Protein AF-0000000082848872 (afdb_homodimer)

Secondary structure (DSSP, 8-state):
-TTHHHHHHHHHHHHHHHHHHHHHHS------------HHHHHHHHHHHHHHHHHHHHHGGGTT-HHHHHHHHHHHHHHH--HHHHHHH--EEEE-SS-EEEEPPPGGG--EEEEEE--TT--HHHHHHHHH-TTEEEEEE-S-HHHHHHHHHHTTEEEE-SEEESS-EEEEEEEEETTEEEEEEEEEEEHHHIIIIIS--SEESEEEEEESSGGGGGGGGGSTTSHHHHTT-EE-EEEEEEES--HHHHHHHHHHHHHHHHHT-EEEEEEEESSEEEEEEEE-S-HHHHHHHTGGG-/-TTHHHHHHHHHHHHHHHHHHHHHHS------------HHHHHHHHHHHHHHHHHHHHHGGGTT-HHHHHHHHHHHHHHH--HHHHHHH--EEEE-SS-EEEEPPPGGG--EEEEEE--TT--HHHHHHHHH-TTEEEEEE-S-HHHHHHHHHHTTEEEE-SEEESS-EEEEEEEEETTEEEEEEEEEEEHHHIIIIIS--SEESEEEEEESSGGGGGGGGGSTTSHHHHTT-EE-EEEEEEES--HHHHHHHHHHHHHHHHHT-EEEEEEEESSEEEEEEEE-S-HHHHHHHTGGG-

InterPro domains:
  IPR006342 Methyltransferase FkbM [PF05050] (113-266)

Nearest PDB structures (foldseek):
  8pb8-assembly1_B  TM=4.942E-01  e=2.667E-04  Psilocybe cubensis
  4wkg-assembly1_A  TM=5.528E-01  e=6.627E-02  Escherichia coli K-12
  1z7e-assembly1_D  TM=5.904E-01  e=3.758E-01  Escherichia coli
  5if3-assembly1_A  TM=5.698E-01  e=2.412E+00  Burkholderia vietnamiensis G4
  3kd9-assembly2_C  TM=2.522E-01  e=2.022E-01  Pyrococcus horikoshii

Radius of gyration: 30.07 Å; Cα contacts (8 Å, |Δi|>4): 1025; chains: 2; bounding box: 62×79×78 Å

pLDDT: mean 86.99, std 17.8, range [23.47, 98.81]

Sequence (596 aa):
MRSRGVSIWFLITVILVLIYMIVVLAPERQLSWPFSRSAASTIYQREFERWNECMLNNLTEFRNDPMMVWKNVGKAVRTCETEKMRQLLKMRSFSNSDETKWHIMPIFDLPTTVVTLGIGHDTRAEEKLRNVSDVHEFFGADPMHEINEELYTKIPGKYFPFAVGAASGLGTASVLKGSTYRDMTVVYVEVIYFLKEIIKKTFIDDFWIDAEGAEYDMFPYFYNGGKFDENGITICQFNIEIHNPSSDDKLKIHDFIFRILKDRRYGLFKPIQARHLRLFAVNFDNDECATKFFEQKLMRSRGVSIWFLITVILVLIYMIVVLAPERQLSWPFSRSAASTIYQREFERWNECMLNNLTEFRNDPMMVWKNVGKAVRTCETEKMRQLLKMRSFSNSDETKWHIMPIFDLPTTVVTLGIGHDTRAEEKLRNVSDVHEFFGADPMHEINEELYTKIPGKYFPFAVGAASGLGTASVLKGSTYRDMTVVYVEVIYFLKEIIKKTFIDDFWIDAEGAEYDMFPYFYNGGKFDENGITICQFNIEIHNPSSDDKLKIHDFIFRILKDRRYGLFKPIQARHLRLFAVNFDNDECATKFFEQKL

Structure (mmCIF, N/CA/C/O backbone):
data_AF-0000000082848872-model_v1
#
loop_
_entity.id
_entity.type
_entity.pdbx_description
1 polymer 'Methyltransferase FkbM domain-containing protein'
#
loop_
_atom_site.group_PDB
_atom_site.id
_atom_site.type_symbol
_atom_site.label_atom_id
_atom_site.label_alt_id
_atom_site.label_comp_id
_atom_site.label_asym_id
_atom_site.label_entity_id
_atom_site.label_seq_id
_atom_site.pdbx_PDB_ins_code
_atom_site.Cartn_x
_atom_site.Cartn_y
_atom_site.Cartn_z
_atom_site.occupancy
_atom_site.B_iso_or_equiv
_atom_site.auth_seq_id
_atom_site.auth_comp_id
_atom_site.auth_asym_id
_atom_site.auth_atom_id
_atom_site.pdbx_PDB_model_num
ATOM 1 N N . MET A 1 1 ? -40.25 8.25 -53 1 23.47 1 MET A N 1
ATOM 2 C CA . MET A 1 1 ? -40.188 9.336 -52.031 1 23.47 1 MET A CA 1
ATOM 3 C C . MET A 1 1 ? -39.219 8.984 -50.875 1 23.47 1 MET A C 1
ATOM 5 O O . MET A 1 1 ? -39.281 9.578 -49.812 1 23.47 1 MET A O 1
ATOM 9 N N . ARG A 1 2 ? -38.344 8.023 -51.062 1 35.38 2 ARG A N 1
ATOM 10 C CA . ARG A 1 2 ? -37.594 7.234 -50.062 1 35.38 2 ARG A CA 1
ATOM 11 C C . ARG A 1 2 ? -36.406 8.023 -49.5 1 35.38 2 ARG A C 1
ATOM 13 O O . ARG A 1 2 ? -35.625 7.496 -48.719 1 35.38 2 ARG A O 1
ATOM 20 N N . SER A 1 3 ? -36.125 9.188 -50.156 1 35.34 3 SER A N 1
ATOM 21 C CA . SER A 1 3 ? -34.812 9.789 -49.938 1 35.34 3 SER A CA 1
ATOM 22 C C . SER A 1 3 ? -34.75 10.484 -48.562 1 35.34 3 SER A C 1
ATOM 24 O O . SER A 1 3 ? -33.688 10.992 -48.188 1 35.34 3 SER A O 1
ATOM 26 N N . ARG A 1 4 ? -35.969 10.742 -48.062 1 41.28 4 ARG A N 1
ATOM 27 C CA . ARG A 1 4 ? -35.938 11.781 -47.031 1 41.28 4 ARG A CA 1
ATOM 28 C C . ARG A 1 4 ? -35.438 11.242 -45.688 1 41.28 4 ARG A C 1
ATOM 30 O O . ARG A 1 4 ? -35.281 11.992 -44.719 1 41.28 4 ARG A O 1
ATOM 37 N N . GLY A 1 5 ? -35.438 9.945 -45.594 1 43 5 GLY A N 1
ATOM 38 C CA . GLY A 1 5 ? -35.219 9.422 -44.281 1 43 5 GLY A CA 1
ATOM 39 C C . GLY A 1 5 ? -33.781 9.516 -43.812 1 43 5 GLY A C 1
ATOM 40 O O . GLY A 1 5 ? -33.5 9.461 -42.594 1 43 5 GLY A O 1
ATOM 41 N N . VAL A 1 6 ? -32.875 9.438 -44.781 1 50.06 6 VAL A N 1
ATOM 42 C CA . VAL A 1 6 ? -31.469 9.383 -44.438 1 50.06 6 VAL A CA 1
ATOM 43 C C . VAL A 1 6 ? -31.016 10.727 -43.875 1 50.06 6 VAL A C 1
ATOM 45 O O . VAL A 1 6 ? -30.125 10.797 -43.031 1 50.06 6 VAL A O 1
ATOM 48 N N . SER A 1 7 ? -31.906 11.781 -44.281 1 52.62 7 SER A N 1
ATOM 49 C CA . SER A 1 7 ? -31.422 13.117 -43.938 1 52.62 7 SER A CA 1
ATOM 50 C C . SER A 1 7 ? -31.656 13.43 -42.469 1 52.62 7 SER A C 1
ATOM 52 O O . SER A 1 7 ? -30.844 14.109 -41.812 1 52.62 7 SER A O 1
ATOM 54 N N . ILE A 1 8 ? -32.75 12.742 -41.938 1 56.41 8 ILE A N 1
ATOM 55 C CA . ILE A 1 8 ? -33.094 13.125 -40.594 1 56.41 8 ILE A CA 1
ATOM 56 C C . ILE A 1 8 ? -32.156 12.422 -39.594 1 56.41 8 ILE A C 1
ATOM 58 O O . ILE A 1 8 ? -31.703 13.031 -38.625 1 56.41 8 ILE A O 1
ATOM 62 N N . TRP A 1 9 ? -31.719 11.203 -40 1 54.38 9 TRP A N 1
ATOM 63 C CA . TRP A 1 9 ? -30.875 10.484 -39.062 1 54.38 9 TRP A CA 1
ATOM 64 C C . TRP A 1 9 ? -29.484 11.094 -39 1 54.38 9 TRP A C 1
ATOM 66 O O . TRP A 1 9 ? -28.875 11.195 -37.938 1 54.38 9 TRP A O 1
ATOM 76 N N . PHE A 1 10 ? -29.031 11.625 -40.156 1 56.84 10 PHE A N 1
ATOM 77 C CA . PHE A 1 10 ? -27.734 12.297 -40.188 1 56.84 10 PHE A CA 1
ATOM 78 C C . PHE A 1 10 ? -27.781 13.594 -39.406 1 56.84 10 PHE A C 1
ATOM 80 O O . PHE A 1 10 ? -26.844 13.906 -38.656 1 56.84 10 PHE A O 1
ATOM 87 N N . LEU A 1 11 ? -28.969 14.211 -39.438 1 57.94 11 LEU A N 1
ATOM 88 C CA . LEU A 1 11 ? -29.078 15.461 -38.688 1 57.94 11 LEU A CA 1
ATOM 89 C C . LEU A 1 11 ? -29.141 15.188 -37.188 1 57.94 11 LEU A C 1
ATOM 91 O O . LEU A 1 11 ? -28.516 15.906 -36.375 1 57.94 11 LEU A O 1
ATOM 95 N N . ILE A 1 12 ? -29.719 14.047 -36.812 1 60.88 12 ILE A N 1
ATOM 96 C CA . ILE A 1 12 ? -29.797 13.734 -35.406 1 60.88 12 ILE A CA 1
ATOM 97 C C . ILE A 1 12 ? -28.422 13.32 -34.875 1 60.88 12 ILE A C 1
ATOM 99 O O . ILE A 1 12 ? -28 13.734 -33.812 1 60.88 12 ILE A O 1
ATOM 103 N N . THR A 1 13 ? -27.672 12.648 -35.75 1 60.09 13 THR A N 1
ATOM 104 C CA . THR A 1 13 ? -26.328 12.242 -35.312 1 60.09 13 THR A CA 1
ATOM 105 C C . THR A 1 13 ? -25.391 13.445 -35.25 1 60.09 13 THR A C 1
ATOM 107 O O . THR A 1 13 ? -24.594 13.555 -34.312 1 60.09 13 THR A O 1
ATOM 110 N N . VAL A 1 14 ? -25.594 14.398 -36.156 1 60.94 14 VAL A N 1
ATOM 111 C CA . VAL A 1 14 ? -24.766 15.602 -36.125 1 60.94 14 VAL A CA 1
ATOM 112 C C . VAL A 1 14 ? -25.156 16.469 -34.906 1 60.94 14 VAL A C 1
ATOM 114 O O . VAL A 1 14 ? -24.281 16.984 -34.219 1 60.94 14 VAL A O 1
ATOM 117 N N . ILE A 1 15 ? -26.422 16.547 -34.562 1 61.56 15 ILE A N 1
ATOM 118 C CA . ILE A 1 15 ? -26.859 17.328 -33.406 1 61.56 15 ILE A CA 1
ATOM 119 C C . ILE A 1 15 ? -26.406 16.641 -32.125 1 61.56 15 ILE A C 1
ATOM 121 O O . ILE A 1 15 ? -25.922 17.297 -31.203 1 61.56 15 ILE A O 1
ATOM 125 N N . LEU A 1 16 ? -26.391 15.328 -32.156 1 61.16 16 LEU A N 1
ATOM 126 C CA . LEU A 1 16 ? -25.922 14.641 -30.938 1 61.16 16 LEU A CA 1
ATOM 127 C C . LEU A 1 16 ? -24.422 14.781 -30.781 1 61.16 16 LEU A C 1
ATOM 129 O O . LEU A 1 16 ? -23.922 14.969 -29.672 1 61.16 16 LEU A O 1
ATOM 133 N N . VAL A 1 17 ? -23.719 14.781 -31.906 1 61.59 17 VAL A N 1
ATOM 134 C CA . VAL A 1 17 ? -22.281 15.008 -31.844 1 61.59 17 VAL A CA 1
ATOM 135 C C . VAL A 1 17 ? -22 16.469 -31.484 1 61.59 17 VAL A C 1
ATOM 137 O O . VAL A 1 17 ? -21.109 16.734 -30.672 1 61.59 17 VAL A O 1
ATOM 140 N N . LEU A 1 18 ? -22.797 17.438 -31.969 1 57.69 18 LEU A N 1
ATOM 141 C CA . LEU A 1 18 ? -22.625 18.844 -31.609 1 57.69 18 LEU A CA 1
ATOM 142 C C . LEU A 1 18 ? -22.984 19.062 -30.141 1 57.69 18 LEU A C 1
ATOM 144 O O . LEU A 1 18 ? -22.281 19.797 -29.422 1 57.69 18 LEU A O 1
ATOM 148 N N . ILE A 1 19 ? -24.078 18.453 -29.672 1 56 19 ILE A N 1
ATOM 149 C CA . ILE A 1 19 ? -24.406 18.547 -28.25 1 56 19 ILE A CA 1
ATOM 150 C C . ILE A 1 19 ? -23.328 17.875 -27.422 1 56 19 ILE A C 1
ATOM 152 O O . ILE A 1 19 ? -22.891 18.422 -26.391 1 56 19 ILE A O 1
ATOM 156 N N . TYR A 1 20 ? -22.828 16.688 -27.906 1 51.5 20 TYR A N 1
ATOM 157 C CA . TYR A 1 20 ? -21.719 16.047 -27.219 1 51.5 20 TYR A CA 1
ATOM 158 C C . TYR A 1 20 ? -20.469 16.938 -27.234 1 51.5 20 TYR A C 1
ATOM 160 O O . TYR A 1 20 ? -19.781 17.078 -26.219 1 51.5 20 TYR A O 1
ATOM 168 N N . MET A 1 21 ? -20.141 17.531 -28.344 1 50.78 21 MET A N 1
ATOM 169 C CA . MET A 1 21 ? -19.016 18.453 -28.406 1 50.78 21 MET A CA 1
ATOM 170 C C . MET A 1 21 ? -19.266 19.688 -27.547 1 50.78 21 MET A C 1
ATOM 172 O O . MET A 1 21 ? -18.344 20.188 -26.891 1 50.78 21 MET A O 1
ATOM 176 N N . ILE A 1 22 ? -20.406 20.266 -27.578 1 49.22 22 ILE A N 1
ATOM 177 C CA . ILE A 1 22 ? -20.719 21.406 -26.719 1 49.22 22 ILE A CA 1
ATOM 178 C C . ILE A 1 22 ? -20.641 20.984 -25.266 1 49.22 22 ILE A C 1
ATOM 180 O O . ILE A 1 22 ? -20.109 21.703 -24.422 1 49.22 22 ILE A O 1
ATOM 184 N N . VAL A 1 23 ? -21.266 19.812 -24.875 1 48.25 23 VAL A N 1
ATOM 185 C CA . VAL A 1 23 ? -21.234 19.359 -23.484 1 48.25 23 VAL A CA 1
ATOM 186 C C . VAL A 1 23 ? -19.797 19 -23.094 1 48.25 23 VAL A C 1
ATOM 188 O O . VAL A 1 23 ? -19.375 19.297 -21.969 1 48.25 23 VAL A O 1
ATOM 191 N N . VAL A 1 24 ? -19.125 18.203 -23.906 1 45.94 24 VAL A N 1
ATOM 192 C CA . VAL A 1 24 ? -17.75 17.844 -23.578 1 45.94 24 VAL A CA 1
ATOM 193 C C . VAL A 1 24 ? -16.844 19.062 -23.719 1 45.94 24 VAL A C 1
ATOM 195 O O . VAL A 1 24 ? -15.891 19.219 -22.953 1 45.94 24 VAL A O 1
ATOM 198 N N . LEU A 1 25 ? -16.969 19.797 -24.781 1 41.06 25 LEU A N 1
ATOM 199 C CA . LEU A 1 25 ? -16.141 20.984 -24.953 1 41.06 25 LEU A CA 1
ATOM 200 C C . LEU A 1 25 ? -16.672 22.141 -24.094 1 41.06 25 LEU A C 1
ATOM 202 O O . LEU A 1 25 ? -16.125 23.25 -24.125 1 41.06 25 LEU A O 1
ATOM 206 N N . ALA A 1 26 ? -17.953 22.047 -23.656 1 36.62 26 ALA A N 1
ATOM 207 C CA . ALA A 1 26 ? -18.25 23.125 -22.719 1 36.62 26 ALA A CA 1
ATOM 208 C C . ALA A 1 26 ? -17.281 23.094 -21.531 1 36.62 26 ALA A C 1
ATOM 210 O O . ALA A 1 26 ? -17.078 22.031 -20.922 1 36.62 26 ALA A O 1
ATOM 211 N N . PRO A 1 27 ? -16.281 23.938 -21.5 1 34 27 PRO A N 1
ATOM 212 C CA . PRO A 1 27 ? -15.516 23.969 -20.25 1 34 27 PRO A CA 1
ATOM 213 C C . PRO A 1 27 ? -16.391 23.734 -19.016 1 34 27 PRO A C 1
ATOM 215 O O . PRO A 1 27 ? -17.562 24.078 -19.016 1 34 27 PRO A O 1
ATOM 218 N N . GLU A 1 28 ? -16.281 22.516 -18.328 1 34.59 28 GLU A N 1
ATOM 219 C CA . GLU A 1 28 ? -16.828 22.562 -16.984 1 34.59 28 GLU A CA 1
ATOM 220 C C . GLU A 1 28 ? -16.875 23.984 -16.453 1 34.59 28 GLU A C 1
ATOM 222 O O . GLU A 1 28 ? -15.828 24.578 -16.156 1 34.59 28 GLU A O 1
ATOM 227 N N . ARG A 1 29 ? -17.625 24.719 -17.031 1 31.47 29 ARG A N 1
ATOM 228 C CA . ARG A 1 29 ? -17.875 25.953 -16.281 1 31.47 29 ARG A CA 1
ATOM 229 C C . ARG A 1 29 ? -18.094 25.656 -14.805 1 31.47 29 ARG A C 1
ATOM 231 O O . ARG A 1 29 ? -19.062 25.016 -14.422 1 31.47 29 ARG A O 1
ATOM 238 N N . GLN A 1 30 ? -17 25.375 -14.133 1 30.55 30 GLN A N 1
ATOM 239 C CA . GLN A 1 30 ? -17.109 25.656 -12.711 1 30.55 30 GLN A CA 1
ATOM 240 C C . GLN A 1 30 ? -17.984 26.875 -12.461 1 30.55 30 GLN A C 1
ATOM 242 O O . GLN A 1 30 ? -17.672 27.984 -12.906 1 30.55 30 GLN A O 1
ATOM 247 N N . LEU A 1 31 ? -19.234 26.719 -12.664 1 30.34 31 LEU A N 1
ATOM 248 C CA . LEU A 1 31 ? -20.062 27.75 -12.062 1 30.34 31 LEU A CA 1
ATOM 249 C C . LEU A 1 31 ? -19.391 28.344 -10.828 1 30.34 31 LEU A C 1
ATOM 251 O O . LEU A 1 31 ? -19.328 27.703 -9.781 1 30.34 31 LEU A O 1
ATOM 255 N N . SER A 1 32 ? -18.328 28.953 -11.086 1 31.7 32 SER A N 1
ATOM 256 C CA . SER A 1 32 ? -17.953 29.938 -10.062 1 31.7 32 SER A CA 1
ATOM 257 C C . SER A 1 32 ? -19.156 30.766 -9.633 1 31.7 32 SER A C 1
ATOM 259 O O . SER A 1 32 ? -19.625 31.625 -10.383 1 31.7 32 SER A O 1
ATOM 261 N N . TRP A 1 33 ? -20.234 30.172 -9.203 1 30.8 33 TRP A N 1
ATOM 262 C CA . TRP A 1 33 ? -21.094 31.125 -8.531 1 30.8 33 TRP A CA 1
ATOM 263 C C . TRP A 1 33 ? -20.281 32.25 -7.898 1 30.8 33 TRP A C 1
ATOM 265 O O . TRP A 1 33 ? -19.281 32 -7.234 1 30.8 33 TRP A O 1
ATOM 275 N N . PRO A 1 34 ? -20.234 33.344 -8.547 1 35.38 34 PRO A N 1
ATOM 276 C CA . PRO A 1 34 ? -19.672 34.469 -7.773 1 35.38 34 PRO A CA 1
ATOM 277 C C . PRO A 1 34 ? -20.125 34.469 -6.316 1 35.38 34 PRO A C 1
ATOM 279 O O . PRO A 1 34 ? -21.234 34.938 -6.02 1 35.38 34 PRO A O 1
ATOM 282 N N . PHE A 1 35 ? -20.156 33.375 -5.641 1 35.66 35 PHE A N 1
ATOM 283 C CA . PHE A 1 35 ? -20.375 33.625 -4.223 1 35.66 35 PHE A CA 1
ATOM 284 C C . PHE A 1 35 ? -19.578 34.812 -3.75 1 35.66 35 PHE A C 1
ATOM 286 O O . PHE A 1 35 ? -18.344 34.844 -3.867 1 35.66 35 PHE A O 1
ATOM 293 N N . SER A 1 36 ? -19.984 35.906 -3.793 1 37.88 36 SER A N 1
ATOM 294 C CA . SER A 1 36 ? -19.469 37.031 -3.021 1 37.88 36 SER A CA 1
ATOM 295 C C . SER A 1 36 ? -18.828 36.562 -1.72 1 37.88 36 SER A C 1
ATOM 297 O O . SER A 1 36 ? -19.453 35.875 -0.923 1 37.88 36 SER A O 1
ATOM 299 N N . ARG A 1 37 ? -17.5 36.375 -1.729 1 48.41 37 ARG A N 1
ATOM 300 C CA . ARG A 1 37 ? -16.797 36.125 -0.47 1 48.41 37 ARG A CA 1
ATOM 301 C C . ARG A 1 37 ? -17.469 36.875 0.677 1 48.41 37 ARG A C 1
ATOM 303 O O . ARG A 1 37 ? -17.656 38.094 0.595 1 48.41 37 ARG A O 1
ATOM 310 N N . SER A 1 38 ? -18.219 36.281 1.473 1 49.25 38 SER A N 1
ATOM 311 C CA . SER A 1 38 ? -18.828 36.906 2.639 1 49.25 38 SER A CA 1
ATOM 312 C C . SER A 1 38 ? -17.844 37.844 3.342 1 49.25 38 SER A C 1
ATOM 314 O O . SER A 1 38 ? -16.641 37.75 3.123 1 49.25 38 SER A O 1
ATOM 316 N N . ALA A 1 39 ? -18.281 38.938 3.92 1 49.38 39 ALA A N 1
ATOM 317 C CA . ALA A 1 39 ? -17.516 39.875 4.73 1 49.38 39 ALA A CA 1
ATOM 318 C C . ALA A 1 39 ? -16.5 39.156 5.605 1 49.38 39 ALA A C 1
ATOM 320 O O . ALA A 1 39 ? -15.367 39.594 5.762 1 49.38 39 ALA A O 1
ATOM 321 N N . ALA A 1 40 ? -16.828 38.031 6.191 1 52.84 40 ALA A N 1
ATOM 322 C CA . ALA A 1 40 ? -15.945 37.219 7.016 1 52.84 40 ALA A CA 1
ATOM 323 C C . ALA A 1 40 ? -14.773 36.688 6.199 1 52.84 40 ALA A C 1
ATOM 325 O O . ALA A 1 40 ? -13.633 36.656 6.676 1 52.84 40 ALA A O 1
ATOM 326 N N . SER A 1 41 ? -15.078 36.375 4.941 1 61.66 41 SER A N 1
ATOM 327 C CA . SER A 1 41 ? -13.992 35.875 4.086 1 61.66 41 SER A CA 1
ATOM 328 C C . SER A 1 41 ? -12.961 36.969 3.844 1 61.66 41 SER A C 1
ATOM 330 O O . SER A 1 41 ? -11.758 36.719 3.811 1 61.66 41 SER A O 1
ATOM 332 N N . THR A 1 42 ? -13.469 38.125 4.156 1 76 42 THR A N 1
ATOM 333 C CA . THR A 1 42 ? -12.609 39.25 3.844 1 76 42 THR A CA 1
ATOM 334 C C . THR A 1 42 ? -11.633 39.531 4.988 1 76 42 THR A C 1
ATOM 336 O O . THR A 1 42 ? -10.461 39.812 4.75 1 76 42 THR A O 1
ATOM 339 N N . ILE A 1 43 ? -12.055 39.344 6.254 1 81.75 43 ILE A N 1
ATOM 340 C CA . ILE A 1 43 ? -11.188 39.625 7.391 1 81.75 43 ILE A CA 1
ATOM 341 C C . ILE A 1 43 ? -10.062 38.625 7.465 1 81.75 43 ILE A C 1
ATOM 343 O O . ILE A 1 43 ? -8.898 38.969 7.672 1 81.75 43 ILE A O 1
ATOM 347 N N . TYR A 1 44 ? -10.359 37.375 7.273 1 87.81 44 TYR A N 1
ATOM 348 C CA . TYR A 1 44 ? -9.352 36.312 7.316 1 87.81 44 TYR A CA 1
ATOM 349 C C . TYR A 1 44 ? -8.312 36.5 6.219 1 87.81 44 TYR A C 1
ATOM 351 O O . TYR A 1 44 ? -7.113 36.344 6.457 1 87.81 44 TYR A O 1
ATOM 359 N N . GLN A 1 45 ? -8.789 36.938 5.109 1 88.94 45 GLN A N 1
ATOM 360 C CA . GLN A 1 45 ? -7.875 37.125 3.992 1 88.94 45 GLN A CA 1
ATOM 361 C C . GLN A 1 45 ? -6.938 38.312 4.246 1 88.94 45 GLN A C 1
ATOM 363 O O . GLN A 1 45 ? -5.746 38.219 3.941 1 88.94 45 GLN A O 1
ATOM 368 N N . ARG A 1 46 ? -7.469 39.281 4.773 1 90.62 46 ARG A N 1
ATOM 369 C CA . ARG A 1 46 ? -6.656 40.438 5.074 1 90.62 46 ARG A CA 1
ATOM 370 C C . ARG A 1 46 ? -5.594 40.125 6.117 1 90.62 46 ARG A C 1
ATOM 372 O O . ARG A 1 46 ? -4.438 40.531 5.984 1 90.62 46 ARG A O 1
ATOM 379 N N . GLU A 1 47 ? -6.02 39.469 7.184 1 92.75 47 GLU A N 1
ATOM 380 C CA . GLU A 1 47 ? -5.078 39.125 8.242 1 92.75 47 GLU A CA 1
ATOM 381 C C . GLU A 1 47 ? -4.02 38.125 7.727 1 92.75 47 GLU A C 1
ATOM 383 O O . GLU A 1 47 ? -2.859 38.188 8.133 1 92.75 47 GLU A O 1
ATOM 388 N N . PHE A 1 48 ? -4.434 37.312 6.859 1 94.81 48 PHE A N 1
ATOM 389 C CA . PHE A 1 48 ? -3.49 36.375 6.254 1 94.81 48 PHE A CA 1
ATOM 390 C C . PHE A 1 48 ? -2.467 37.125 5.402 1 94.81 48 PHE A C 1
ATOM 392 O O . PHE A 1 48 ? -1.275 36.812 5.438 1 94.81 48 PHE A O 1
ATOM 399 N N . GLU A 1 49 ? -2.889 38.062 4.621 1 95.31 49 GLU A N 1
ATOM 400 C CA . GLU A 1 49 ? -1.977 38.844 3.801 1 95.31 49 GLU A CA 1
ATOM 401 C C . GLU A 1 49 ? -0.963 39.594 4.664 1 95.31 49 GLU A C 1
ATOM 403 O O . GLU A 1 49 ? 0.218 39.656 4.32 1 95.31 49 GLU A O 1
ATOM 408 N N . ARG A 1 50 ? -1.437 40.094 5.738 1 96.25 50 ARG A N 1
ATOM 409 C CA . ARG A 1 50 ? -0.537 40.781 6.672 1 96.25 50 ARG A CA 1
ATOM 410 C C . ARG A 1 50 ? 0.494 39.781 7.234 1 96.25 50 ARG A C 1
ATOM 412 O O . ARG A 1 50 ? 1.675 40.125 7.348 1 96.25 50 ARG A O 1
ATOM 419 N N . TRP A 1 51 ? -0.009 38.688 7.617 1 97.44 51 TRP A N 1
ATOM 420 C CA . TRP A 1 51 ? 0.878 37.625 8.102 1 97.44 51 TRP A CA 1
ATOM 421 C C . TRP A 1 51 ? 1.93 37.281 7.055 1 97.44 51 TRP A C 1
ATOM 423 O O . TRP A 1 51 ? 3.117 37.188 7.367 1 97.44 51 TRP A O 1
ATOM 433 N N . ASN A 1 52 ? 1.5 37.062 5.836 1 97.94 52 ASN A N 1
ATOM 434 C CA . ASN A 1 52 ? 2.395 36.688 4.75 1 97.94 52 ASN A CA 1
ATOM 435 C C . ASN A 1 52 ? 3.475 37.75 4.512 1 97.94 52 ASN A C 1
ATOM 437 O O . ASN A 1 52 ? 4.648 37.406 4.352 1 97.94 52 ASN A O 1
ATOM 441 N N . GLU A 1 53 ? 3.1 38.969 4.496 1 97.94 53 GLU A N 1
ATOM 442 C CA . GLU A 1 53 ? 4.047 40.062 4.332 1 97.94 53 GLU A CA 1
ATOM 443 C C . GLU A 1 53 ? 5.043 40.125 5.488 1 97.94 53 GLU A C 1
ATOM 445 O O . GLU A 1 53 ? 6.234 40.344 5.277 1 97.94 53 GLU A O 1
ATOM 450 N N . CYS A 1 54 ? 4.527 39.906 6.641 1 98.56 54 CYS A N 1
ATOM 451 C CA . CYS A 1 54 ? 5.383 39.875 7.824 1 98.56 54 CYS A CA 1
ATOM 452 C C . CYS A 1 54 ? 6.43 38.781 7.703 1 98.56 54 CYS A C 1
ATOM 454 O O . CYS A 1 54 ? 7.613 39 7.969 1 98.56 54 CYS A O 1
ATOM 456 N N . MET A 1 55 ? 6.047 37.625 7.301 1 98.44 55 MET A N 1
ATOM 457 C CA . MET A 1 55 ? 6.957 36.5 7.141 1 98.44 55 MET A CA 1
ATOM 458 C C . MET A 1 55 ? 8.039 36.812 6.113 1 98.44 55 MET A C 1
ATOM 460 O O . MET A 1 55 ? 9.227 36.594 6.359 1 98.44 55 MET A O 1
ATOM 464 N N . LEU A 1 56 ? 7.582 37.344 4.984 1 97.94 56 LEU A N 1
ATOM 465 C CA . LEU A 1 56 ? 8.539 37.688 3.941 1 97.94 56 LEU A CA 1
ATOM 466 C C . LEU A 1 56 ? 9.539 38.719 4.449 1 97.94 56 LEU A C 1
ATOM 468 O O . LEU A 1 56 ? 10.742 38.594 4.215 1 97.94 56 LEU A O 1
ATOM 472 N N . ASN A 1 57 ? 9.07 39.656 5.105 1 97.81 57 ASN A N 1
ATOM 473 C CA . ASN A 1 57 ? 9.938 40.719 5.621 1 97.81 57 ASN A CA 1
ATOM 474 C C . ASN A 1 57 ? 10.977 40.156 6.598 1 97.81 57 ASN A C 1
ATOM 476 O O . ASN A 1 57 ? 12.102 40.656 6.652 1 97.81 57 ASN A O 1
ATOM 480 N N . ASN A 1 58 ? 10.594 39.188 7.367 1 98 58 ASN A N 1
ATOM 481 C CA . ASN A 1 58 ? 11.477 38.625 8.398 1 98 58 ASN A CA 1
ATOM 482 C C . ASN A 1 58 ? 12.445 37.594 7.836 1 98 58 ASN A C 1
ATOM 484 O O . ASN A 1 58 ? 13.469 37.312 8.453 1 98 58 ASN A O 1
ATOM 488 N N . LEU A 1 59 ? 12.164 37.094 6.621 1 97.94 59 LEU A N 1
ATOM 489 C CA . LEU A 1 59 ? 12.984 36 6.148 1 97.94 59 LEU A CA 1
ATOM 490 C C . LEU A 1 59 ? 13.742 36.375 4.879 1 97.94 59 LEU A C 1
ATOM 492 O O . LEU A 1 59 ? 14.672 35.688 4.473 1 97.94 59 LEU A O 1
ATOM 496 N N . THR A 1 60 ? 13.422 37.438 4.25 1 96.88 60 THR A N 1
ATOM 497 C CA . THR A 1 60 ? 13.953 37.812 2.947 1 96.88 60 THR A CA 1
ATOM 498 C C . THR A 1 60 ? 15.469 37.969 3.002 1 96.88 60 THR A C 1
ATOM 500 O O . THR A 1 60 ? 16.172 37.625 2.039 1 96.88 60 THR A O 1
ATOM 503 N N . GLU A 1 61 ? 16 38.438 4.086 1 96.31 61 GLU A N 1
ATOM 504 C CA . GLU A 1 61 ? 17.453 38.625 4.203 1 96.31 61 GLU A CA 1
ATOM 505 C C . GLU A 1 61 ? 18.188 37.281 4.113 1 96.31 61 GLU A C 1
ATOM 507 O O . GLU A 1 61 ? 19.359 37.25 3.775 1 96.31 61 GLU A O 1
ATOM 512 N N . PHE A 1 62 ? 17.453 36.281 4.391 1 96.75 62 PHE A N 1
ATOM 513 C CA . PHE A 1 62 ? 18.062 34.938 4.414 1 96.75 62 PHE A CA 1
ATOM 514 C C . PHE A 1 62 ? 17.719 34.156 3.156 1 96.75 62 PHE A C 1
ATOM 516 O O . PHE A 1 62 ? 17.938 32.938 3.09 1 96.75 62 PHE A O 1
ATOM 523 N N . ARG A 1 63 ? 17.172 34.75 2.162 1 95.75 63 ARG A N 1
ATOM 524 C CA . ARG A 1 63 ? 16.578 34.094 1 1 95.75 63 ARG A CA 1
ATOM 525 C C . ARG A 1 63 ? 17.594 33.188 0.307 1 95.75 63 ARG A C 1
ATOM 527 O O . ARG A 1 63 ? 17.219 32.188 -0.312 1 95.75 63 ARG A O 1
ATOM 534 N N . ASN A 1 64 ? 18.844 33.438 0.386 1 96.5 64 ASN A N 1
ATOM 535 C CA . ASN A 1 64 ? 19.859 32.625 -0.302 1 96.5 64 ASN A CA 1
ATOM 536 C C . ASN A 1 64 ? 20.656 31.781 0.676 1 96.5 64 ASN A C 1
ATOM 538 O O . ASN A 1 64 ? 21.734 31.297 0.332 1 96.5 64 ASN A O 1
ATOM 542 N N . ASP A 1 65 ? 20.172 31.609 1.918 1 97 65 ASP A N 1
ATOM 543 C CA . ASP A 1 65 ? 20.906 30.875 2.951 1 97 65 ASP A CA 1
ATOM 544 C C . ASP A 1 65 ? 19.984 29.906 3.686 1 97 65 ASP A C 1
ATOM 546 O O . ASP A 1 65 ? 19.438 30.234 4.742 1 97 65 ASP A O 1
ATOM 550 N N . PRO A 1 66 ? 19.984 28.688 3.238 1 95.94 66 PRO A N 1
ATOM 551 C CA . PRO A 1 66 ? 19.094 27.688 3.848 1 95.94 66 PRO A CA 1
ATOM 552 C C . PRO A 1 66 ? 19.359 27.484 5.34 1 95.94 66 PRO A C 1
ATOM 554 O O . PRO A 1 66 ? 18.438 27.25 6.113 1 95.94 66 PRO A O 1
ATOM 557 N N . MET A 1 67 ? 20.578 27.594 5.719 1 95.06 67 MET A N 1
ATOM 558 C CA . MET A 1 67 ? 20.922 27.422 7.125 1 95.06 67 MET A CA 1
ATOM 559 C C . MET A 1 67 ? 20.328 28.531 7.977 1 95.06 67 MET A C 1
ATOM 561 O O . MET A 1 67 ? 19.797 28.281 9.062 1 95.06 67 MET A O 1
ATOM 565 N N . MET A 1 68 ? 20.406 29.703 7.496 1 95.75 68 MET A N 1
ATOM 566 C CA . MET A 1 68 ? 19.875 30.844 8.25 1 95.75 68 MET A CA 1
ATOM 567 C C . MET A 1 68 ? 18.359 30.812 8.281 1 95.75 68 MET A C 1
ATOM 569 O O . MET A 1 68 ? 17.734 31.219 9.266 1 95.75 68 MET A O 1
ATOM 573 N N . VAL A 1 69 ? 17.734 30.344 7.234 1 95.5 69 VAL A N 1
ATOM 574 C CA . VAL A 1 69 ? 16.281 30.188 7.246 1 95.5 69 VAL A CA 1
ATOM 575 C C . VAL A 1 69 ? 15.891 29.188 8.336 1 95.5 69 VAL A C 1
ATOM 577 O O . VAL A 1 69 ? 14.977 29.453 9.117 1 95.5 69 VAL A O 1
ATOM 580 N N . TRP A 1 70 ? 16.594 28.062 8.367 1 94 70 TRP A N 1
ATOM 581 C CA . TRP A 1 70 ? 16.312 27.062 9.391 1 94 70 TRP A CA 1
ATOM 582 C C . TRP A 1 70 ? 16.422 27.656 10.789 1 94 70 TRP A C 1
ATOM 584 O O . TRP A 1 70 ? 15.57 27.422 11.641 1 94 70 TRP A O 1
ATOM 594 N N . LYS A 1 71 ? 17.359 28.453 10.977 1 93.56 71 LYS A N 1
ATOM 595 C CA . LYS A 1 71 ? 17.641 29.016 12.297 1 93.56 71 LYS A CA 1
ATOM 596 C C . LYS A 1 71 ? 16.609 30.062 12.68 1 93.56 71 LYS A C 1
ATOM 598 O O . LYS A 1 71 ? 16.359 30.297 13.867 1 93.56 71 LYS A O 1
ATOM 603 N N . ASN A 1 72 ? 15.961 30.672 11.672 1 95.31 72 ASN A N 1
ATOM 604 C CA . ASN A 1 72 ? 15.195 31.875 11.984 1 95.31 72 ASN A CA 1
ATOM 605 C C . ASN A 1 72 ? 13.711 31.688 11.711 1 95.31 72 ASN A C 1
ATOM 607 O O . ASN A 1 72 ? 12.891 32.531 12.07 1 95.31 72 ASN A O 1
ATOM 611 N N . VAL A 1 73 ? 13.359 30.594 11.086 1 96.31 73 VAL A N 1
ATOM 612 C CA . VAL A 1 73 ? 11.977 30.438 10.664 1 96.31 73 VAL A CA 1
ATOM 613 C C . VAL A 1 73 ? 11.062 30.375 11.883 1 96.31 73 VAL A C 1
ATOM 615 O O . VAL A 1 73 ? 9.969 30.938 11.875 1 96.31 73 VAL A O 1
ATOM 618 N N . GLY A 1 74 ? 11.445 29.672 12.914 1 96.12 74 GLY A N 1
ATOM 619 C CA . GLY A 1 74 ? 10.648 29.641 14.133 1 96.12 74 GLY A CA 1
ATOM 620 C C . GLY A 1 74 ? 10.383 31.016 14.711 1 96.12 74 GLY A C 1
ATOM 621 O O . GLY A 1 74 ? 9.25 31.328 15.078 1 96.12 74 GLY A O 1
ATOM 622 N N . LYS A 1 75 ? 11.383 31.797 14.781 1 96.56 75 LYS A N 1
ATOM 623 C CA . LYS A 1 75 ? 11.258 33.156 15.281 1 96.56 75 LYS A CA 1
ATOM 624 C C . LYS A 1 75 ? 10.352 34 14.383 1 96.56 75 LYS A C 1
ATOM 626 O O . LYS A 1 75 ? 9.531 34.781 14.867 1 96.56 75 LYS A O 1
ATOM 631 N N . ALA A 1 76 ? 10.547 33.844 13.094 1 97.81 76 ALA A N 1
ATOM 632 C CA . ALA A 1 76 ? 9.711 34.594 12.148 1 97.81 76 ALA A CA 1
ATOM 633 C C . ALA A 1 76 ? 8.234 34.25 12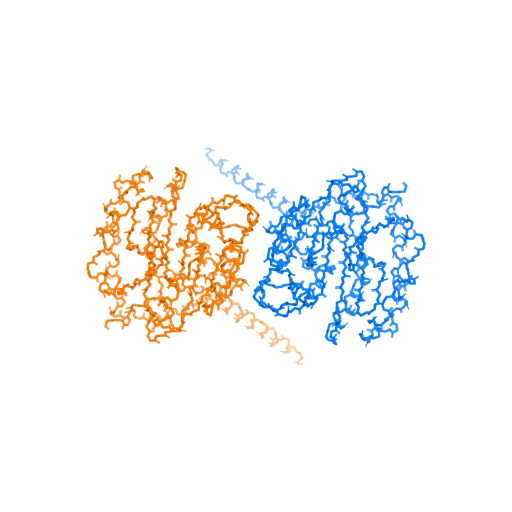.336 1 97.81 76 ALA A C 1
ATOM 635 O O . ALA A 1 76 ? 7.391 35.156 12.383 1 97.81 76 ALA A O 1
ATOM 636 N N . VAL A 1 77 ? 7.945 33 12.492 1 98.12 77 VAL A N 1
ATOM 637 C CA . VAL A 1 77 ? 6.566 32.562 12.672 1 98.12 77 VAL A CA 1
ATOM 638 C C . VAL A 1 77 ? 6.012 33.125 13.977 1 98.12 77 VAL A C 1
ATOM 640 O O . VAL A 1 77 ? 4.883 33.625 14.016 1 98.12 77 VAL A O 1
ATOM 643 N N . ARG A 1 78 ? 6.773 33.094 14.992 1 97 78 ARG A N 1
ATOM 644 C CA . ARG A 1 78 ? 6.352 33.625 16.281 1 97 78 ARG A CA 1
ATOM 645 C C . ARG A 1 78 ? 6.055 35.125 16.188 1 97 78 ARG A C 1
ATOM 647 O O . ARG A 1 78 ? 5.055 35.594 16.734 1 97 78 ARG A O 1
ATOM 654 N N . THR A 1 79 ? 6.906 35.812 15.531 1 97.5 79 THR A N 1
ATOM 655 C CA . THR A 1 79 ? 6.789 37.25 15.375 1 97.5 79 THR A CA 1
ATOM 656 C C . THR A 1 79 ? 5.535 37.594 14.578 1 97.5 79 THR A C 1
ATOM 658 O O . THR A 1 79 ? 4.871 38.594 14.875 1 97.5 79 THR A O 1
ATOM 661 N N . CYS A 1 80 ? 5.246 36.812 13.594 1 98.19 80 CYS A N 1
ATOM 662 C CA . CYS A 1 80 ? 4.203 37.156 12.641 1 98.19 80 CYS A CA 1
ATOM 663 C C . CYS A 1 80 ? 2.85 36.625 13.078 1 98.19 80 CYS A C 1
ATOM 665 O O . CYS A 1 80 ? 1.817 36.969 12.508 1 98.19 80 CYS A O 1
ATOM 667 N N . GLU A 1 81 ? 2.834 35.781 14.055 1 97 81 GLU A N 1
ATOM 668 C CA . GLU A 1 81 ? 1.577 35.312 14.625 1 97 81 GLU A CA 1
ATOM 669 C C . GLU A 1 81 ? 0.957 36.344 15.539 1 97 81 GLU A C 1
ATOM 671 O O . GLU A 1 81 ? 1.229 36.375 16.75 1 97 81 GLU A O 1
ATOM 676 N N . THR A 1 82 ? -0.009 37.094 15.039 1 93.38 82 THR A N 1
ATOM 677 C CA . THR A 1 82 ? -0.584 38.219 15.781 1 93.38 82 THR A CA 1
ATOM 678 C C . THR A 1 82 ? -1.697 37.719 16.703 1 93.38 82 THR A C 1
ATOM 680 O O . THR A 1 82 ? -2.246 36.656 16.516 1 93.38 82 THR A O 1
ATOM 683 N N . GLU A 1 83 ? -1.961 38.562 17.672 1 92 83 GLU A N 1
ATOM 684 C CA . GLU A 1 83 ? -3.078 38.312 18.578 1 92 83 GLU A CA 1
ATOM 685 C C . GLU A 1 83 ? -4.395 38.219 17.812 1 92 83 GLU A C 1
ATOM 687 O O . GLU A 1 83 ? -5.242 37.375 18.109 1 92 83 GLU A O 1
ATOM 692 N N . LYS A 1 84 ? -4.539 39.031 16.906 1 90.75 84 LYS A N 1
ATOM 693 C CA . LYS A 1 84 ? -5.754 39.031 16.109 1 90.75 84 LYS A CA 1
ATOM 694 C C . LYS A 1 84 ? -5.926 37.719 15.367 1 90.75 84 LYS A C 1
ATOM 696 O O . LYS A 1 84 ? -7.027 37.156 15.32 1 90.75 84 LYS A O 1
ATOM 701 N N . MET A 1 85 ? -4.863 37.188 14.805 1 90.44 85 MET A N 1
ATOM 702 C CA . MET A 1 85 ? -4.918 35.906 14.117 1 90.44 85 MET A CA 1
ATOM 703 C C . MET A 1 85 ? -5.254 34.781 15.086 1 90.44 85 MET A C 1
ATOM 705 O O . MET A 1 85 ? -6.02 33.875 14.75 1 90.44 85 MET A O 1
ATOM 709 N N . ARG A 1 86 ? -4.684 34.844 16.219 1 91 86 ARG A N 1
ATOM 710 C CA . ARG A 1 86 ? -4.949 33.812 17.234 1 91 86 ARG A CA 1
ATOM 711 C C . ARG A 1 86 ? -6.426 33.812 17.625 1 91 86 ARG A C 1
ATOM 713 O O . ARG A 1 86 ? -7.023 32.75 17.781 1 91 86 ARG A O 1
ATOM 720 N N . GLN A 1 87 ? -6.973 35 17.734 1 89.94 87 GLN A N 1
ATOM 721 C CA . GLN A 1 87 ? -8.375 35.125 18.109 1 89.94 87 GLN A CA 1
ATOM 722 C C . GLN A 1 87 ? -9.297 34.656 16.984 1 89.94 87 GLN A C 1
ATOM 724 O O . GLN A 1 87 ? -10.336 34.031 17.25 1 89.94 87 GLN A O 1
ATOM 729 N N . LEU A 1 88 ? -8.906 34.906 15.828 1 88.94 88 LEU A N 1
ATOM 730 C CA . LEU A 1 88 ? -9.734 34.594 14.672 1 88.94 88 LEU A CA 1
ATOM 731 C C . LEU A 1 88 ? -9.75 33.094 14.438 1 88.94 88 LEU A C 1
ATOM 733 O O . LEU A 1 88 ? -10.805 32.5 14.172 1 88.94 88 LEU A O 1
ATOM 737 N N . LEU A 1 89 ? -8.609 32.469 14.562 1 92.69 89 LEU A N 1
ATOM 738 C CA . LEU A 1 89 ? -8.5 31.062 14.172 1 92.69 89 LEU A CA 1
ATOM 739 C C . LEU A 1 89 ? -8.898 30.156 15.32 1 92.69 89 LEU A C 1
ATOM 741 O O . LEU A 1 89 ? -9.25 28.984 15.109 1 92.69 89 LEU A O 1
ATOM 745 N N . LYS A 1 90 ? -8.828 30.609 16.531 1 93.81 90 LYS A N 1
ATOM 746 C CA . LYS A 1 90 ? -9.203 29.844 17.719 1 93.81 90 LYS A CA 1
ATOM 747 C C . LYS A 1 90 ? -8.586 28.438 17.688 1 93.81 90 LYS A C 1
ATOM 749 O O . LYS A 1 90 ? -9.297 27.438 17.828 1 93.81 90 LYS A O 1
ATOM 754 N N . MET A 1 91 ? -7.285 28.422 17.531 1 96.19 91 MET A N 1
ATOM 755 C CA . MET A 1 91 ? -6.539 27.172 17.484 1 96.19 91 MET A CA 1
ATOM 756 C C . MET A 1 91 ? -6.539 26.484 18.844 1 96.19 91 MET A C 1
ATOM 758 O O . MET A 1 91 ? -6.215 27.094 19.859 1 96.19 91 MET A O 1
ATOM 762 N N . ARG A 1 92 ? -6.852 25.234 18.828 1 97 92 ARG A N 1
ATOM 763 C CA . ARG A 1 92 ? -6.871 24.469 20.062 1 97 92 ARG A CA 1
ATOM 764 C C . ARG A 1 92 ? -5.703 23.484 20.109 1 97 92 ARG A C 1
ATOM 766 O O . ARG A 1 92 ? -5.328 22.906 19.094 1 97 92 ARG A O 1
ATOM 773 N N . SER A 1 93 ? -5.191 23.266 21.328 1 97.88 93 SER A N 1
ATOM 774 C CA . SER A 1 93 ? -4.027 22.406 21.516 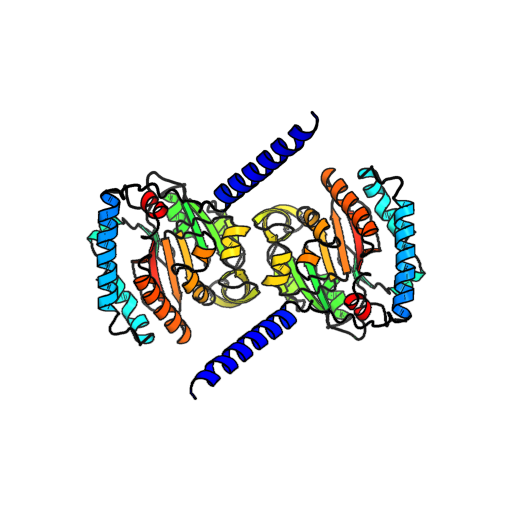1 97.88 93 SER A CA 1
ATOM 775 C C . SER A 1 93 ? -4.43 21.031 22.016 1 97.88 93 SER A C 1
ATOM 777 O O . SER A 1 93 ? -5.309 20.906 22.875 1 97.88 93 SER A O 1
ATOM 779 N N . PHE A 1 94 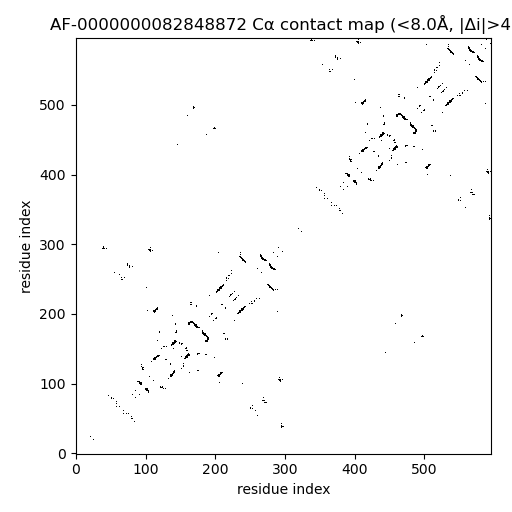? -3.824 20.016 21.5 1 98.25 94 PHE A N 1
ATOM 780 C CA . PHE A 1 94 ? -3.969 18.625 21.891 1 98.25 94 PHE A CA 1
ATOM 781 C C . PHE A 1 94 ? -2.607 17.953 22.031 1 98.25 94 PHE A C 1
ATOM 783 O O . PHE A 1 94 ? -1.978 17.609 21.031 1 98.25 94 PHE A O 1
ATOM 790 N N . SER A 1 95 ? -2.24 17.688 23.266 1 96.81 95 SER A N 1
ATOM 791 C CA . SER A 1 95 ? -0.871 17.234 23.484 1 96.81 95 SER A CA 1
ATOM 792 C C . SER A 1 95 ? -0.812 15.727 23.719 1 96.81 95 SER A C 1
ATOM 794 O O . SER A 1 95 ? -1.695 15.156 24.359 1 96.81 95 SER A O 1
ATOM 796 N N . ASN A 1 96 ? 0.172 15.156 23.141 1 95.62 96 ASN A N 1
ATOM 797 C CA . ASN A 1 96 ? 0.607 13.836 23.594 1 95.62 96 ASN A CA 1
ATOM 798 C C . ASN A 1 96 ? 1.865 13.93 24.453 1 95.62 96 ASN A C 1
ATOM 800 O O . ASN A 1 96 ? 2.152 14.977 25.031 1 95.62 96 ASN A O 1
ATOM 804 N N . SER A 1 97 ? 2.615 12.82 24.672 1 92.06 97 SER A N 1
ATOM 805 C CA . SER A 1 97 ? 3.76 12.844 25.578 1 92.06 97 SER A CA 1
ATOM 806 C C . SER A 1 97 ? 4.945 13.57 24.953 1 92.06 97 SER A C 1
ATOM 808 O O . SER A 1 97 ? 5.832 14.047 25.656 1 92.06 97 SER A O 1
ATOM 810 N N . ASP A 1 98 ? 4.895 13.727 23.672 1 87.19 98 ASP A N 1
ATOM 811 C CA . ASP A 1 98 ? 6.074 14.211 22.953 1 87.19 98 ASP A CA 1
ATOM 812 C C . ASP A 1 98 ? 5.84 15.617 22.391 1 87.19 98 ASP A C 1
ATOM 814 O O . ASP A 1 98 ? 6.766 16.422 22.344 1 87.19 98 ASP A O 1
ATOM 818 N N . GLU A 1 99 ? 4.602 15.859 21.938 1 91.56 99 GLU A N 1
ATOM 819 C CA . GLU A 1 99 ? 4.359 17.141 21.266 1 91.56 99 GLU A CA 1
ATOM 820 C C . GLU A 1 99 ? 2.906 17.578 21.422 1 91.56 99 GLU A C 1
ATOM 822 O O . GLU A 1 99 ? 2.078 16.828 21.953 1 91.56 99 GLU A O 1
ATOM 827 N N . THR A 1 100 ? 2.734 18.844 21.031 1 95.88 100 THR A N 1
ATOM 828 C CA . THR A 1 100 ? 1.394 19.406 20.953 1 95.88 100 THR A CA 1
ATOM 829 C C . THR A 1 100 ? 0.934 19.5 19.5 1 95.88 100 THR A C 1
ATOM 831 O O . THR A 1 100 ? 1.639 20.062 18.656 1 95.88 100 THR A O 1
ATOM 834 N N . LYS A 1 101 ? -0.242 18.922 19.297 1 97.94 101 LYS A N 1
ATOM 835 C CA . LYS A 1 101 ? -0.924 19.094 18.016 1 97.94 101 LYS A CA 1
ATOM 836 C C . LYS A 1 101 ? -1.953 20.219 18.094 1 97.94 101 LYS A C 1
ATOM 838 O O . LYS A 1 101 ? -2.635 20.375 19.109 1 97.94 101 LYS A O 1
ATOM 843 N N . TRP A 1 102 ? -2.039 20.938 17.031 1 98.31 102 TRP A N 1
ATOM 844 C CA . TRP A 1 102 ? -3.014 22.016 16.969 1 98.31 102 TRP A CA 1
ATOM 845 C C . TRP A 1 102 ? -4.105 21.703 15.945 1 98.31 102 TRP A C 1
ATOM 847 O O . TRP A 1 102 ? -3.869 21 14.969 1 98.31 102 TRP A O 1
ATOM 857 N N . HIS A 1 103 ? -5.277 22.203 16.25 1 98.25 103 HIS A N 1
ATOM 858 C CA . HIS A 1 103 ? -6.438 21.953 15.406 1 98.25 103 HIS A CA 1
ATOM 859 C C . HIS A 1 103 ? -7.477 23.062 15.539 1 98.25 103 HIS A C 1
ATOM 861 O O . HIS A 1 103 ? -7.715 23.562 16.641 1 98.25 103 HIS A O 1
ATOM 867 N N . ILE A 1 104 ? -7.98 23.531 14.445 1 97.19 104 ILE A N 1
ATOM 868 C CA . ILE A 1 104 ? -9.156 24.406 14.43 1 97.19 104 ILE A CA 1
ATOM 869 C C . ILE A 1 104 ? -10.414 23.562 14.273 1 97.19 104 ILE A C 1
ATOM 871 O O . ILE A 1 104 ? -10.555 22.797 13.312 1 97.19 104 ILE A O 1
ATOM 875 N N . MET A 1 105 ? -11.297 23.719 15.211 1 96.75 105 MET A N 1
ATOM 876 C CA . MET A 1 105 ? -12.516 22.906 15.211 1 96.75 105 MET A CA 1
ATOM 877 C C . MET A 1 105 ? -13.445 23.312 14.078 1 96.75 105 MET A C 1
ATOM 879 O O . MET A 1 105 ? -13.555 24.5 13.758 1 96.75 105 MET A O 1
ATOM 883 N N . PRO A 1 106 ? -14.117 22.297 13.516 1 95.94 106 PRO A N 1
ATOM 884 C CA . PRO A 1 106 ? -15.07 22.641 12.453 1 95.94 106 PRO A CA 1
ATOM 885 C C . PRO A 1 106 ? -16.281 23.406 12.977 1 95.94 106 PRO A C 1
ATOM 887 O O . PRO A 1 106 ? -16.688 23.219 14.125 1 95.94 106 PRO A O 1
ATOM 890 N N . ILE A 1 107 ? -16.766 24.141 12.086 1 90.75 107 ILE A N 1
ATOM 891 C CA . ILE A 1 107 ? -18 24.844 12.391 1 90.75 107 ILE A CA 1
ATOM 892 C C . ILE A 1 107 ? -19.188 23.875 12.328 1 90.75 107 ILE A C 1
ATOM 894 O O . ILE A 1 107 ? -19.234 23 11.461 1 90.75 107 ILE A O 1
ATOM 898 N N . PHE A 1 108 ? -20.109 23.922 13.258 1 87.5 108 PHE A N 1
ATOM 899 C CA . PHE A 1 108 ? -21.344 23.156 13.336 1 87.5 108 PHE A CA 1
ATOM 900 C C . PHE A 1 108 ? -21.062 21.672 13.484 1 87.5 108 PHE A C 1
ATOM 902 O O . PHE A 1 108 ? -21.812 20.828 12.992 1 87.5 108 PHE A O 1
ATOM 909 N N . ASP A 1 109 ? -19.906 21.297 13.898 1 89.06 109 ASP A N 1
ATOM 910 C CA . ASP A 1 109 ? -19.531 19.922 14.188 1 89.06 109 ASP A CA 1
ATOM 911 C C . ASP A 1 109 ? -19.609 19.047 12.93 1 89.06 109 ASP A C 1
ATOM 913 O O . ASP A 1 109 ? -20.094 17.922 12.977 1 89.06 109 ASP A O 1
ATOM 917 N N . LEU A 1 110 ? -19.156 19.672 11.859 1 94 110 LEU A N 1
ATOM 918 C CA . LEU A 1 110 ? -19.047 18.891 10.625 1 94 110 LEU A CA 1
ATOM 919 C C . LEU A 1 110 ? -18.016 17.781 10.766 1 94 110 LEU A C 1
ATOM 921 O O . LEU A 1 110 ? -17.016 17.953 11.461 1 94 110 LEU A O 1
ATOM 925 N N . PRO A 1 111 ? -18.266 16.703 10.125 1 96.06 111 PRO A N 1
ATOM 926 C CA . PRO A 1 111 ? -17.297 15.602 10.211 1 96.06 111 PRO A CA 1
ATOM 927 C C . PRO A 1 111 ? -15.914 15.984 9.688 1 96.06 111 PRO A C 1
ATOM 929 O O . PRO A 1 111 ? -15.805 16.719 8.711 1 96.06 111 PRO A O 1
ATOM 932 N N . THR A 1 112 ? -14.891 15.438 10.367 1 97.38 112 THR A N 1
ATOM 933 C CA . THR A 1 112 ? -13.531 15.758 9.961 1 97.38 112 THR A CA 1
ATOM 934 C C . THR A 1 112 ? -12.719 14.484 9.75 1 97.38 112 THR A C 1
ATOM 936 O O . THR A 1 112 ? -12.961 13.469 10.406 1 97.38 112 THR A O 1
ATOM 939 N N . THR A 1 113 ? -11.82 14.523 8.828 1 98.12 113 THR A N 1
ATOM 940 C CA . THR A 1 113 ? -10.828 13.484 8.555 1 98.12 113 THR A CA 1
ATOM 941 C C . THR A 1 113 ? -9.453 13.914 9.039 1 98.12 113 THR A C 1
ATOM 943 O O . THR A 1 113 ? -8.898 14.914 8.57 1 98.12 113 THR A O 1
ATOM 946 N N . VAL A 1 114 ? -8.891 13.125 9.961 1 98.5 114 VAL A N 1
ATOM 947 C CA . VAL A 1 114 ? -7.547 13.367 10.484 1 98.5 114 VAL A CA 1
ATOM 948 C C . VAL A 1 114 ? -6.621 12.219 10.086 1 98.5 114 VAL A C 1
ATOM 950 O O . VAL A 1 114 ? -6.934 11.047 10.336 1 98.5 114 VAL A O 1
ATOM 953 N N . VAL A 1 115 ? -5.527 12.516 9.469 1 98.56 115 VAL A N 1
ATOM 954 C CA . VAL A 1 115 ? -4.555 11.523 9.031 1 98.56 115 VAL A CA 1
ATOM 955 C C . VAL A 1 115 ? -3.234 11.727 9.766 1 98.56 115 VAL A C 1
ATOM 957 O O . VAL A 1 115 ? -2.703 12.844 9.797 1 98.56 115 VAL A O 1
ATOM 960 N N . THR A 1 116 ? -2.721 10.68 10.336 1 97.69 116 THR A N 1
ATOM 961 C CA . THR A 1 116 ? -1.461 10.734 11.07 1 97.69 116 THR A CA 1
ATOM 962 C C . THR A 1 116 ? -0.4 9.875 10.391 1 97.69 116 THR A C 1
ATOM 964 O O . THR A 1 116 ? -0.588 8.672 10.219 1 97.69 116 THR A O 1
ATOM 967 N N . LEU A 1 117 ? 0.658 10.492 10.039 1 97 117 LEU A N 1
ATOM 968 C CA . LEU A 1 117 ? 1.839 9.781 9.562 1 97 117 LEU A CA 1
ATOM 969 C C . LEU A 1 117 ? 2.908 9.711 10.648 1 97 117 LEU A C 1
ATOM 971 O O . LEU A 1 117 ? 3.486 10.734 11.016 1 97 117 LEU A O 1
ATOM 975 N N . GLY A 1 118 ? 3.154 8.523 11.102 1 94.94 118 GLY A N 1
ATOM 976 C CA . GLY A 1 118 ? 4 8.367 12.273 1 94.94 118 GLY A CA 1
ATOM 977 C C . GLY A 1 118 ? 3.246 8.531 13.578 1 94.94 118 GLY A C 1
ATOM 978 O O . GLY A 1 118 ? 3.148 9.633 14.117 1 94.94 118 GLY A O 1
ATOM 979 N N . ILE A 1 119 ? 2.775 7.438 14.078 1 94.75 119 ILE A N 1
ATOM 980 C CA . ILE A 1 119 ? 1.984 7.434 15.305 1 94.75 119 ILE A CA 1
ATOM 981 C C . ILE A 1 119 ? 2.912 7.488 16.516 1 94.75 119 ILE A C 1
ATOM 983 O O . ILE A 1 119 ? 2.646 8.219 17.484 1 94.75 119 ILE A O 1
ATOM 987 N N . GLY A 1 120 ? 3.9 6.711 16.531 1 92.44 120 GLY A N 1
ATOM 988 C CA . GLY A 1 120 ? 4.945 6.785 17.531 1 92.44 120 GLY A CA 1
ATOM 989 C C . GLY A 1 120 ? 4.508 6.27 18.891 1 92.44 120 GLY A C 1
ATOM 990 O O . GLY A 1 120 ? 4.863 6.84 19.922 1 92.44 120 GLY A O 1
ATOM 991 N N . HIS A 1 121 ? 3.592 5.316 18.906 1 93.44 121 HIS A N 1
ATOM 992 C CA . HIS A 1 121 ? 3.133 4.625 20.109 1 93.44 121 HIS A CA 1
ATOM 993 C C . HIS A 1 121 ? 2.371 5.57 21.031 1 93.44 121 HIS A C 1
ATOM 995 O O . HIS A 1 121 ? 2.363 5.383 22.25 1 93.44 121 HIS A O 1
ATOM 1001 N N . ASP A 1 122 ? 1.826 6.59 20.531 1 94.94 122 ASP A N 1
ATOM 1002 C CA . ASP A 1 122 ? 1.149 7.586 21.359 1 94.94 122 ASP A CA 1
ATOM 1003 C C . ASP A 1 122 ? -0.012 8.227 20.609 1 94.94 122 ASP A C 1
ATOM 1005 O O . ASP A 1 122 ? 0.2 8.961 19.641 1 94.94 122 ASP A O 1
ATOM 1009 N N . THR A 1 123 ? -1.204 7.914 21.094 1 96.62 123 THR A N 1
ATOM 1010 C CA . THR A 1 123 ? -2.381 8.453 20.422 1 96.62 123 THR A CA 1
ATOM 1011 C C . THR A 1 123 ? -3.127 9.422 21.344 1 96.62 123 THR A C 1
ATOM 1013 O O . THR A 1 123 ? -4.316 9.672 21.156 1 96.62 123 THR A O 1
ATOM 1016 N N . ARG A 1 124 ? -2.492 9.961 22.375 1 96.81 124 ARG A N 1
ATOM 1017 C CA . ARG A 1 124 ? -3.152 10.797 23.375 1 96.81 124 ARG A CA 1
ATOM 1018 C C . ARG A 1 124 ? -3.727 12.055 22.719 1 96.81 124 ARG A C 1
ATOM 1020 O O . ARG A 1 124 ? -4.789 12.539 23.125 1 96.81 124 ARG A O 1
ATOM 1027 N N . ALA A 1 125 ? -3.039 12.641 21.781 1 97.81 125 ALA A N 1
ATOM 1028 C CA . ALA A 1 125 ? -3.555 13.812 21.078 1 97.81 125 ALA A CA 1
ATOM 1029 C C . ALA A 1 125 ? -4.844 13.492 20.328 1 97.81 125 ALA A C 1
ATOM 1031 O O . ALA A 1 125 ? -5.812 14.25 20.391 1 97.81 125 ALA A O 1
ATOM 1032 N N . GLU A 1 126 ? -4.836 12.398 19.609 1 97.81 126 GLU A N 1
ATOM 1033 C CA . GLU A 1 126 ? -6.039 11.945 18.922 1 97.81 126 GLU A CA 1
ATOM 1034 C C . GLU A 1 126 ? -7.18 11.703 19.906 1 97.81 126 GLU A C 1
ATOM 1036 O O . GLU A 1 126 ? -8.32 12.078 19.656 1 97.81 126 GLU A O 1
ATOM 1041 N N . GLU A 1 127 ? -6.836 11.117 21 1 97.38 127 GLU A N 1
ATOM 1042 C CA . GLU A 1 127 ? -7.832 10.82 22.031 1 97.38 127 GLU A CA 1
ATOM 1043 C C . GLU A 1 127 ? -8.445 12.102 22.594 1 97.38 127 GLU A C 1
ATOM 1045 O O . GLU A 1 127 ? -9.664 12.188 22.766 1 97.38 127 GLU A O 1
ATOM 1050 N N . LYS A 1 128 ? -7.652 13.031 22.875 1 97.31 128 LYS A N 1
ATOM 1051 C CA . LYS A 1 128 ? -8.141 14.312 23.391 1 97.31 128 LYS A CA 1
ATOM 1052 C C . LYS A 1 128 ? -9.055 15 22.375 1 97.31 128 LYS A C 1
ATOM 1054 O O . LYS A 1 128 ? -10.094 15.547 22.734 1 97.31 128 LYS A O 1
ATOM 1059 N N . LEU A 1 129 ? -8.625 14.969 21.141 1 97.06 129 LEU A N 1
ATOM 1060 C CA . LEU A 1 129 ? -9.445 15.562 20.094 1 97.06 129 LEU A CA 1
ATOM 1061 C C . LEU A 1 129 ? -10.797 14.859 20 1 97.06 129 LEU A C 1
ATOM 1063 O O . LEU A 1 129 ? -11.836 15.508 19.891 1 97.06 129 LEU A O 1
ATOM 1067 N N . ARG A 1 130 ? -10.805 13.586 20.062 1 95.81 130 ARG A N 1
ATOM 1068 C CA . ARG A 1 130 ? -12.023 12.789 20.031 1 95.81 130 ARG A CA 1
ATOM 1069 C C . ARG A 1 130 ? -12.938 13.125 21.203 1 95.81 130 ARG A C 1
ATOM 1071 O O . ARG A 1 130 ? -14.156 13.133 21.062 1 95.81 130 ARG A O 1
ATOM 1078 N N . ASN A 1 131 ? -12.391 13.367 22.312 1 95.31 131 ASN A N 1
ATOM 1079 C CA . ASN A 1 131 ? -13.156 13.648 23.531 1 95.31 131 ASN A CA 1
ATOM 1080 C C . ASN A 1 131 ? -13.875 14.992 23.438 1 95.31 131 ASN A C 1
ATOM 1082 O O . ASN A 1 131 ? -14.914 15.188 24.062 1 95.31 131 ASN A O 1
ATOM 1086 N N . VAL A 1 132 ? -13.32 15.852 22.719 1 95.44 132 VAL A N 1
ATOM 1087 C CA . VAL A 1 132 ? -13.953 17.156 22.547 1 95.44 132 VAL A CA 1
ATOM 1088 C C . VAL A 1 132 ? -15.156 17.031 21.609 1 95.44 132 VAL A C 1
ATOM 1090 O O . VAL A 1 132 ? -16.188 17.672 21.828 1 95.44 132 VAL A O 1
ATOM 1093 N N . SER A 1 133 ? -14.961 16.188 20.594 1 94.12 133 SER A N 1
ATOM 1094 C CA . SER A 1 133 ? -16.047 15.945 19.641 1 94.12 133 SER A CA 1
ATOM 1095 C C . SER A 1 133 ? -15.883 14.594 18.953 1 94.12 133 SER A C 1
ATOM 1097 O O . SER A 1 133 ? -14.766 14.188 18.625 1 94.12 133 SER A O 1
ATOM 1099 N N . ASP A 1 134 ? -16.969 13.984 18.625 1 91.75 134 ASP A N 1
ATOM 1100 C CA . ASP A 1 134 ? -16.938 12.648 18.047 1 91.75 134 ASP A CA 1
ATOM 1101 C C . ASP A 1 134 ? -17.047 12.711 16.516 1 91.75 134 ASP A C 1
ATOM 1103 O O . ASP A 1 134 ? -17.219 11.68 15.859 1 91.75 134 ASP A O 1
ATOM 1107 N N . VAL A 1 135 ? -16.828 13.883 15.984 1 93.12 135 VAL A N 1
ATOM 1108 C CA . VAL A 1 135 ? -17.062 14.047 14.555 1 93.12 135 VAL A CA 1
ATOM 1109 C C . VAL A 1 135 ? -15.797 13.656 13.781 1 93.12 135 VAL A C 1
ATOM 1111 O O . VAL A 1 135 ? -15.789 13.648 12.555 1 93.12 135 VAL A O 1
ATOM 1114 N N . HIS A 1 136 ? -14.781 13.297 14.492 1 95.38 136 HIS A N 1
ATOM 1115 C CA . HIS A 1 136 ? -13.477 13.086 13.875 1 95.38 136 HIS A CA 1
ATOM 1116 C C . HIS A 1 136 ? -13.266 11.625 13.516 1 95.38 136 HIS A C 1
ATOM 1118 O O . HIS A 1 136 ? -13.453 10.742 14.359 1 95.38 136 HIS A O 1
ATOM 1124 N N . GLU A 1 137 ? -12.883 11.398 12.305 1 95.94 137 GLU A N 1
ATOM 1125 C CA . GLU A 1 137 ? -12.375 10.102 11.859 1 95.94 137 GLU A CA 1
ATOM 1126 C C . GLU A 1 137 ? -10.852 10.109 11.773 1 95.94 137 GLU A C 1
ATOM 1128 O O . GLU A 1 137 ? -10.25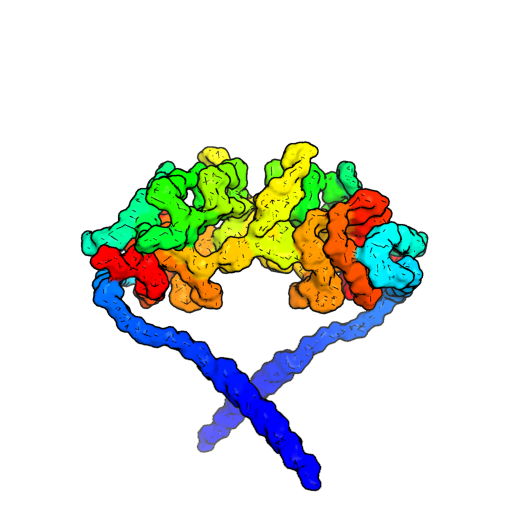8 11.07 11.289 1 95.94 137 GLU A O 1
ATOM 1133 N N . PHE A 1 138 ? -10.281 9 12.258 1 97.94 138 PHE A N 1
ATOM 1134 C CA . PHE A 1 138 ? -8.82 8.977 12.352 1 97.94 138 PHE A CA 1
ATOM 1135 C C . PHE A 1 138 ? -8.242 7.879 11.469 1 97.94 138 PHE A C 1
ATOM 1137 O O . PHE A 1 138 ? -8.758 6.758 11.438 1 97.94 138 PHE A O 1
ATOM 1144 N N . PHE A 1 139 ? -7.238 8.18 10.742 1 98 139 PHE A N 1
ATOM 1145 C CA . PHE A 1 139 ? -6.414 7.266 9.961 1 98 139 PHE A CA 1
ATOM 1146 C C . PHE A 1 139 ? -4.945 7.398 10.344 1 98 139 PHE A C 1
ATOM 1148 O O . PHE A 1 139 ? -4.375 8.484 10.266 1 98 139 PHE A O 1
ATOM 1155 N N . GLY A 1 140 ? -4.344 6.363 10.797 1 97.56 140 GLY A N 1
ATOM 1156 C CA . GLY A 1 140 ? -2.959 6.422 11.242 1 97.56 140 GLY A CA 1
ATOM 1157 C C . GLY A 1 140 ? -2.07 5.398 10.555 1 97.56 140 GLY A C 1
ATOM 1158 O O . GLY A 1 140 ? -2.387 4.207 10.539 1 97.56 140 GLY A O 1
ATOM 1159 N N . ALA A 1 141 ? -1.003 5.852 10 1 96.81 141 ALA A N 1
ATOM 1160 C CA . ALA A 1 141 ? -0.028 4.973 9.359 1 96.81 141 ALA A CA 1
ATOM 1161 C C . ALA A 1 141 ? 1.287 4.957 10.141 1 96.81 141 ALA A C 1
ATOM 1163 O O . ALA A 1 141 ? 1.823 6.012 10.484 1 96.81 141 ALA A O 1
ATOM 1164 N N . ASP A 1 142 ? 1.767 3.775 10.391 1 95.69 142 ASP A N 1
ATOM 1165 C CA . ASP A 1 142 ? 3.025 3.541 11.094 1 95.69 142 ASP A CA 1
ATOM 1166 C C . ASP A 1 142 ? 3.518 2.111 10.867 1 95.69 142 ASP A C 1
ATOM 1168 O O . ASP A 1 142 ? 2.758 1.155 11.047 1 95.69 142 ASP A O 1
ATOM 1172 N N . PRO A 1 143 ? 4.73 1.964 10.477 1 93.12 143 PRO A N 1
ATOM 1173 C CA . PRO A 1 143 ? 5.18 0.609 10.156 1 93.12 143 PRO A CA 1
ATOM 1174 C C . PRO A 1 143 ? 5.359 -0.266 11.398 1 93.12 143 PRO A C 1
ATOM 1176 O O . PRO A 1 143 ? 5.48 -1.488 11.281 1 93.12 143 PRO A O 1
ATOM 1179 N N . MET A 1 144 ? 5.414 0.28 12.578 1 90.56 144 MET A N 1
ATOM 1180 C CA . MET A 1 144 ? 5.531 -0.505 13.805 1 90.56 144 MET A CA 1
ATOM 1181 C C . MET A 1 144 ? 4.156 -0.865 14.352 1 90.56 144 MET A C 1
ATOM 1183 O O . MET A 1 144 ? 3.508 -0.042 15 1 90.56 144 MET A O 1
ATOM 1187 N N . HIS A 1 145 ? 3.756 -2.096 14.164 1 84.62 145 HIS A N 1
ATOM 1188 C CA . HIS A 1 145 ? 2.359 -2.477 14.352 1 84.62 145 HIS A CA 1
ATOM 1189 C C . HIS A 1 145 ? 2.09 -2.895 15.789 1 84.62 145 HIS A C 1
ATOM 1191 O O . HIS A 1 145 ? 0.975 -2.73 16.297 1 84.62 145 HIS A O 1
ATOM 1197 N N . GLU A 1 146 ? 2.955 -3.441 16.5 1 79.19 146 GLU A N 1
ATOM 1198 C CA . GLU A 1 146 ? 2.734 -4.145 17.766 1 79.19 146 GLU A CA 1
ATOM 1199 C C . GLU A 1 146 ? 1.947 -3.283 18.75 1 79.19 146 GLU A C 1
ATOM 1201 O O . GLU A 1 146 ? 0.973 -3.746 19.344 1 79.19 146 GLU A O 1
ATOM 1206 N N . ILE A 1 147 ? 2.215 -2.021 18.797 1 85.88 147 ILE A N 1
ATOM 1207 C CA . ILE A 1 147 ? 1.596 -1.127 19.766 1 85.88 147 ILE A CA 1
ATOM 1208 C C . ILE A 1 147 ? 0.597 -0.211 19.062 1 85.88 147 ILE A C 1
ATOM 1210 O O . ILE A 1 147 ? -0.523 -0.02 19.531 1 85.88 147 ILE A O 1
ATOM 1214 N N . ASN A 1 148 ? 0.893 0.163 17.922 1 92.69 148 ASN A N 1
ATOM 1215 C CA . ASN A 1 148 ? 0.137 1.209 17.234 1 92.69 148 ASN A CA 1
ATOM 1216 C C . ASN A 1 148 ? -1.229 0.706 16.781 1 92.69 148 ASN A C 1
ATOM 1218 O O . ASN A 1 148 ? -2.205 1.458 16.781 1 92.69 148 ASN A O 1
ATOM 1222 N N . GLU A 1 149 ? -1.303 -0.503 16.375 1 89.69 149 GLU A N 1
ATOM 1223 C CA . GLU A 1 149 ? -2.588 -1.056 15.953 1 89.69 149 GLU A CA 1
ATOM 1224 C C . GLU A 1 149 ? -3.59 -1.057 17.109 1 89.69 149 GLU A C 1
ATOM 1226 O O . GLU A 1 149 ? -4.746 -0.667 16.938 1 89.69 149 GLU A O 1
ATOM 1231 N N . GLU A 1 150 ? -3.176 -1.439 18.219 1 90 150 GLU A N 1
ATOM 1232 C CA . GLU A 1 150 ? -4.039 -1.459 19.406 1 90 150 GLU A CA 1
ATOM 1233 C C . GLU A 1 150 ? -4.484 -0.05 19.781 1 90 150 GLU A C 1
ATOM 1235 O O . GLU A 1 150 ? -5.652 0.171 20.109 1 90 150 GLU A O 1
ATOM 1240 N N . LEU A 1 151 ? -3.586 0.835 19.734 1 93.19 151 LEU A N 1
ATOM 1241 C CA . LEU A 1 151 ? -3.889 2.217 20.094 1 93.19 151 LEU A CA 1
ATOM 1242 C C . LEU A 1 151 ? -4.957 2.795 19.172 1 93.19 151 LEU A C 1
ATOM 1244 O O . LEU A 1 151 ? -5.871 3.482 19.641 1 93.19 151 LEU A O 1
ATOM 1248 N N . TYR A 1 152 ? -4.836 2.496 17.953 1 91.75 152 TYR A N 1
ATOM 1249 C CA . TYR A 1 152 ? -5.766 3.076 16.984 1 91.75 152 TYR A CA 1
ATOM 1250 C C . TYR A 1 152 ? -7.121 2.381 17.047 1 91.75 152 TYR A C 1
ATOM 1252 O O . TYR A 1 152 ? -8.141 2.963 16.672 1 91.75 152 TYR A O 1
ATOM 1260 N N . THR A 1 153 ? -7.121 1.185 17.531 1 80.56 153 THR A N 1
ATOM 1261 C CA . THR A 1 153 ? -8.398 0.509 17.719 1 80.56 153 THR A CA 1
ATOM 1262 C C . THR A 1 153 ? -9.156 1.1 18.906 1 80.56 153 THR A C 1
ATOM 1264 O O . THR A 1 153 ? -10.391 1.101 18.922 1 80.56 153 THR A O 1
ATOM 1267 N N . LYS A 1 154 ? -8.398 1.644 19.766 1 86.19 154 LYS A N 1
ATOM 1268 C CA . LYS A 1 154 ? -9.008 2.26 20.938 1 86.19 154 LYS A CA 1
ATOM 1269 C C . LYS A 1 154 ? -9.711 3.564 20.578 1 86.19 154 LYS A C 1
ATOM 1271 O O . LYS A 1 154 ? -10.711 3.926 21.188 1 86.19 154 LYS A O 1
ATOM 1276 N N . ILE A 1 155 ? -9.078 4.094 19.5 1 86.75 155 ILE A N 1
ATOM 1277 C CA . ILE A 1 155 ? -9.773 5.266 18.984 1 86.75 155 ILE A CA 1
ATOM 1278 C C . ILE A 1 155 ? -10.531 4.898 17.703 1 86.75 155 ILE A C 1
ATOM 1280 O O . ILE A 1 155 ? -10.148 3.957 17 1 86.75 155 ILE A O 1
ATOM 1284 N N . PRO A 1 156 ? -11.812 4.906 17.641 1 85.19 156 PRO A N 1
ATOM 1285 C CA . PRO A 1 156 ? -12.492 4.469 16.406 1 85.19 156 PRO A CA 1
ATOM 1286 C C . PRO A 1 156 ? -11.766 4.914 15.148 1 85.19 156 PRO A C 1
ATOM 1288 O O . PRO A 1 156 ? -12.375 5.512 14.258 1 85.19 156 PRO A O 1
ATOM 1291 N N . GLY A 1 157 ? -10.43 4.535 15.141 1 93.88 157 GLY A N 1
ATOM 1292 C CA . GLY A 1 157 ? -9.609 4.852 13.984 1 93.88 157 GLY A CA 1
ATOM 1293 C C . GLY A 1 157 ? -9.203 3.627 13.195 1 93.88 157 GLY A C 1
ATOM 1294 O O . GLY A 1 157 ? -9.578 2.504 13.531 1 93.88 157 GLY A O 1
ATOM 1295 N N . LYS A 1 158 ? -8.602 3.92 12.094 1 95.75 158 LYS A N 1
ATOM 1296 C CA . LYS A 1 158 ? -8.078 2.875 11.227 1 95.75 158 LYS A CA 1
ATOM 1297 C C . LYS A 1 158 ? -6.551 2.934 11.148 1 95.75 158 LYS A C 1
ATOM 1299 O O . LYS A 1 158 ? -5.977 4.008 10.969 1 95.75 158 LYS A O 1
ATOM 1304 N N . TYR A 1 159 ? -5.98 1.735 11.328 1 96.19 159 TYR A N 1
ATOM 1305 C CA . TYR A 1 159 ? -4.523 1.641 11.367 1 96.19 159 TYR A CA 1
ATOM 1306 C C . TYR A 1 159 ? -3.979 1.059 10.07 1 96.19 159 TYR A C 1
ATOM 1308 O O . TYR A 1 159 ? -4.562 0.132 9.5 1 96.19 159 TYR A O 1
ATOM 1316 N N . PHE A 1 160 ? -2.871 1.562 9.648 1 97 160 PHE A N 1
ATOM 1317 C CA . PHE A 1 160 ? -2.197 1.105 8.438 1 97 160 PHE A CA 1
ATOM 1318 C C . PHE A 1 160 ? -0.729 0.804 8.719 1 97 160 PHE A C 1
ATOM 1320 O O . PHE A 1 160 ? 0.035 1.7 9.086 1 97 160 PHE A O 1
ATOM 1327 N N . PRO A 1 161 ? -0.252 -0.428 8.469 1 95.31 161 PRO A N 1
ATOM 1328 C CA . PRO A 1 161 ? 1.039 -0.898 8.977 1 95.31 161 PRO A CA 1
ATOM 1329 C C . PRO A 1 161 ? 2.184 -0.648 8 1 95.31 161 PRO A C 1
ATOM 1331 O O . PRO A 1 161 ? 2.988 -1.548 7.738 1 95.31 161 PRO A O 1
ATOM 1334 N N . PHE A 1 162 ? 2.344 0.507 7.547 1 96.19 162 PHE A N 1
ATOM 1335 C CA . PHE A 1 162 ? 3.43 0.912 6.664 1 96.19 162 PHE A CA 1
ATOM 1336 C C . PHE A 1 162 ? 3.723 2.4 6.812 1 96.19 162 PHE A C 1
ATOM 1338 O O . PHE A 1 162 ? 2.971 3.123 7.469 1 96.19 162 PHE A O 1
ATOM 1345 N N . ALA A 1 163 ? 4.855 2.809 6.316 1 96.31 163 ALA A N 1
ATOM 1346 C CA . ALA A 1 163 ? 5.18 4.23 6.227 1 96.31 163 ALA A CA 1
ATOM 1347 C C . ALA A 1 163 ? 4.566 4.855 4.977 1 96.31 163 ALA A C 1
ATOM 1349 O O . ALA A 1 163 ? 4.273 4.152 4.004 1 96.31 163 ALA A O 1
ATOM 1350 N N . VAL A 1 164 ? 4.289 6.086 5.062 1 97.12 164 VAL A N 1
ATOM 1351 C CA . VAL A 1 164 ? 3.754 6.824 3.926 1 97.12 164 VAL A CA 1
ATOM 1352 C C . VAL A 1 164 ? 4.715 7.949 3.539 1 97.12 164 VAL A C 1
ATOM 1354 O O . VAL A 1 164 ? 5.23 8.656 4.406 1 97.12 164 VAL A O 1
ATOM 1357 N N . GLY A 1 165 ? 5.062 8.055 2.273 1 95.75 165 GLY A N 1
ATOM 1358 C CA . GLY A 1 165 ? 5.965 9.078 1.773 1 95.75 165 GLY A CA 1
ATOM 1359 C C . GLY A 1 165 ? 5.691 9.461 0.332 1 95.75 165 GLY A C 1
ATOM 1360 O O . GLY A 1 165 ? 4.555 9.367 -0.136 1 95.75 165 GLY A O 1
ATOM 1361 N N . ALA A 1 166 ? 6.738 9.977 -0.32 1 95.88 166 ALA A N 1
ATOM 1362 C CA . ALA A 1 166 ? 6.609 10.492 -1.68 1 95.88 166 ALA A CA 1
ATOM 1363 C C . ALA A 1 166 ? 6.742 9.367 -2.707 1 95.88 166 ALA A C 1
ATOM 1365 O O . ALA A 1 166 ? 6.398 9.547 -3.877 1 95.88 166 ALA A O 1
ATOM 1366 N N . ALA A 1 167 ? 7.246 8.234 -2.254 1 95.06 167 ALA A N 1
ATOM 1367 C CA . ALA A 1 167 ? 7.43 7.105 -3.16 1 95.06 167 ALA A CA 1
ATOM 1368 C C . ALA A 1 167 ? 7.121 5.785 -2.459 1 95.06 167 ALA A C 1
ATOM 1370 O O . ALA A 1 167 ? 7.176 5.699 -1.229 1 95.06 167 ALA A O 1
ATOM 1371 N N . SER A 1 168 ? 6.793 4.805 -3.285 1 97 168 SER A N 1
ATOM 1372 C CA . SER A 1 168 ? 6.527 3.475 -2.744 1 97 168 SER A CA 1
ATOM 1373 C C . SER A 1 168 ? 7.75 2.572 -2.873 1 97 168 SER A C 1
ATOM 1375 O O . SER A 1 168 ? 8.586 2.777 -3.754 1 97 168 SER A O 1
ATOM 1377 N N . GLY A 1 169 ? 7.77 1.59 -2.029 1 96.56 169 GLY A N 1
ATOM 1378 C CA . GLY A 1 169 ? 8.852 0.618 -2.062 1 96.56 169 GLY A CA 1
ATOM 1379 C C . GLY A 1 169 ? 9.43 0.32 -0.692 1 96.56 169 GLY A C 1
ATOM 1380 O O . GLY A 1 169 ? 8.805 0.624 0.328 1 96.56 169 GLY A O 1
ATOM 1381 N N . LEU A 1 170 ? 10.547 -0.38 -0.691 1 94.5 170 LEU A N 1
ATOM 1382 C CA . LEU A 1 170 ? 11.281 -0.634 0.548 1 94.5 170 LEU A CA 1
ATOM 1383 C C . LEU A 1 170 ? 12.273 0.484 0.832 1 94.5 170 LEU A C 1
ATOM 1385 O O . LEU A 1 170 ? 12.914 0.996 -0.088 1 94.5 170 LEU A O 1
ATOM 1389 N N . GLY A 1 171 ? 12.297 0.874 2.08 1 92.5 171 GLY A N 1
ATOM 1390 C CA . GLY A 1 171 ? 13.234 1.902 2.492 1 92.5 171 GLY A CA 1
ATOM 1391 C C . GLY A 1 171 ? 13.555 1.862 3.977 1 92.5 171 GLY A C 1
ATOM 1392 O O . GLY A 1 171 ? 12.906 1.132 4.734 1 92.5 171 GLY A O 1
ATOM 1393 N N . THR A 1 172 ? 14.492 2.623 4.305 1 90.88 172 THR A N 1
ATOM 1394 C CA . THR A 1 172 ? 14.906 2.686 5.703 1 90.88 172 THR A CA 1
ATOM 1395 C C . THR A 1 172 ? 14.125 3.764 6.453 1 90.88 172 THR A C 1
ATOM 1397 O O . THR A 1 172 ? 13.906 4.855 5.926 1 90.88 172 THR A O 1
ATOM 1400 N N . ALA A 1 173 ? 13.617 3.439 7.605 1 88.62 173 ALA A N 1
ATOM 1401 C CA . ALA A 1 173 ? 12.984 4.398 8.508 1 88.62 173 ALA A CA 1
ATOM 1402 C C . ALA A 1 173 ? 13.508 4.238 9.93 1 88.62 173 ALA A C 1
ATOM 1404 O O . ALA A 1 173 ? 13.891 3.139 10.344 1 88.62 173 ALA A O 1
ATOM 1405 N N . SER A 1 174 ? 13.602 5.359 10.617 1 86.62 174 SER A N 1
ATOM 1406 C CA . SER A 1 174 ? 13.852 5.297 12.055 1 86.62 174 SER A CA 1
ATOM 1407 C C . SER A 1 174 ? 12.562 5.031 12.828 1 86.62 174 SER A C 1
ATOM 1409 O O . SER A 1 174 ? 11.633 5.844 12.797 1 86.62 174 SER A O 1
ATOM 1411 N N . VAL A 1 175 ? 12.5 3.889 13.43 1 86 175 VAL A N 1
ATOM 1412 C CA . VAL A 1 175 ? 11.25 3.488 14.07 1 86 175 VAL A CA 1
ATOM 1413 C C . VAL A 1 175 ? 11.484 3.252 15.562 1 86 175 VAL A C 1
ATOM 1415 O O . VAL A 1 175 ? 12.594 2.918 15.977 1 86 175 VAL A O 1
ATOM 1418 N N . LEU A 1 176 ? 10.414 3.488 16.312 1 84.44 176 LEU A N 1
ATOM 1419 C CA . LEU A 1 176 ? 10.453 3.242 17.75 1 84.44 176 LEU A CA 1
ATOM 1420 C C . LEU A 1 176 ? 10.164 1.776 18.062 1 84.44 176 LEU A C 1
ATOM 1422 O O . LEU A 1 176 ? 9.07 1.28 17.766 1 84.44 176 LEU A O 1
ATOM 1426 N N . LYS A 1 177 ? 11.078 1.063 18.5 1 81.31 177 LYS A N 1
ATOM 1427 C CA . LYS A 1 177 ? 10.945 -0.309 18.984 1 81.31 177 LYS A CA 1
ATOM 1428 C C . LYS A 1 177 ? 11.266 -0.406 20.469 1 81.31 177 LYS A C 1
ATOM 1430 O O . LYS A 1 177 ? 12.414 -0.216 20.875 1 81.31 177 LYS A O 1
ATOM 1435 N N . GLY A 1 178 ? 10.211 -0.725 21.156 1 80.06 178 GLY A N 1
ATOM 1436 C CA . GLY A 1 178 ? 10.383 -0.593 22.609 1 80.06 178 GLY A CA 1
ATOM 1437 C C . GLY A 1 178 ? 10.555 0.844 23.047 1 80.06 178 GLY A C 1
ATOM 1438 O O . GLY A 1 178 ? 9.68 1.681 22.844 1 80.06 178 GLY A O 1
ATOM 1439 N N . SER A 1 179 ? 11.711 1.163 23.578 1 81.06 179 SER A N 1
ATOM 1440 C CA . SER A 1 179 ? 11.953 2.518 24.062 1 81.06 179 SER A CA 1
ATOM 1441 C C . SER A 1 179 ? 13.086 3.186 23.297 1 81.06 179 SER A C 1
ATOM 1443 O O . SER A 1 179 ? 13.562 4.254 23.688 1 81.06 179 SER A O 1
ATOM 1445 N N . THR A 1 180 ? 13.445 2.525 22.203 1 86.38 180 THR A N 1
ATOM 1446 C CA . THR A 1 180 ? 14.586 3.057 21.469 1 86.38 180 THR A CA 1
ATOM 1447 C C . THR A 1 180 ? 14.25 3.172 19.984 1 86.38 180 THR A C 1
ATOM 1449 O O . THR A 1 180 ? 13.484 2.363 19.453 1 86.38 180 THR A O 1
ATOM 1452 N N . TYR A 1 181 ? 14.812 4.141 19.438 1 85.75 181 TYR A N 1
ATOM 1453 C CA . TYR A 1 181 ? 14.68 4.285 18 1 85.75 181 TYR A CA 1
ATOM 1454 C C . TYR A 1 181 ? 15.742 3.467 17.266 1 85.75 181 TYR A C 1
ATOM 1456 O O . TYR A 1 181 ? 16.891 3.41 17.703 1 85.75 181 TYR A O 1
ATOM 1464 N N . ARG A 1 182 ? 15.289 2.799 16.25 1 87.31 182 ARG A N 1
ATOM 1465 C CA . ARG A 1 182 ? 16.188 2.008 15.422 1 87.31 182 ARG A CA 1
ATOM 1466 C C . ARG A 1 182 ? 15.852 2.172 13.945 1 87.31 182 ARG A C 1
ATOM 1468 O O . ARG A 1 182 ? 14.688 2.311 13.578 1 87.31 182 ARG A O 1
ATOM 1475 N N . ASP A 1 183 ? 16.969 2.076 13.18 1 89.25 183 ASP A N 1
ATOM 1476 C CA . ASP A 1 183 ? 16.75 2.062 11.742 1 89.25 183 ASP A CA 1
ATOM 1477 C C . ASP A 1 183 ? 16.344 0.674 11.258 1 89.25 183 ASP A C 1
ATOM 1479 O O . ASP A 1 183 ? 16.953 -0.327 11.617 1 89.25 183 ASP A O 1
ATOM 1483 N N . MET A 1 184 ? 15.266 0.625 10.547 1 89 184 MET A N 1
ATOM 1484 C CA . MET A 1 184 ? 14.75 -0.632 10.016 1 89 184 MET A CA 1
ATOM 1485 C C . MET A 1 184 ? 14.273 -0.457 8.578 1 89 184 MET A C 1
ATOM 1487 O O . MET A 1 184 ? 13.914 0.647 8.172 1 89 184 MET A O 1
ATOM 1491 N N . THR A 1 185 ? 14.391 -1.548 7.875 1 90.56 185 THR A N 1
ATOM 1492 C CA . THR A 1 185 ? 13.766 -1.569 6.559 1 90.56 185 THR A CA 1
ATOM 1493 C C . THR A 1 185 ? 12.25 -1.72 6.68 1 90.56 185 THR A C 1
ATOM 1495 O O . THR A 1 185 ? 11.766 -2.629 7.355 1 90.56 185 THR A O 1
ATOM 1498 N N . VAL A 1 186 ? 11.547 -0.766 6.051 1 93.5 186 VAL A N 1
ATOM 1499 C CA . VAL A 1 186 ? 10.094 -0.786 6.133 1 93.5 186 VAL A CA 1
ATOM 1500 C C . VAL A 1 186 ? 9.492 -0.605 4.738 1 93.5 186 VAL A C 1
ATOM 1502 O O . VAL A 1 186 ? 10.211 -0.295 3.783 1 93.5 186 VAL A O 1
ATOM 1505 N N . VAL A 1 187 ? 8.188 -0.875 4.676 1 95.5 187 VAL A N 1
ATOM 1506 C CA . VAL A 1 187 ? 7.457 -0.636 3.436 1 95.5 187 VAL A CA 1
ATOM 1507 C C . VAL A 1 187 ? 6.945 0.802 3.406 1 95.5 187 VAL A C 1
ATOM 1509 O O . VAL A 1 187 ? 6.344 1.273 4.375 1 95.5 187 VAL A O 1
ATOM 1512 N N . TYR A 1 188 ? 7.211 1.465 2.293 1 96.69 188 TYR A N 1
ATOM 1513 C CA . TYR A 1 188 ? 6.641 2.783 2.037 1 96.69 188 TYR A CA 1
ATOM 1514 C C . TYR A 1 188 ? 5.52 2.703 1.009 1 96.69 188 TYR A C 1
ATOM 1516 O O . TYR A 1 188 ? 5.641 1.998 0.004 1 96.69 188 TYR A O 1
ATOM 1524 N N . VAL A 1 189 ? 4.469 3.383 1.281 1 98 189 VAL A N 1
ATOM 1525 C CA . VAL A 1 189 ? 3.377 3.604 0.341 1 98 189 VAL A CA 1
ATOM 1526 C C . VAL A 1 189 ? 3.311 5.082 -0.035 1 98 189 VAL A C 1
ATOM 1528 O O . VAL A 1 189 ? 3.414 5.957 0.83 1 98 189 VAL A O 1
ATOM 1531 N N . GLU A 1 190 ? 3.182 5.328 -1.31 1 98.25 190 GLU A N 1
ATOM 1532 C CA . GLU A 1 190 ? 3.115 6.711 -1.781 1 98.25 190 GLU A CA 1
ATOM 1533 C C . GLU A 1 190 ? 1.843 7.398 -1.295 1 98.25 190 GLU A C 1
ATOM 1535 O O . GLU A 1 190 ? 0.763 6.801 -1.311 1 98.25 190 GLU A O 1
ATOM 1540 N N . VAL A 1 191 ? 1.918 8.656 -0.942 1 98.5 191 VAL A N 1
ATOM 1541 C CA . VAL A 1 191 ? 0.885 9.367 -0.196 1 98.5 191 VAL A CA 1
ATOM 1542 C C . VAL A 1 191 ? -0.354 9.547 -1.069 1 98.5 191 VAL A C 1
ATOM 1544 O O . VAL A 1 191 ? -1.483 9.469 -0.579 1 98.5 191 VAL A O 1
ATOM 1547 N N . ILE A 1 192 ? -0.215 9.836 -2.355 1 98.75 192 ILE A N 1
ATOM 1548 C CA . ILE A 1 192 ? -1.374 10.016 -3.223 1 98.75 192 ILE A CA 1
ATOM 1549 C C . ILE A 1 192 ? -2.172 8.711 -3.293 1 98.75 192 ILE A C 1
ATOM 1551 O O . ILE A 1 192 ? -3.398 8.727 -3.168 1 98.75 192 ILE A O 1
ATOM 1555 N N . TYR A 1 193 ? -1.475 7.637 -3.482 1 98.56 193 TYR A N 1
ATOM 1556 C CA . TYR A 1 193 ? -2.117 6.328 -3.508 1 98.56 193 TYR A CA 1
ATOM 1557 C C . TYR A 1 193 ? -2.801 6.031 -2.178 1 98.56 193 TYR A C 1
ATOM 1559 O O . TYR A 1 193 ? -3.936 5.547 -2.15 1 98.56 193 TYR A O 1
ATOM 1567 N N . PHE A 1 194 ? -2.115 6.293 -1.072 1 98.62 194 PHE A N 1
ATOM 1568 C CA . PHE A 1 194 ? -2.643 6.055 0.266 1 98.62 194 PHE A CA 1
ATOM 1569 C C . PHE A 1 194 ? -3.961 6.793 0.468 1 98.62 194 PHE A C 1
ATOM 1571 O O . PHE A 1 194 ? -4.961 6.188 0.863 1 98.62 194 PHE A O 1
ATOM 1578 N N . LEU A 1 195 ? -3.959 8.047 0.114 1 98.81 195 LEU A N 1
ATOM 1579 C CA . LEU A 1 195 ? -5.125 8.883 0.376 1 98.81 195 LEU A CA 1
ATOM 1580 C C . LEU A 1 195 ? -6.266 8.547 -0.576 1 98.81 195 LEU A C 1
ATOM 1582 O O . LEU A 1 195 ? -7.402 8.352 -0.143 1 98.81 195 LEU A O 1
ATOM 1586 N N . LYS A 1 196 ? -5.969 8.344 -1.8 1 98.31 196 LYS A N 1
ATOM 1587 C CA . LYS A 1 196 ? -7.02 8.227 -2.805 1 98.31 196 LYS A CA 1
ATOM 1588 C C . LYS A 1 196 ? -7.496 6.785 -2.943 1 98.31 196 LYS A C 1
ATOM 1590 O O . LYS A 1 196 ? -8.68 6.535 -3.178 1 98.31 196 LYS A O 1
ATOM 1595 N N . GLU A 1 197 ? -6.57 5.852 -2.816 1 98.06 197 GLU A N 1
ATOM 1596 C CA . GLU A 1 197 ? -6.918 4.48 -3.166 1 98.06 197 GLU A CA 1
ATOM 1597 C C . GLU A 1 197 ? -7.141 3.631 -1.917 1 98.06 197 GLU A C 1
ATOM 1599 O O . GLU A 1 197 ? -7.938 2.691 -1.933 1 98.06 197 GLU A O 1
ATOM 1604 N N . ILE A 1 198 ? -6.461 3.961 -0.891 1 98.31 198 ILE A N 1
ATOM 1605 C CA . ILE A 1 198 ? -6.574 3.105 0.286 1 98.31 198 ILE A CA 1
ATOM 1606 C C . ILE A 1 198 ? -7.629 3.672 1.235 1 98.31 198 ILE A C 1
ATOM 1608 O O . ILE A 1 198 ? -8.648 3.029 1.496 1 98.31 198 ILE A O 1
ATOM 1612 N N . ILE A 1 199 ? -7.426 4.922 1.646 1 98.06 199 ILE A N 1
ATOM 1613 C CA . ILE A 1 199 ? -8.406 5.418 2.605 1 98.06 199 ILE A CA 1
ATOM 1614 C C . ILE A 1 199 ? -9.531 6.133 1.867 1 98.06 199 ILE A C 1
ATOM 1616 O O . ILE A 1 199 ? -10.578 6.426 2.451 1 98.06 199 ILE A O 1
ATOM 1620 N N . LYS A 1 200 ? -9.367 6.469 0.585 1 97.94 200 LYS A N 1
ATOM 1621 C CA . LYS A 1 200 ? -10.383 7.023 -0.302 1 97.94 200 LYS A CA 1
ATOM 1622 C C . LYS A 1 200 ? -10.898 8.367 0.218 1 97.94 200 LYS A C 1
ATOM 1624 O O . LYS A 1 200 ? -12.109 8.578 0.318 1 97.94 200 LYS A O 1
ATOM 1629 N N . LYS A 1 201 ? -9.945 9.195 0.545 1 98.19 201 LYS A N 1
ATOM 1630 C CA . LYS A 1 201 ? -10.203 10.562 0.979 1 98.19 201 LYS A CA 1
ATOM 1631 C C . LYS A 1 201 ? -9.43 11.562 0.124 1 98.19 201 LYS A C 1
ATOM 1633 O O . LYS A 1 201 ? -8.234 11.391 -0.118 1 98.19 201 LYS A O 1
ATOM 1638 N N . THR A 1 202 ? -10.117 12.547 -0.3 1 98.31 202 THR A N 1
ATOM 1639 C CA . THR A 1 202 ? -9.438 13.594 -1.058 1 98.31 202 THR A CA 1
ATOM 1640 C C . THR A 1 202 ? -9.523 14.93 -0.327 1 98.31 202 THR A C 1
ATOM 1642 O O . THR A 1 202 ? -8.898 15.914 -0.739 1 98.31 202 THR A O 1
ATOM 1645 N N . PHE A 1 203 ? -10.328 14.961 0.677 1 98.62 203 PHE A N 1
ATOM 1646 C CA . PHE A 1 203 ? -10.422 16.125 1.543 1 98.62 203 PHE A CA 1
ATOM 1647 C C . PHE A 1 203 ? -9.945 15.797 2.953 1 98.62 203 PHE A C 1
ATOM 1649 O O . PHE A 1 203 ? -10.641 15.094 3.697 1 98.62 203 PHE A O 1
ATOM 1656 N N . ILE A 1 204 ? -8.812 16.281 3.314 1 98.81 204 ILE A N 1
ATOM 1657 C CA . ILE A 1 204 ? -8.18 16.031 4.605 1 98.81 204 ILE A CA 1
ATOM 1658 C C . ILE A 1 204 ? -8.281 17.266 5.484 1 98.81 204 ILE A C 1
ATOM 1660 O O . ILE A 1 204 ? -7.73 18.328 5.148 1 98.81 204 ILE A O 1
ATOM 1664 N N . ASP A 1 205 ? -8.922 17.109 6.543 1 98.69 205 ASP A N 1
ATOM 1665 C CA . ASP A 1 205 ? -9.133 18.25 7.422 1 98.69 205 ASP A CA 1
ATOM 1666 C C . ASP A 1 205 ? -7.863 18.594 8.195 1 98.69 205 ASP A C 1
ATOM 1668 O O . ASP A 1 205 ? -7.555 19.766 8.406 1 98.69 205 ASP A O 1
ATOM 1672 N N . ASP A 1 206 ? -7.184 17.578 8.641 1 98.75 206 ASP A N 1
ATOM 1673 C CA . ASP A 1 206 ? -5.949 17.797 9.391 1 98.75 206 ASP A CA 1
ATOM 1674 C C . ASP A 1 206 ? -4.957 16.672 9.141 1 98.75 206 ASP A C 1
ATOM 1676 O O . ASP A 1 206 ? -5.285 15.492 9.328 1 98.75 206 ASP A O 1
ATOM 1680 N N . PHE A 1 207 ? -3.807 17.016 8.727 1 98.69 207 PHE A N 1
ATOM 1681 C CA . PHE A 1 207 ? -2.736 16.094 8.359 1 98.69 207 PHE A CA 1
ATOM 1682 C C . PHE A 1 207 ? -1.57 16.203 9.336 1 98.69 207 PHE A C 1
ATOM 1684 O O . PHE A 1 207 ? -0.885 17.234 9.375 1 98.69 207 PHE A O 1
ATOM 1691 N N . TRP A 1 208 ? -1.365 15.164 10.188 1 98.19 208 TRP A N 1
ATOM 1692 C CA . TRP A 1 208 ? -0.279 15.148 11.164 1 98.19 208 TRP A CA 1
ATOM 1693 C C . TRP A 1 208 ? 0.927 14.391 10.617 1 98.19 208 TRP A C 1
ATOM 1695 O O . TRP A 1 208 ? 0.874 13.172 10.445 1 98.19 208 TRP A O 1
ATOM 1705 N N . ILE A 1 209 ? 1.981 15.102 10.438 1 96.62 209 ILE A N 1
ATOM 1706 C CA . ILE A 1 209 ? 3.131 14.547 9.727 1 96.62 209 ILE A CA 1
ATOM 1707 C C . ILE A 1 209 ? 4.352 14.555 10.641 1 96.62 209 ILE A C 1
ATOM 1709 O O . ILE A 1 209 ? 4.824 15.609 11.055 1 96.62 209 ILE A O 1
ATOM 1713 N N . ASP A 1 210 ? 4.816 13.438 10.969 1 92.06 210 ASP A N 1
ATOM 1714 C CA . ASP A 1 210 ? 6.129 13.289 11.586 1 92.06 210 ASP A CA 1
ATOM 1715 C C . ASP A 1 210 ? 7.211 13.062 10.531 1 92.06 210 ASP A C 1
ATOM 1717 O O . ASP A 1 210 ? 7.352 11.953 10.008 1 92.06 210 ASP A O 1
ATOM 1721 N N . ALA A 1 211 ? 7.965 14.086 10.219 1 85.12 211 ALA A N 1
ATOM 1722 C CA . ALA A 1 211 ? 8.898 14.039 9.102 1 85.12 211 ALA A CA 1
ATOM 1723 C C . ALA A 1 211 ? 10.305 13.68 9.57 1 85.12 211 ALA A C 1
ATOM 1725 O O . ALA A 1 211 ? 11.031 14.539 10.094 1 85.12 211 ALA A O 1
ATOM 1726 N N . GLU A 1 212 ? 10.727 12.469 9.328 1 79.19 212 GLU A N 1
ATOM 1727 C CA . GLU A 1 212 ? 12.039 12 9.766 1 79.19 212 GLU A CA 1
ATOM 1728 C C . GLU A 1 212 ? 12.922 11.625 8.578 1 79.19 212 GLU A C 1
ATOM 1730 O O . GLU A 1 212 ? 14.039 11.133 8.766 1 79.19 212 GLU A O 1
ATOM 1735 N N . GLY A 1 213 ? 12.445 11.836 7.359 1 79.69 213 GLY A N 1
ATOM 1736 C CA . GLY A 1 213 ? 13.195 11.484 6.16 1 79.69 213 GLY A CA 1
ATOM 1737 C C . GLY A 1 213 ? 12.344 11.5 4.902 1 79.69 213 GLY A C 1
ATOM 1738 O O . GLY A 1 213 ? 12.172 12.547 4.277 1 79.69 213 GLY A O 1
ATOM 1739 N N . ALA A 1 214 ? 11.641 10.406 4.656 1 76.88 214 ALA A N 1
ATOM 1740 C CA . ALA A 1 214 ? 10.875 10.188 3.428 1 76.88 214 ALA A CA 1
ATOM 1741 C C . ALA A 1 214 ? 9.828 11.281 3.232 1 76.88 214 ALA A C 1
ATOM 1743 O O . ALA A 1 214 ? 9.477 11.609 2.098 1 76.88 214 ALA A O 1
ATOM 1744 N N . GLU A 1 215 ? 9.43 11.898 4.27 1 85.19 215 GLU A N 1
ATOM 1745 C CA . GLU A 1 215 ? 8.328 12.852 4.219 1 85.19 215 GLU A CA 1
ATOM 1746 C C . GLU A 1 215 ? 8.781 14.195 3.65 1 85.19 215 GLU A C 1
ATOM 1748 O O . GLU A 1 215 ? 7.961 14.984 3.18 1 85.19 215 GLU A O 1
ATOM 1753 N N . TYR A 1 216 ? 10.086 14.484 3.635 1 88.06 216 TYR A N 1
ATOM 1754 C CA . TYR A 1 216 ? 10.57 15.742 3.082 1 88.06 216 TYR A CA 1
ATOM 1755 C C . TYR A 1 216 ? 10.266 15.844 1.593 1 88.06 216 TYR A C 1
ATOM 1757 O O . TYR A 1 216 ? 10.016 16.938 1.075 1 88.06 216 TYR A O 1
ATOM 1765 N N . ASP A 1 217 ? 10.281 14.758 1.033 1 92.06 217 ASP A N 1
ATOM 1766 C CA . ASP A 1 217 ? 10.07 14.734 -0.411 1 92.06 217 ASP A CA 1
ATOM 1767 C C . ASP A 1 217 ? 8.609 15.008 -0.757 1 92.06 217 ASP A C 1
ATOM 1769 O O . ASP A 1 217 ? 8.273 15.242 -1.921 1 92.06 217 ASP A O 1
ATOM 1773 N N . MET A 1 218 ? 7.789 15.117 0.204 1 95.19 218 MET A N 1
ATOM 1774 C CA . MET A 1 218 ? 6.383 15.422 -0.029 1 95.19 218 MET A CA 1
ATOM 1775 C C . MET A 1 218 ? 6.141 16.938 -0.009 1 95.19 218 MET A C 1
ATOM 1777 O O . MET A 1 218 ? 5.059 17.391 -0.38 1 95.19 218 MET A O 1
ATOM 1781 N N . PHE A 1 219 ? 7.105 17.75 0.353 1 95.75 219 PHE A N 1
ATOM 1782 C CA . PHE A 1 219 ? 6.91 19.188 0.52 1 95.75 219 PHE A CA 1
ATOM 1783 C C . PHE A 1 219 ? 6.336 19.812 -0.749 1 95.75 219 PHE A C 1
ATOM 1785 O O . PHE A 1 219 ? 5.332 20.516 -0.698 1 95.75 219 PHE A O 1
ATOM 1792 N N . PRO A 1 220 ? 6.867 19.5 -1.888 1 97.12 220 PRO A N 1
ATOM 1793 C CA . PRO A 1 220 ? 6.352 20.125 -3.107 1 97.12 220 PRO A CA 1
ATOM 1794 C C . PRO A 1 220 ? 4.906 19.734 -3.404 1 97.12 220 PRO A C 1
ATOM 1796 O O . PRO A 1 220 ? 4.25 20.375 -4.234 1 97.12 220 PRO A O 1
ATOM 1799 N N . TYR A 1 221 ? 4.418 18.719 -2.752 1 98 221 TYR A N 1
ATOM 1800 C CA . TYR A 1 221 ? 3.037 18.297 -2.996 1 98 221 TYR A CA 1
ATOM 1801 C C . TYR A 1 221 ? 2.059 19.359 -2.506 1 98 221 TYR A C 1
ATOM 1803 O O . TYR A 1 221 ? 0.935 19.453 -3.004 1 98 221 TYR A O 1
ATOM 1811 N N . PHE A 1 222 ? 2.482 20.172 -1.601 1 97.88 222 PHE A N 1
ATOM 1812 C CA . PHE A 1 222 ? 1.642 21.203 -0.985 1 97.88 222 PHE A CA 1
ATOM 1813 C C . PHE A 1 222 ? 1.583 22.453 -1.854 1 97.88 222 PHE A C 1
ATOM 1815 O O . PHE A 1 222 ? 0.75 23.328 -1.628 1 97.88 222 PHE A O 1
ATOM 1822 N N . TYR A 1 223 ? 2.473 22.547 -2.818 1 98.06 223 TYR A N 1
ATOM 1823 C CA . TYR A 1 223 ? 2.561 23.75 -3.65 1 98.06 223 TYR A CA 1
ATOM 1824 C C . TYR A 1 223 ? 1.321 23.891 -4.523 1 98.06 223 TYR A C 1
ATOM 1826 O O . TYR A 1 223 ? 0.632 22.906 -4.809 1 98.06 223 TYR A O 1
ATOM 1834 N N . ASN A 1 224 ? 1.016 25.172 -4.824 1 97.56 224 ASN A N 1
ATOM 1835 C CA . ASN A 1 224 ? 0.036 25.344 -5.891 1 97.56 224 ASN A CA 1
ATOM 1836 C C . ASN A 1 224 ? 0.439 24.594 -7.156 1 97.56 224 ASN A C 1
ATOM 1838 O O . ASN A 1 224 ? 1.572 24.719 -7.625 1 97.56 224 ASN A O 1
ATOM 1842 N N . GLY A 1 225 ? -0.421 23.781 -7.574 1 97.69 225 GLY A N 1
ATOM 1843 C CA . GLY A 1 225 ? -0.123 23 -8.758 1 97.69 225 GLY A CA 1
ATOM 1844 C C . GLY A 1 225 ? 0.681 21.75 -8.453 1 97.69 225 GLY A C 1
ATOM 1845 O O . GLY A 1 225 ? 1.037 20.984 -9.359 1 97.69 225 GLY A O 1
ATOM 1846 N N . GLY A 1 226 ? 0.978 21.484 -7.203 1 98.12 226 GLY A N 1
ATOM 1847 C CA . GLY A 1 226 ? 1.701 20.281 -6.824 1 98.12 226 GLY A CA 1
ATOM 1848 C C . GLY A 1 226 ? 0.87 19.016 -6.949 1 98.12 226 GLY A C 1
ATOM 1849 O O . GLY A 1 226 ? -0.258 19.047 -7.445 1 98.12 226 GLY A O 1
ATOM 1850 N N . LYS A 1 227 ? 1.367 17.953 -6.488 1 98.31 227 LYS A N 1
ATOM 1851 C CA . LYS A 1 227 ? 0.755 16.641 -6.707 1 98.31 227 LYS A CA 1
ATOM 1852 C C . LYS A 1 227 ? -0.6 16.547 -6.012 1 98.31 227 LYS A C 1
ATOM 1854 O O . LYS A 1 227 ? -1.506 15.867 -6.496 1 98.31 227 LYS A O 1
ATOM 1859 N N . PHE A 1 228 ? -0.74 17.219 -4.832 1 98.62 228 PHE A N 1
ATOM 1860 C CA . PHE A 1 228 ? -2.053 17.203 -4.195 1 98.62 228 PHE A CA 1
ATOM 1861 C C . PHE A 1 228 ? -3.09 17.875 -5.094 1 98.62 228 PHE A C 1
ATOM 1863 O O . PHE A 1 228 ? -4.164 17.312 -5.332 1 98.62 228 PHE A O 1
ATOM 1870 N N . ASP A 1 229 ? -2.748 19 -5.621 1 98.19 229 ASP A N 1
ATOM 1871 C CA . ASP A 1 229 ? -3.643 19.688 -6.547 1 98.19 229 ASP A CA 1
ATOM 1872 C C . ASP A 1 229 ? -3.924 18.828 -7.781 1 98.19 229 ASP A C 1
ATOM 1874 O O . ASP A 1 229 ? -5.074 18.688 -8.188 1 98.19 229 ASP A O 1
ATOM 1878 N N . GLU A 1 230 ? -2.9 18.312 -8.328 1 98.38 230 GLU A N 1
ATOM 1879 C CA . GLU A 1 230 ? -3.016 17.5 -9.539 1 98.38 230 GLU A CA 1
ATOM 1880 C C . GLU A 1 230 ? -3.961 16.328 -9.336 1 98.38 230 GLU A C 1
ATOM 1882 O O . GLU A 1 230 ? -4.562 15.828 -10.289 1 98.38 230 GLU A O 1
ATOM 1887 N N . ASN A 1 231 ? -4.137 15.914 -8.125 1 98.5 231 ASN A N 1
ATOM 1888 C CA . ASN A 1 231 ? -4.941 14.727 -7.832 1 98.5 231 ASN A CA 1
ATOM 1889 C C . ASN A 1 231 ? -6.227 15.094 -7.09 1 98.5 231 ASN A C 1
ATOM 1891 O O . ASN A 1 231 ? -6.891 14.219 -6.531 1 98.5 231 ASN A O 1
ATOM 1895 N N . GLY A 1 232 ? -6.566 16.344 -6.988 1 98.31 232 GLY A N 1
ATOM 1896 C CA . GLY A 1 232 ? -7.805 16.797 -6.383 1 98.31 232 GLY A CA 1
ATOM 1897 C C . GLY A 1 232 ? -7.828 16.625 -4.875 1 98.31 232 GLY A C 1
ATOM 1898 O O . GLY A 1 232 ? -8.898 16.453 -4.281 1 98.31 232 GLY A O 1
ATOM 1899 N N . ILE A 1 233 ? -6.66 16.625 -4.227 1 98.75 233 ILE A N 1
ATOM 1900 C CA . ILE A 1 233 ? -6.566 16.453 -2.781 1 98.75 233 ILE A CA 1
ATOM 1901 C C . ILE A 1 233 ? -6.43 17.812 -2.109 1 98.75 233 ILE A C 1
ATOM 1903 O O . ILE A 1 233 ? -5.582 18.625 -2.496 1 98.75 233 ILE A O 1
ATOM 1907 N N . THR A 1 234 ? -7.238 18.062 -1.156 1 98.62 234 THR A N 1
ATOM 1908 C CA . THR A 1 234 ? -7.199 19.297 -0.371 1 98.62 234 THR A CA 1
ATOM 1909 C C . THR A 1 234 ? -6.77 19 1.064 1 98.62 234 THR A C 1
ATOM 1911 O O . THR A 1 234 ? -7.312 18.094 1.71 1 98.62 234 THR A O 1
ATOM 1914 N N . ILE A 1 235 ? -5.82 19.703 1.549 1 98.75 235 ILE A N 1
ATOM 1915 C CA . ILE A 1 235 ? -5.398 19.656 2.943 1 98.75 235 ILE A CA 1
ATOM 1916 C C . ILE A 1 235 ? -5.738 20.984 3.629 1 98.75 235 ILE A C 1
ATOM 1918 O O . ILE A 1 235 ? -5.195 22.031 3.277 1 98.75 235 ILE A O 1
ATOM 1922 N N . CYS A 1 236 ? -6.57 20.953 4.602 1 98.56 236 CYS A N 1
ATOM 1923 C CA . CYS A 1 236 ? -7.035 22.188 5.23 1 98.56 236 CYS A CA 1
ATOM 1924 C C . CYS A 1 236 ? -6.07 22.656 6.312 1 98.56 236 CYS A C 1
ATOM 1926 O O . CYS A 1 236 ? -5.832 23.844 6.473 1 98.56 236 CYS A O 1
ATOM 1928 N N . GLN A 1 237 ? -5.637 21.734 7.07 1 98.62 237 GLN A N 1
ATOM 1929 C CA . GLN A 1 237 ? -4.672 21.984 8.141 1 98.62 237 GLN A CA 1
ATOM 1930 C C . GLN A 1 237 ? -3.621 20.875 8.188 1 98.62 237 GLN A C 1
ATOM 1932 O O . GLN A 1 237 ? -3.889 19.734 7.781 1 98.62 237 GLN A O 1
ATOM 1937 N N . PHE A 1 238 ? -2.418 21.219 8.641 1 98.56 238 PHE A N 1
ATOM 1938 C CA . PHE A 1 238 ? -1.487 20.141 8.922 1 98.56 238 PHE A CA 1
ATOM 1939 C C . PHE A 1 238 ? -0.5 20.531 10.016 1 98.56 238 PHE A C 1
ATOM 1941 O O . PHE A 1 238 ? -0.159 21.719 10.148 1 98.56 238 PHE A O 1
ATOM 1948 N N . ASN A 1 239 ? -0.154 19.578 10.836 1 98.19 239 ASN A N 1
ATOM 1949 C CA . ASN A 1 239 ? 0.952 19.641 11.781 1 98.19 239 ASN A CA 1
ATOM 1950 C C . ASN A 1 239 ? 2.195 18.938 11.234 1 98.19 239 ASN A C 1
ATOM 1952 O O . ASN A 1 239 ? 2.113 17.828 10.719 1 98.19 239 ASN A O 1
ATOM 1956 N N . ILE A 1 240 ? 3.32 19.609 11.391 1 96.31 240 ILE A N 1
ATOM 1957 C CA . ILE A 1 240 ? 4.527 18.953 10.891 1 96.31 240 ILE A CA 1
ATOM 1958 C C . ILE A 1 240 ? 5.645 19.078 11.922 1 96.31 240 ILE A C 1
ATOM 1960 O O . ILE A 1 240 ? 5.816 20.125 12.531 1 96.31 240 ILE A O 1
ATOM 1964 N N . GLU A 1 241 ? 6.285 18.016 12.156 1 94.5 241 GLU A N 1
ATOM 1965 C CA . GLU A 1 241 ? 7.504 17.969 12.961 1 94.5 241 GLU A CA 1
ATOM 1966 C C . GLU A 1 241 ? 8.711 17.594 12.102 1 94.5 241 GLU A C 1
ATOM 1968 O O . GLU A 1 241 ? 8.75 16.516 11.516 1 94.5 241 GLU A O 1
ATOM 1973 N N . ILE A 1 242 ? 9.617 18.422 12.062 1 90.12 242 ILE A N 1
ATOM 1974 C CA . ILE A 1 242 ? 10.82 18.219 11.266 1 90.12 242 ILE A CA 1
ATOM 1975 C C . ILE A 1 242 ? 12 17.891 12.18 1 90.12 242 ILE A C 1
ATOM 1977 O O . ILE A 1 242 ? 12.367 18.688 13.039 1 90.12 242 ILE A O 1
ATOM 1981 N N . HIS A 1 243 ? 12.602 16.688 11.906 1 82.94 243 HIS A N 1
ATOM 1982 C CA . HIS A 1 243 ? 13.672 16.203 12.781 1 82.94 243 HIS A CA 1
ATOM 1983 C C . HIS A 1 243 ? 15.039 16.422 12.141 1 82.94 243 HIS A C 1
ATOM 1985 O O . HIS A 1 243 ? 15.273 16 11.008 1 82.94 243 HIS A O 1
ATOM 1991 N N . ASN A 1 244 ? 16.031 16.938 12.906 1 75.81 244 ASN A N 1
ATOM 1992 C CA . ASN A 1 244 ? 17.469 16.953 12.656 1 75.81 244 ASN A CA 1
ATOM 1993 C C . ASN A 1 244 ? 17.781 16.984 11.164 1 75.81 244 ASN A C 1
ATOM 1995 O O . ASN A 1 244 ? 18.453 16.094 10.641 1 75.81 244 ASN A O 1
ATOM 1999 N N . PRO A 1 245 ? 17.438 18.016 10.531 1 79.88 245 PRO A N 1
ATOM 2000 C CA . PRO A 1 245 ? 17.609 18.031 9.078 1 79.88 245 PRO A CA 1
ATOM 2001 C C . PRO A 1 245 ? 19.078 18.125 8.656 1 79.88 245 PRO A C 1
ATOM 2003 O O . PRO A 1 245 ? 19.859 18.828 9.289 1 79.88 245 PRO A O 1
ATOM 2006 N N . SER A 1 246 ? 19.406 17.328 7.699 1 84.69 246 SER A N 1
ATOM 2007 C CA . SER A 1 246 ? 20.703 17.453 7.023 1 84.69 246 SER A CA 1
ATOM 2008 C C . SER A 1 246 ? 20.781 18.766 6.25 1 84.69 246 SER A C 1
ATOM 2010 O O . SER A 1 246 ? 19.812 19.531 6.215 1 84.69 246 SER A O 1
ATOM 2012 N N . SER A 1 247 ? 21.938 19.031 5.699 1 88.5 247 SER A N 1
ATOM 2013 C CA . SER A 1 247 ? 22.094 20.203 4.855 1 88.5 247 SER A CA 1
ATOM 2014 C C . SER A 1 247 ? 21.125 20.172 3.672 1 88.5 247 SER A C 1
ATOM 2016 O O . SER A 1 247 ? 20.531 21.188 3.316 1 88.5 247 SER A O 1
ATOM 2018 N N . ASP A 1 248 ? 21.016 19 3.145 1 88.88 248 ASP A N 1
ATOM 2019 C CA . ASP A 1 248 ? 20.094 18.828 2.02 1 88.88 248 ASP A CA 1
ATOM 2020 C C . ASP A 1 248 ? 18.656 19.031 2.453 1 88.88 248 ASP A C 1
ATOM 2022 O O . ASP A 1 248 ? 17.844 19.625 1.716 1 88.88 248 ASP A O 1
ATOM 2026 N N . ASP A 1 249 ? 18.375 18.609 3.598 1 88.62 249 ASP A N 1
ATOM 2027 C CA . ASP A 1 249 ? 17.031 18.766 4.121 1 88.62 249 ASP A CA 1
ATOM 2028 C C . ASP A 1 249 ? 16.719 20.234 4.414 1 88.62 249 ASP A C 1
ATOM 2030 O O . ASP A 1 249 ? 15.594 20.703 4.191 1 88.62 249 ASP A O 1
ATOM 2034 N N . LYS A 1 250 ? 17.688 20.922 4.859 1 91.69 250 LYS A N 1
ATOM 2035 C CA . LYS A 1 250 ? 17.5 22.344 5.133 1 91.69 250 LYS A CA 1
ATOM 2036 C C . LYS A 1 250 ? 17.219 23.125 3.852 1 91.69 250 LYS A C 1
ATOM 2038 O O . LYS A 1 250 ? 16.453 24.094 3.869 1 91.69 250 LYS A O 1
ATOM 2043 N N . LEU A 1 251 ? 17.828 22.688 2.83 1 94.12 251 LEU A N 1
ATOM 2044 C CA . LEU A 1 251 ? 17.516 23.297 1.54 1 94.12 251 LEU A CA 1
ATOM 2045 C C . LEU A 1 251 ? 16.062 23.031 1.156 1 94.12 251 LEU A C 1
ATOM 2047 O O . LEU A 1 251 ? 15.367 23.922 0.66 1 94.12 251 LEU A O 1
ATOM 2051 N N . LYS A 1 252 ? 15.562 21.828 1.354 1 93.31 252 LYS A N 1
ATOM 2052 C CA . LYS A 1 252 ? 14.172 21.5 1.067 1 93.31 252 LYS A CA 1
ATOM 2053 C C . LYS A 1 252 ? 13.219 22.328 1.921 1 93.31 252 LYS A C 1
ATOM 2055 O O . LYS A 1 252 ? 12.18 22.781 1.439 1 93.31 252 LYS A O 1
ATOM 2060 N N . ILE A 1 253 ? 13.617 22.516 3.131 1 93.25 253 ILE A N 1
ATOM 2061 C CA . ILE A 1 253 ? 12.805 23.297 4.055 1 93.25 253 ILE A CA 1
ATOM 2062 C C . ILE A 1 253 ? 12.781 24.766 3.6 1 93.25 253 ILE A C 1
ATOM 2064 O O . ILE A 1 253 ? 11.727 25.391 3.582 1 93.25 253 ILE A O 1
ATOM 2068 N N . HIS A 1 254 ? 13.945 25.219 3.268 1 96.12 254 HIS A N 1
ATOM 2069 C CA . HIS A 1 254 ? 14.07 26.562 2.709 1 96.12 254 HIS A CA 1
ATOM 2070 C C . HIS A 1 254 ? 13.133 26.75 1.522 1 96.12 254 HIS A C 1
ATOM 2072 O O . HIS A 1 254 ? 12.336 27.688 1.5 1 96.12 254 HIS A O 1
ATOM 2078 N N . ASP A 1 255 ? 13.227 25.891 0.636 1 96.62 255 ASP A N 1
ATOM 2079 C CA . ASP A 1 255 ? 12.406 25.984 -0.567 1 96.62 255 ASP A CA 1
ATOM 2080 C C . ASP A 1 255 ? 10.922 25.891 -0.226 1 96.62 255 ASP A C 1
ATOM 2082 O O . ASP A 1 255 ? 10.102 26.594 -0.819 1 96.62 255 ASP A O 1
ATOM 2086 N N . PHE A 1 256 ? 10.648 25.062 0.692 1 96.56 256 PHE A N 1
ATOM 2087 C CA . PHE A 1 256 ? 9.266 24.875 1.116 1 96.56 256 PHE A CA 1
ATOM 2088 C C . PHE A 1 256 ? 8.695 26.156 1.702 1 96.56 256 PHE A C 1
ATOM 2090 O O . PHE A 1 256 ? 7.613 26.594 1.313 1 96.56 256 PHE A O 1
ATOM 2097 N N . ILE A 1 257 ? 9.398 26.75 2.572 1 97.12 257 ILE A N 1
ATOM 2098 C CA . ILE A 1 257 ? 8.945 27.969 3.258 1 97.12 257 ILE A CA 1
ATOM 2099 C C . ILE A 1 257 ? 8.734 29.078 2.242 1 97.12 257 ILE A C 1
ATOM 2101 O O . ILE A 1 257 ? 7.672 29.703 2.213 1 97.12 257 ILE A O 1
ATOM 2105 N N . PHE A 1 258 ? 9.617 29.281 1.4 1 97.81 258 PHE A N 1
ATOM 2106 C CA . PHE A 1 258 ? 9.508 30.391 0.46 1 97.81 258 PHE A CA 1
ATOM 2107 C C . PHE A 1 258 ? 8.445 30.109 -0.593 1 97.81 258 PHE A C 1
ATOM 2109 O O . PHE A 1 258 ? 7.77 31.031 -1.062 1 97.81 258 PHE A O 1
ATOM 2116 N N . ARG A 1 259 ? 8.305 28.859 -0.953 1 97.62 259 ARG A N 1
ATOM 2117 C CA . ARG A 1 259 ? 7.262 28.516 -1.919 1 97.62 259 ARG A CA 1
ATOM 2118 C C . ARG A 1 259 ? 5.875 28.703 -1.312 1 97.62 259 ARG A C 1
ATOM 2120 O O . ARG A 1 259 ? 4.961 29.203 -1.976 1 97.62 259 ARG A O 1
ATOM 2127 N N . ILE A 1 260 ? 5.746 28.328 -0.095 1 96 260 ILE A N 1
ATOM 2128 C CA . ILE A 1 260 ? 4.465 28.484 0.585 1 96 260 ILE A CA 1
ATOM 2129 C C . ILE A 1 260 ? 4.121 29.969 0.687 1 96 260 ILE A C 1
ATOM 2131 O O . ILE A 1 260 ? 2.963 30.359 0.523 1 96 260 ILE A O 1
ATOM 2135 N N . LEU A 1 261 ? 5.094 30.766 0.96 1 97.56 261 LEU A N 1
ATOM 2136 C CA . LEU A 1 261 ? 4.887 32.219 1.052 1 97.56 261 LEU A CA 1
ATOM 2137 C C . LEU A 1 261 ? 4.543 32.812 -0.314 1 97.56 261 LEU A C 1
ATOM 2139 O O . LEU A 1 261 ? 3.691 33.688 -0.418 1 97.56 261 LEU A O 1
ATOM 2143 N N . LYS A 1 262 ? 5.203 32.312 -1.296 1 97.31 262 LYS A N 1
ATOM 2144 C CA . LYS A 1 262 ? 4.926 32.781 -2.654 1 97.31 262 LYS A CA 1
ATOM 2145 C C . LYS A 1 262 ? 3.52 32.375 -3.094 1 97.31 262 LYS A C 1
ATOM 2147 O O . LYS A 1 262 ? 2.799 33.188 -3.697 1 97.31 262 LYS A O 1
ATOM 2152 N N . ASP A 1 263 ? 3.15 31.156 -2.783 1 97.62 263 ASP A N 1
ATOM 2153 C CA . ASP A 1 263 ? 1.87 30.594 -3.205 1 97.62 263 ASP A CA 1
ATOM 2154 C C . ASP A 1 263 ? 0.709 31.25 -2.463 1 97.62 263 ASP A C 1
ATOM 2156 O O . ASP A 1 263 ? -0.418 31.266 -2.961 1 97.62 263 ASP A O 1
ATOM 2160 N N . ARG A 1 264 ? 0.944 31.703 -1.222 1 97.12 264 ARG A N 1
ATOM 2161 C CA . ARG A 1 264 ? -0.041 32.375 -0.378 1 97.12 264 ARG A CA 1
ATOM 2162 C C . ARG A 1 264 ? -1.222 31.453 -0.082 1 97.12 264 ARG A C 1
ATOM 2164 O O . ARG A 1 264 ? -2.377 31.875 -0.152 1 97.12 264 ARG A O 1
ATOM 2171 N N . ARG A 1 265 ? -0.961 30.234 0.167 1 96.62 265 ARG A N 1
ATOM 2172 C CA . ARG A 1 265 ? -2.027 29.281 0.466 1 96.62 265 ARG A CA 1
ATOM 2173 C C . ARG A 1 265 ? -2.041 28.938 1.949 1 96.62 265 ARG A C 1
ATOM 2175 O O . ARG A 1 265 ? -3.1 28.922 2.582 1 96.62 265 ARG A O 1
ATOM 2182 N N . TYR A 1 266 ? -0.838 28.688 2.42 1 97.88 266 TYR A N 1
ATOM 2183 C CA . TYR A 1 266 ? -0.755 28.219 3.797 1 97.88 266 TYR A CA 1
ATOM 2184 C C . TYR A 1 266 ? -0.122 29.266 4.699 1 97.88 266 TYR A C 1
ATOM 2186 O O . TYR A 1 266 ? 0.862 29.906 4.316 1 97.88 266 TYR A O 1
ATOM 2194 N N . GLY A 1 267 ? -0.754 29.469 5.824 1 97.38 267 GLY A N 1
ATOM 2195 C CA . GLY A 1 267 ? -0.104 30.156 6.934 1 97.38 267 GLY A CA 1
ATOM 2196 C C . GLY A 1 267 ? 0.512 29.203 7.941 1 97.38 267 GLY A C 1
ATOM 2197 O O . GLY A 1 267 ? -0.006 28.109 8.164 1 97.38 267 GLY A O 1
ATOM 2198 N N . LEU A 1 268 ? 1.604 29.578 8.539 1 97.81 268 LEU A N 1
ATOM 2199 C CA . LEU A 1 268 ? 2.299 28.766 9.539 1 97.81 268 LEU A CA 1
ATOM 2200 C C . LEU A 1 268 ? 2.162 29.391 10.922 1 97.81 268 LEU A C 1
ATOM 2202 O O . LEU A 1 268 ? 2.291 30.609 11.078 1 97.81 268 LEU A O 1
ATOM 2206 N N . PHE A 1 269 ? 1.916 28.516 11.883 1 97.94 269 PHE A N 1
ATOM 2207 C CA . PHE A 1 269 ? 1.623 28.984 13.234 1 97.94 269 PHE A CA 1
ATOM 2208 C C . PHE A 1 269 ? 2.24 28.062 14.273 1 97.94 269 PHE A C 1
ATOM 2210 O O . PHE A 1 269 ? 2.684 26.953 13.953 1 97.94 269 PHE A O 1
ATOM 2217 N N . LYS A 1 270 ? 2.348 28.531 15.531 1 97.44 270 LYS A N 1
ATOM 2218 C CA . LYS A 1 270 ? 2.676 27.781 16.75 1 97.44 270 LYS A CA 1
ATOM 2219 C C . LYS A 1 270 ? 4.023 27.078 16.609 1 97.44 270 LYS A C 1
ATOM 2221 O O . LYS A 1 270 ? 4.129 25.875 16.844 1 97.44 270 LYS A O 1
ATOM 2226 N N . PRO A 1 271 ? 5.02 27.875 16.328 1 96.38 271 PRO A N 1
ATOM 2227 C CA . PRO A 1 271 ? 6.34 27.266 16.172 1 96.38 271 PRO A CA 1
ATOM 2228 C C . PRO A 1 271 ? 6.938 26.797 17.5 1 96.38 271 PRO A C 1
ATOM 2230 O O . PRO A 1 271 ? 6.773 27.453 18.516 1 96.38 271 PRO A O 1
ATOM 2233 N N . ILE A 1 272 ? 7.445 25.641 17.469 1 92.44 272 ILE A N 1
ATOM 2234 C CA . ILE A 1 272 ? 8.352 25.172 18.5 1 92.44 272 ILE A CA 1
ATOM 2235 C C . ILE A 1 272 ? 9.656 24.688 17.875 1 92.44 272 ILE A C 1
ATOM 2237 O O . ILE A 1 272 ? 9.641 23.75 17.062 1 92.44 272 ILE A O 1
ATOM 2241 N N . GLN A 1 273 ? 10.711 25.438 18.219 1 85.94 273 GLN A N 1
ATOM 2242 C CA . GLN A 1 273 ? 11.969 25.062 17.594 1 85.94 273 GLN A CA 1
ATOM 2243 C C . GLN A 1 273 ? 13.047 24.781 18.641 1 85.94 273 GLN A C 1
ATOM 2245 O O . GLN A 1 273 ? 13.336 25.641 19.484 1 85.94 273 GLN A O 1
ATOM 2250 N N . ALA A 1 274 ? 13.422 23.688 18.672 1 81.12 274 ALA A N 1
ATOM 2251 C CA . ALA A 1 274 ? 14.617 23.219 19.375 1 81.12 274 ALA A CA 1
ATOM 2252 C C . ALA A 1 274 ? 15.453 22.312 18.484 1 81.12 274 ALA A C 1
ATOM 2254 O O . ALA A 1 274 ? 15.836 22.688 17.375 1 81.12 274 ALA A O 1
ATOM 2255 N N . ARG A 1 275 ? 15.625 21.094 18.844 1 78 275 ARG A N 1
ATOM 2256 C CA . ARG A 1 275 ? 16.281 20.141 17.953 1 78 275 ARG A CA 1
ATOM 2257 C C . ARG A 1 275 ? 15.367 19.781 16.781 1 78 275 ARG A C 1
ATOM 2259 O O . ARG A 1 275 ? 15.852 19.391 15.711 1 78 275 ARG A O 1
ATOM 2266 N N . HIS A 1 276 ? 14.07 20.031 17.031 1 87.31 276 HIS A N 1
ATOM 2267 C CA . HIS A 1 276 ? 13.039 19.812 16.031 1 87.31 276 HIS A CA 1
ATOM 2268 C C . HIS A 1 276 ? 12.266 21.109 15.758 1 87.31 276 HIS A C 1
ATOM 2270 O O . HIS A 1 276 ? 12.281 22.031 16.578 1 87.31 276 HIS A O 1
ATOM 2276 N N . LEU A 1 277 ? 11.781 21.188 14.586 1 92.25 277 LEU A N 1
ATOM 2277 C CA . LEU A 1 277 ? 10.859 22.266 14.273 1 92.25 277 LEU A CA 1
ATOM 2278 C C . LEU A 1 277 ? 9.43 21.75 14.141 1 92.25 277 LEU A C 1
ATOM 2280 O O . LEU A 1 277 ? 9.172 20.828 13.367 1 92.25 277 LEU A O 1
ATOM 2284 N N . ARG A 1 278 ? 8.562 22.266 14.945 1 95.94 278 ARG A N 1
ATOM 2285 C CA . ARG A 1 278 ? 7.141 21.953 14.875 1 95.94 278 ARG A CA 1
ATOM 2286 C C . ARG A 1 278 ? 6.34 23.156 14.383 1 95.94 278 ARG A C 1
ATOM 2288 O O . ARG A 1 278 ? 6.562 24.281 14.836 1 95.94 278 ARG A O 1
ATOM 2295 N N . LEU A 1 279 ? 5.504 22.891 13.438 1 96.75 279 LEU A N 1
ATOM 2296 C CA . LEU A 1 279 ? 4.672 23.938 12.859 1 96.75 279 LEU A CA 1
ATOM 2297 C C . LEU A 1 279 ? 3.238 23.453 12.664 1 96.75 279 LEU A C 1
ATOM 2299 O O . LEU A 1 279 ? 3.008 22.25 12.438 1 96.75 279 LEU A O 1
ATOM 2303 N N . PHE A 1 280 ? 2.33 24.359 12.805 1 98.25 280 PHE A N 1
ATOM 2304 C CA . PHE A 1 280 ? 0.931 24.172 12.438 1 98.25 280 PHE A CA 1
ATOM 2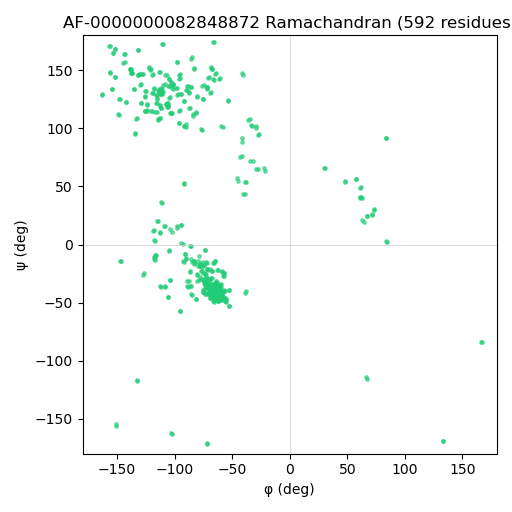305 C C . PHE A 1 280 ? 0.567 25.031 11.234 1 98.25 280 PHE A C 1
ATOM 2307 O O . PHE A 1 280 ? 0.867 26.234 11.211 1 98.25 280 PHE A O 1
ATOM 2314 N N . ALA A 1 281 ? -0.049 24.406 10.234 1 98.38 281 ALA A N 1
ATOM 2315 C CA . ALA A 1 281 ? -0.368 25.125 9.008 1 98.38 281 ALA A CA 1
ATOM 2316 C C . ALA A 1 281 ? -1.872 25.141 8.75 1 98.38 281 ALA A C 1
ATOM 2318 O O . ALA A 1 281 ? -2.564 24.156 9.039 1 98.38 281 ALA A O 1
ATOM 2319 N N . VAL A 1 282 ? -2.326 26.281 8.164 1 97.88 282 VAL A N 1
ATOM 2320 C CA . VAL A 1 282 ? -3.736 26.438 7.82 1 97.88 282 VAL A CA 1
ATOM 2321 C C . VAL A 1 282 ? -3.865 26.891 6.371 1 97.88 282 VAL A C 1
ATOM 2323 O O . VAL A 1 282 ? -3.117 27.766 5.914 1 97.88 282 VAL A O 1
ATOM 2326 N N . ASN A 1 283 ? -4.812 26.297 5.699 1 97.62 283 ASN A N 1
ATOM 2327 C CA . ASN A 1 283 ? -5.07 26.625 4.301 1 97.62 283 ASN A CA 1
ATOM 2328 C C . ASN A 1 283 ? -6.035 27.797 4.164 1 97.62 283 ASN A C 1
ATOM 2330 O O . ASN A 1 283 ? -7.223 27.672 4.469 1 97.62 283 ASN A O 1
ATOM 2334 N N . PHE A 1 284 ? -5.598 28.875 3.582 1 95.19 284 PHE A N 1
ATOM 2335 C CA . PHE A 1 284 ? -6.406 30.078 3.447 1 95.19 284 PHE A CA 1
ATOM 2336 C C . PHE A 1 284 ? -6.902 30.234 2.016 1 95.19 284 PHE A C 1
ATOM 2338 O O . PHE A 1 284 ? -7.645 31.172 1.712 1 95.19 284 PHE A O 1
ATOM 2345 N N . ASP A 1 285 ? -6.422 29.312 1.161 1 93.69 285 ASP A N 1
ATOM 2346 C CA . ASP A 1 285 ? -6.727 29.469 -0.26 1 93.69 285 ASP A CA 1
ATOM 2347 C C . ASP A 1 285 ? -7.664 28.359 -0.741 1 93.69 285 ASP A C 1
ATOM 2349 O O . ASP A 1 285 ? -7.441 27.766 -1.798 1 93.69 285 ASP A O 1
ATOM 2353 N N . ASN A 1 286 ? -8.555 27.938 -0.002 1 94.38 286 ASN A N 1
ATOM 2354 C CA . ASN A 1 286 ? -9.578 26.969 -0.348 1 94.38 286 ASN A CA 1
ATOM 2355 C C . ASN A 1 286 ? -10.922 27.312 0.293 1 94.38 286 ASN A C 1
ATOM 2357 O O . ASN A 1 286 ? -11.031 27.375 1.519 1 94.38 286 ASN A O 1
ATOM 2361 N N . ASP A 1 287 ? -11.938 27.469 -0.462 1 91.62 287 ASP A N 1
ATOM 2362 C CA . ASP A 1 287 ? -13.242 27.953 0.008 1 91.62 287 ASP A CA 1
ATOM 2363 C C . ASP A 1 287 ? -13.891 26.922 0.939 1 91.62 287 ASP A C 1
ATOM 2365 O O . ASP A 1 287 ? -14.547 27.297 1.916 1 91.62 287 ASP A O 1
ATOM 2369 N N . GLU A 1 288 ? -13.734 25.734 0.574 1 93.94 288 GLU A N 1
ATOM 2370 C CA . GLU A 1 288 ? -14.328 24.703 1.42 1 93.94 288 GLU A CA 1
ATOM 2371 C C . GLU A 1 288 ? -13.664 24.656 2.793 1 93.94 288 GLU A C 1
ATOM 2373 O O . GLU A 1 288 ? -14.344 24.516 3.812 1 93.94 288 GLU A O 1
ATOM 2378 N N . CYS A 1 289 ? -12.391 24.781 2.871 1 95.62 289 CYS A N 1
ATOM 2379 C CA . CYS A 1 289 ? -11.68 24.859 4.141 1 95.62 289 CYS A CA 1
ATOM 2380 C C . CYS A 1 289 ? -12.125 26.078 4.945 1 95.62 289 CYS A C 1
ATOM 2382 O O . CYS A 1 289 ? -12.406 25.969 6.141 1 95.62 289 CYS A O 1
ATOM 2384 N N . ALA A 1 290 ? -12.195 27.156 4.301 1 92.06 290 ALA A N 1
ATOM 2385 C CA . ALA A 1 290 ? -12.594 28.406 4.965 1 92.06 290 ALA A CA 1
ATOM 2386 C C . ALA A 1 290 ? -13.992 28.281 5.559 1 92.06 290 ALA A C 1
ATOM 2388 O O . ALA A 1 290 ? -14.227 28.672 6.703 1 92.06 290 ALA A O 1
ATOM 2389 N N . THR A 1 291 ? -14.891 27.781 4.789 1 90.62 291 THR A N 1
ATOM 2390 C CA . THR A 1 291 ? -16.281 27.641 5.223 1 90.62 291 THR A CA 1
ATOM 2391 C C . THR A 1 291 ? -16.375 26.656 6.391 1 90.62 291 THR A C 1
ATOM 2393 O O . THR A 1 291 ? -17.172 26.875 7.316 1 90.62 291 THR A O 1
ATOM 2396 N N . LYS A 1 292 ? -15.594 25.719 6.387 1 94.19 292 LYS A N 1
ATOM 2397 C CA . LYS A 1 292 ? -15.68 24.641 7.379 1 94.19 292 LYS A CA 1
ATOM 2398 C C . LYS A 1 292 ? -15.031 25.062 8.695 1 94.19 292 LYS A C 1
ATOM 2400 O O . LYS A 1 292 ? -15.461 24.641 9.766 1 94.19 292 LYS A O 1
ATOM 2405 N N . PHE A 1 293 ? -14.062 26 8.617 1 93.75 293 PHE A N 1
ATOM 2406 C CA . PHE A 1 293 ? -13.258 26.156 9.828 1 93.75 293 PHE A CA 1
ATOM 2407 C C . PHE A 1 293 ? -13.242 27.609 10.273 1 93.75 293 PHE A C 1
ATOM 2409 O O . PHE A 1 293 ? -13.023 27.906 11.453 1 93.75 293 PHE A O 1
ATOM 2416 N N . PHE A 1 294 ? -13.414 28.594 9.586 1 81.88 294 PHE A N 1
ATOM 2417 C CA . PHE A 1 294 ? -13.188 29.891 10.195 1 81.88 294 PHE A CA 1
ATOM 2418 C C . PHE A 1 294 ? -14.117 30.938 9.609 1 81.88 294 PHE A C 1
ATOM 2420 O O . PHE A 1 294 ? -14.336 31.984 10.211 1 81.88 294 PHE A O 1
ATOM 2427 N N . GLU A 1 295 ? -14.82 30.906 8.578 1 73.25 295 GLU A N 1
ATOM 2428 C CA . GLU A 1 295 ? -15.609 32.031 8.07 1 73.25 295 GLU A CA 1
ATOM 2429 C C . GLU A 1 295 ? -16.844 32.281 8.938 1 73.25 295 GLU A C 1
ATOM 2431 O O . GLU A 1 295 ? -17.297 33.406 9.078 1 73.25 295 GLU A O 1
ATOM 2436 N N . GLN A 1 296 ? -17.391 31.312 9.43 1 62.78 296 GLN A N 1
ATOM 2437 C CA . GLN A 1 296 ? -18.609 31.609 10.164 1 62.78 296 GLN A CA 1
ATOM 2438 C C . GLN A 1 296 ? -18.328 31.781 11.656 1 62.78 296 GLN A C 1
ATOM 2440 O O . GLN A 1 296 ? -19.266 31.828 12.469 1 62.78 296 GLN A O 1
ATOM 2445 N N . LYS A 1 297 ? -17.156 31.969 11.945 1 57 297 LYS A N 1
ATOM 2446 C CA . LYS A 1 297 ? -16.859 32.062 13.375 1 57 297 LYS A CA 1
ATOM 2447 C C . LYS A 1 297 ? -16.891 33.5 13.859 1 57 297 LYS A C 1
ATOM 2449 O O . LYS A 1 297 ? -16.641 33.781 15.031 1 57 297 LYS A O 1
ATOM 2454 N N . LEU A 1 298 ? -17.188 34.438 12.938 1 51.66 298 LEU A N 1
ATOM 2455 C CA . LEU A 1 298 ? -17.359 35.844 13.352 1 51.66 298 LEU A CA 1
ATOM 2456 C C . LEU A 1 298 ? -18.828 36.156 13.617 1 51.66 298 LEU A C 1
ATOM 2458 O O . LEU A 1 298 ? -19.719 35.625 12.938 1 51.66 298 LEU A O 1
ATOM 2462 N N . MET B 1 1 ? 21.703 39.031 -50.75 1 24.09 1 MET B N 1
ATOM 2463 C CA . MET B 1 1 ? 21.734 37.562 -50.906 1 24.09 1 MET B CA 1
ATOM 2464 C C . MET B 1 1 ? 21.266 36.875 -49.656 1 24.09 1 MET B C 1
ATOM 2466 O O . MET B 1 1 ? 21.562 35.688 -49.438 1 24.09 1 MET B O 1
ATOM 2470 N N . ARG B 1 2 ? 20.5 37.5 -48.781 1 35.97 2 ARG B N 1
ATOM 2471 C CA . ARG B 1 2 ? 20.219 37.25 -47.375 1 35.97 2 ARG B CA 1
ATOM 2472 C C . ARG B 1 2 ? 19.172 36.125 -47.219 1 35.97 2 ARG B C 1
ATOM 2474 O O . ARG B 1 2 ? 18.75 35.812 -46.094 1 35.97 2 ARG B O 1
ATOM 2481 N N . SER B 1 3 ? 18.5 35.812 -48.375 1 35.53 3 SER B N 1
ATOM 2482 C CA . SER B 1 3 ? 17.25 35.062 -48.25 1 35.53 3 SER B CA 1
ATOM 2483 C C . SER B 1 3 ? 17.484 33.594 -47.938 1 35.53 3 SER B C 1
ATOM 2485 O O . SER B 1 3 ? 16.531 32.844 -47.75 1 35.53 3 SER B O 1
ATOM 2487 N N . ARG B 1 4 ? 18.75 33.188 -48.156 1 41.88 4 ARG B N 1
ATOM 2488 C CA . ARG B 1 4 ? 18.875 31.75 -48.281 1 41.88 4 ARG B CA 1
ATOM 2489 C C . ARG B 1 4 ? 18.844 31.062 -46.938 1 41.88 4 ARG B C 1
ATOM 2491 O O . ARG B 1 4 ? 18.875 29.844 -46.844 1 41.88 4 ARG B O 1
ATOM 2498 N N . GLY B 1 5 ? 19.062 31.859 -45.938 1 43.28 5 GLY B N 1
ATOM 2499 C CA . GLY B 1 5 ? 19.312 31.188 -44.656 1 43.28 5 GLY B CA 1
ATOM 2500 C C . GLY B 1 5 ? 18.062 30.609 -44.031 1 43.28 5 GLY B C 1
ATOM 2501 O O . GLY B 1 5 ? 18.156 29.734 -43.156 1 43.28 5 GLY B O 1
ATOM 2502 N N . VAL B 1 6 ? 16.922 31.25 -44.312 1 50.28 6 VAL B N 1
ATOM 2503 C CA . VAL B 1 6 ? 15.703 30.859 -43.625 1 50.28 6 VAL B CA 1
ATOM 2504 C C . VAL B 1 6 ? 15.242 29.5 -44.125 1 50.28 6 VAL B C 1
ATOM 2506 O O . VAL B 1 6 ? 14.633 28.719 -43.406 1 50.28 6 VAL B O 1
ATOM 2509 N N . SER B 1 7 ? 15.773 29.188 -45.406 1 53.5 7 SER B N 1
ATOM 2510 C CA . SER B 1 7 ? 15.227 27.984 -46.031 1 53.5 7 SER B CA 1
ATOM 2511 C C . SER B 1 7 ? 15.836 26.719 -45.406 1 53.5 7 SER B C 1
ATOM 2513 O O . SER B 1 7 ? 15.156 25.703 -45.281 1 53.5 7 SER B O 1
ATOM 2515 N N . ILE B 1 8 ? 17.125 26.953 -44.938 1 56.41 8 ILE B N 1
ATOM 2516 C CA . ILE B 1 8 ? 17.781 25.734 -44.469 1 56.41 8 ILE B CA 1
ATOM 2517 C C . ILE B 1 8 ? 17.281 25.375 -43.094 1 56.41 8 ILE B C 1
ATOM 2519 O O . ILE B 1 8 ? 17.047 24.203 -42.781 1 56.41 8 ILE B O 1
ATOM 2523 N N . TRP B 1 9 ? 16.906 26.438 -42.312 1 54.88 9 TRP B N 1
ATOM 2524 C CA . TRP B 1 9 ? 16.469 26.125 -40.969 1 54.88 9 TRP B CA 1
ATOM 2525 C C . TRP B 1 9 ? 15.07 25.5 -40.969 1 54.88 9 TRP B C 1
ATOM 2527 O O . TRP B 1 9 ? 14.773 24.609 -40.188 1 54.88 9 TRP B O 1
ATOM 2537 N N . PHE B 1 10 ? 14.25 25.938 -41.969 1 57.22 10 PHE B N 1
ATOM 2538 C CA . PHE B 1 10 ? 12.922 25.344 -42.094 1 57.22 10 PHE B CA 1
ATOM 2539 C C . PHE B 1 10 ? 13.016 23.891 -42.531 1 57.22 10 PHE B C 1
ATOM 2541 O O . PHE B 1 10 ? 12.297 23.031 -42.031 1 57.22 10 PHE B O 1
ATOM 2548 N N . LEU B 1 11 ? 14.031 23.641 -43.375 1 57.75 11 LEU B N 1
ATOM 2549 C CA . LEU B 1 11 ? 14.188 22.266 -43.844 1 57.75 11 LEU B CA 1
ATOM 2550 C C . LEU B 1 11 ? 14.711 21.359 -42.75 1 57.75 11 LEU B C 1
ATOM 2552 O O . LEU B 1 11 ? 14.242 20.234 -42.594 1 57.75 11 LEU B O 1
ATOM 2556 N N . ILE B 1 12 ? 15.516 21.938 -41.875 1 60.81 12 ILE B N 1
ATOM 2557 C CA . ILE B 1 12 ? 16.031 21.109 -40.781 1 60.81 12 ILE B CA 1
ATOM 2558 C C . ILE B 1 12 ? 14.93 20.844 -39.75 1 60.81 12 ILE B C 1
ATOM 2560 O O . ILE B 1 12 ? 14.789 19.719 -39.281 1 60.81 12 ILE B O 1
ATOM 2564 N N . THR B 1 13 ? 14.062 21.828 -39.594 1 59.25 13 THR B N 1
ATOM 2565 C CA . THR B 1 13 ? 12.977 21.625 -38.625 1 59.25 13 THR B CA 1
ATOM 2566 C C . THR B 1 13 ? 11.945 20.641 -39.188 1 59.25 13 THR B C 1
ATOM 2568 O O . THR B 1 13 ? 11.43 19.797 -38.469 1 59.25 13 THR B O 1
ATOM 2571 N N . VAL B 1 14 ? 11.742 20.703 -40.531 1 61.19 14 VAL B N 1
ATOM 2572 C CA . VAL B 1 14 ? 10.797 19.766 -41.125 1 61.19 14 VAL B CA 1
ATOM 2573 C C . VAL B 1 14 ? 11.391 18.359 -41.125 1 61.19 14 VAL B C 1
ATOM 2575 O O . VAL B 1 14 ? 10.695 17.391 -40.812 1 61.19 14 VAL B O 1
ATOM 2578 N N . ILE B 1 15 ? 12.688 18.219 -41.344 1 61.34 15 ILE B N 1
ATOM 2579 C CA . ILE B 1 15 ? 13.32 16.906 -41.344 1 61.34 15 ILE B CA 1
ATOM 2580 C C . ILE B 1 15 ? 13.352 16.359 -39.906 1 61.34 15 ILE B C 1
ATOM 2582 O O . ILE B 1 15 ? 13.07 15.18 -39.688 1 61.34 15 ILE B O 1
ATOM 2586 N N . LEU B 1 16 ? 13.516 17.25 -38.938 1 60.44 16 LEU B N 1
ATOM 2587 C CA . LEU B 1 16 ? 13.508 16.781 -37.562 1 60.44 16 LEU B CA 1
ATOM 2588 C C . LEU B 1 16 ? 12.102 16.375 -37.125 1 60.44 16 LEU B C 1
ATOM 2590 O O . LEU B 1 16 ? 11.922 15.375 -36.438 1 60.44 16 LEU B O 1
ATOM 2594 N N . VAL B 1 17 ? 11.125 17.109 -37.625 1 60.84 17 VAL B N 1
ATOM 2595 C CA . VAL B 1 17 ? 9.742 16.734 -37.344 1 60.84 17 VAL B CA 1
ATOM 2596 C C . VAL B 1 17 ? 9.391 15.453 -38.094 1 60.84 17 VAL B C 1
ATOM 2598 O O . VAL B 1 17 ? 8.734 14.562 -37.562 1 60.84 17 VAL B O 1
ATOM 2601 N N . LEU B 1 18 ? 9.891 15.258 -39.344 1 57.34 18 LEU B N 1
ATOM 2602 C CA . LEU B 1 18 ? 9.641 14.031 -40.094 1 57.34 18 LEU B CA 1
ATOM 2603 C C . LEU B 1 18 ? 10.375 12.852 -39.469 1 57.34 18 LEU B C 1
ATOM 2605 O O . LEU B 1 18 ? 9.82 11.758 -39.344 1 57.34 18 LEU B O 1
ATOM 2609 N N . ILE B 1 19 ? 11.625 13.055 -39.031 1 55.41 19 ILE B N 1
ATOM 2610 C CA . ILE B 1 19 ? 12.328 11.992 -38.344 1 55.41 19 ILE B CA 1
ATOM 2611 C C . ILE B 1 19 ? 11.633 11.688 -37 1 55.41 19 ILE B C 1
ATOM 2613 O O . ILE B 1 19 ? 11.445 10.523 -36.656 1 55.41 19 ILE B O 1
ATOM 2617 N N . TYR B 1 20 ? 11.164 12.781 -36.281 1 51.72 20 TYR B N 1
ATOM 2618 C CA . TYR B 1 20 ? 10.398 12.555 -35.062 1 51.72 20 TYR B CA 1
ATOM 2619 C C . TYR B 1 20 ? 9.094 11.82 -35.375 1 51.72 20 TYR B C 1
ATOM 2621 O O . TYR B 1 20 ? 8.711 10.898 -34.656 1 51.72 20 TYR B O 1
ATOM 2629 N N . MET B 1 21 ? 8.398 12.195 -36.406 1 50.78 21 MET B N 1
ATOM 2630 C CA . MET B 1 21 ? 7.188 11.484 -36.781 1 50.78 21 MET B CA 1
ATOM 2631 C C . MET B 1 21 ? 7.504 10.055 -37.219 1 50.78 21 MET B C 1
ATOM 2633 O O . MET B 1 21 ? 6.754 9.125 -36.906 1 50.78 21 MET B O 1
ATOM 2637 N N . ILE B 1 22 ? 8.5 9.836 -38 1 49.22 22 ILE B N 1
ATOM 2638 C CA . ILE B 1 22 ? 8.875 8.484 -38.406 1 49.22 22 ILE B CA 1
ATOM 2639 C C . ILE B 1 22 ? 9.289 7.688 -37.156 1 49.22 22 ILE B C 1
ATOM 2641 O O . ILE B 1 22 ? 8.93 6.516 -37 1 49.22 22 ILE B O 1
ATOM 2645 N N . VAL B 1 23 ? 10.148 8.266 -36.25 1 47.69 23 VAL B N 1
ATOM 2646 C CA . VAL B 1 23 ? 10.578 7.547 -35.062 1 47.69 23 VAL B CA 1
ATOM 2647 C C . VAL B 1 23 ? 9.391 7.316 -34.125 1 47.69 23 VAL B C 1
ATOM 2649 O O . VAL B 1 23 ? 9.258 6.242 -33.531 1 47.69 23 VAL B O 1
ATOM 2652 N N . VAL B 1 24 ? 8.602 8.352 -33.844 1 45.84 24 VAL B N 1
ATOM 2653 C CA . VAL B 1 24 ? 7.438 8.18 -32.969 1 45.84 24 VAL B CA 1
ATOM 2654 C C . VAL B 1 24 ? 6.383 7.34 -33.688 1 45.84 24 VAL B C 1
ATOM 2656 O O . VAL B 1 24 ? 5.684 6.539 -33.062 1 45.84 24 VAL B O 1
ATOM 2659 N N . LEU B 1 25 ? 6.094 7.645 -34.938 1 41.16 25 LEU B N 1
ATOM 2660 C CA . LEU B 1 25 ? 5.105 6.852 -35.656 1 41.16 25 LEU B CA 1
ATOM 2661 C C . LEU B 1 25 ? 5.707 5.531 -36.125 1 41.16 25 LEU B C 1
ATOM 2663 O O . LEU B 1 25 ? 5.027 4.727 -36.75 1 41.16 25 LEU B O 1
ATOM 2667 N N . ALA B 1 26 ? 7.047 5.449 -36.156 1 36.75 26 ALA B N 1
ATOM 2668 C CA . ALA B 1 26 ? 7.457 4.078 -36.438 1 36.75 26 ALA B CA 1
ATOM 2669 C C . ALA B 1 26 ? 6.938 3.115 -35.375 1 36.75 26 ALA B C 1
ATOM 2671 O O . ALA B 1 26 ? 7.094 3.363 -34.188 1 36.75 26 ALA B O 1
ATOM 2672 N N . PRO B 1 27 ? 5.879 2.379 -35.656 1 34.28 27 PRO B N 1
ATOM 2673 C CA . PRO B 1 27 ? 5.559 1.357 -34.656 1 34.28 27 PRO B CA 1
ATOM 2674 C C . PRO B 1 27 ? 6.805 0.741 -34.031 1 34.28 27 PRO B C 1
ATOM 2676 O O . PRO B 1 27 ? 7.859 0.675 -34.656 1 34.28 27 PRO B O 1
ATOM 2679 N N . GLU B 1 28 ? 7.121 1.082 -32.719 1 34.66 28 GLU B N 1
ATOM 2680 C CA . GLU B 1 28 ? 8.062 0.145 -32.094 1 34.66 28 GLU B CA 1
ATOM 2681 C C . GLU B 1 28 ? 8.039 -1.204 -32.812 1 34.66 28 GLU B C 1
ATOM 2683 O O . GLU B 1 28 ? 7.07 -1.959 -32.688 1 34.66 28 GLU B O 1
ATOM 2688 N N . ARG B 1 29 ? 8.406 -1.172 -33.969 1 31.5 29 ARG B N 1
ATOM 2689 C CA . ARG B 1 29 ? 8.703 -2.504 -34.469 1 31.5 29 ARG B CA 1
ATOM 2690 C C . ARG B 1 29 ? 9.445 -3.34 -33.438 1 31.5 29 ARG B C 1
ATOM 2692 O O . ARG B 1 29 ? 10.586 -3.027 -33.094 1 31.5 29 ARG B O 1
ATOM 2699 N N . GLN B 1 30 ? 8.719 -3.818 -32.438 1 30.72 30 GLN B N 1
ATOM 2700 C CA . GLN B 1 30 ? 9.258 -5.027 -31.828 1 30.72 30 GLN B CA 1
ATOM 2701 C C . GLN B 1 30 ? 10 -5.887 -32.844 1 30.72 30 GLN B C 1
ATOM 2703 O O . GLN B 1 30 ? 9.406 -6.344 -33.844 1 30.72 30 GLN B O 1
ATOM 2708 N N . LEU B 1 31 ? 11.125 -5.453 -33.25 1 30.16 31 LEU B N 1
ATOM 2709 C CA . LEU B 1 31 ? 11.953 -6.465 -33.906 1 30.16 31 LEU B CA 1
ATOM 2710 C C . LEU B 1 31 ? 11.641 -7.855 -33.344 1 30.16 31 LEU B C 1
ATOM 2712 O O . LEU B 1 31 ? 12.016 -8.188 -32.219 1 30.16 31 LEU B O 1
ATOM 2716 N N . SER B 1 32 ? 10.469 -8.234 -33.594 1 31.75 32 SER B N 1
ATOM 2717 C CA . SER B 1 32 ? 10.344 -9.688 -33.562 1 31.75 32 SER B CA 1
ATOM 2718 C C . SER B 1 32 ? 11.484 -10.359 -34.312 1 31.75 32 SER B C 1
ATOM 2720 O O . SER B 1 32 ? 11.555 -10.297 -35.562 1 31.75 32 SER B O 1
ATOM 2722 N N . TRP B 1 33 ? 12.711 -10.109 -33.938 1 30.73 33 TRP B N 1
ATOM 2723 C CA . TRP B 1 33 ? 13.609 -11.094 -34.531 1 30.73 33 TRP B CA 1
ATOM 2724 C C . TRP B 1 33 ? 12.898 -12.422 -34.75 1 30.73 33 TRP B C 1
ATOM 2726 O O . TRP B 1 33 ? 12.211 -12.922 -33.844 1 30.73 33 TRP B O 1
ATOM 2736 N N . PRO B 1 34 ? 12.516 -12.68 -35.938 1 35.56 34 PRO B N 1
ATOM 2737 C CA . PRO B 1 34 ? 12.07 -14.062 -36.156 1 35.56 34 PRO B CA 1
ATOM 2738 C C . PRO B 1 34 ? 12.953 -15.078 -35.438 1 35.56 34 PRO B C 1
ATOM 2740 O O . PRO B 1 34 ? 14 -15.477 -35.969 1 35.56 34 PRO B O 1
ATOM 2743 N N . PHE B 1 35 ? 13.344 -14.875 -34.25 1 35.97 35 PHE B N 1
ATOM 2744 C CA . PHE B 1 35 ? 13.969 -16.078 -33.688 1 35.97 35 PHE B CA 1
ATOM 2745 C C . PHE B 1 35 ? 13.188 -17.328 -34.062 1 35.97 35 PHE B C 1
ATOM 2747 O O . PHE B 1 35 ? 11.984 -17.422 -33.781 1 35.97 35 PHE B O 1
ATOM 2754 N N . SER B 1 36 ? 13.438 -17.953 -35.031 1 37.59 36 SER B N 1
ATOM 2755 C CA . SER B 1 36 ? 13.031 -19.328 -35.281 1 37.59 36 SER B CA 1
ATOM 2756 C C . SER B 1 36 ? 12.859 -20.094 -33.969 1 37.59 36 SER B C 1
ATOM 2758 O O . SER B 1 36 ? 13.781 -20.141 -33.125 1 37.59 36 SER B O 1
ATOM 2760 N N . ARG B 1 37 ? 11.625 -20.141 -33.438 1 48.22 37 ARG B N 1
ATOM 2761 C CA . ARG B 1 37 ? 11.367 -21.016 -32.281 1 48.22 37 ARG B CA 1
ATOM 2762 C C . ARG B 1 37 ? 12.219 -22.281 -32.375 1 48.22 37 ARG B C 1
ATOM 2764 O O . ARG B 1 37 ? 12.211 -22.969 -33.375 1 48.22 37 ARG B O 1
ATOM 2771 N N . SER B 1 38 ? 13.258 -22.406 -31.672 1 49 38 SER B N 1
ATOM 2772 C CA . SER B 1 38 ? 14.086 -23.609 -31.641 1 49 38 SER B CA 1
ATOM 2773 C C . SER B 1 38 ? 13.227 -24.875 -31.625 1 49 38 SER B C 1
ATOM 2775 O O . SER B 1 38 ? 12.039 -24.812 -31.328 1 49 38 SER B O 1
ATOM 2777 N N . ALA B 1 39 ? 13.672 -25.953 -32.219 1 49.44 39 ALA B N 1
ATOM 2778 C CA . ALA B 1 39 ? 13.047 -27.281 -32.219 1 49.44 39 ALA B CA 1
ATOM 2779 C C . ALA B 1 39 ? 12.453 -27.609 -30.859 1 49.44 39 ALA B C 1
ATOM 2781 O O . ALA B 1 39 ? 11.359 -28.188 -30.766 1 49.44 39 ALA B O 1
ATOM 2782 N N . ALA B 1 40 ? 13.094 -27.312 -29.766 1 52.53 40 ALA B N 1
ATOM 2783 C CA . ALA B 1 40 ? 12.625 -27.516 -28.406 1 52.53 40 ALA B CA 1
ATOM 2784 C C . ALA B 1 40 ? 11.352 -26.719 -28.141 1 52.53 40 ALA B C 1
ATOM 2786 O O . ALA B 1 40 ? 10.422 -27.219 -27.5 1 52.53 40 ALA B O 1
ATOM 2787 N N . SER B 1 41 ? 11.312 -25.516 -28.734 1 61.25 41 SER B N 1
ATOM 2788 C CA . SER B 1 41 ? 10.109 -24.703 -28.547 1 61.25 41 SER B CA 1
ATOM 2789 C C . SER B 1 41 ? 8.906 -25.375 -29.219 1 61.25 41 SER B C 1
ATOM 2791 O O . SER B 1 41 ? 7.793 -25.328 -28.688 1 61.25 41 SER B O 1
ATOM 2793 N N . THR B 1 42 ? 9.312 -26.281 -30.031 1 75.69 42 THR B N 1
ATOM 2794 C CA . THR B 1 42 ? 8.242 -26.906 -30.812 1 75.69 42 THR B CA 1
ATOM 2795 C C . THR B 1 42 ? 7.617 -28.062 -30.047 1 75.69 42 THR B C 1
ATOM 2797 O O . THR B 1 42 ? 6.398 -28.25 -30.062 1 75.69 42 THR B O 1
ATOM 2800 N N . ILE B 1 43 ? 8.414 -28.828 -29.266 1 81.81 43 ILE B N 1
ATOM 2801 C CA . ILE B 1 43 ? 7.887 -29.984 -28.562 1 81.81 43 ILE B CA 1
ATOM 2802 C C . ILE B 1 43 ? 6.977 -29.531 -27.422 1 81.81 43 ILE B C 1
ATOM 2804 O O . ILE B 1 43 ? 5.887 -30.078 -27.234 1 81.81 43 ILE B O 1
ATOM 2808 N N . TYR B 1 44 ? 7.371 -28.547 -26.703 1 87.88 44 TYR B N 1
ATOM 2809 C CA . TYR B 1 44 ? 6.574 -28.031 -25.594 1 87.88 44 TYR B CA 1
ATOM 2810 C C . TYR B 1 44 ? 5.242 -27.484 -26.094 1 87.88 44 TYR B C 1
ATOM 2812 O O . TYR B 1 44 ? 4.199 -27.719 -25.469 1 87.88 44 TYR B O 1
ATOM 2820 N N . GLN B 1 45 ? 5.305 -26.859 -27.219 1 89.06 45 GLN B N 1
ATOM 2821 C CA . GLN B 1 45 ? 4.086 -26.266 -27.766 1 89.06 45 GLN B CA 1
ATOM 2822 C C . GLN B 1 45 ? 3.113 -27.359 -28.219 1 89.06 45 GLN B C 1
ATOM 2824 O O . GLN B 1 45 ? 1.904 -27.234 -28 1 89.06 45 GLN B O 1
ATOM 2829 N N . ARG B 1 46 ? 3.637 -28.312 -28.766 1 90.69 46 ARG B N 1
ATOM 2830 C CA . ARG B 1 46 ? 2.795 -29.406 -29.234 1 90.69 46 ARG B CA 1
ATOM 2831 C C . ARG B 1 46 ? 2.137 -30.125 -28.047 1 90.69 46 ARG B C 1
ATOM 2833 O O . ARG B 1 46 ? 0.947 -30.438 -28.094 1 90.69 46 ARG B O 1
ATOM 2840 N N . GLU B 1 47 ? 2.939 -30.438 -27.062 1 92.81 47 GLU B N 1
ATOM 2841 C CA . GLU B 1 47 ? 2.404 -31.125 -25.891 1 92.81 47 GLU B CA 1
ATOM 2842 C C . GLU B 1 47 ? 1.388 -30.25 -25.156 1 92.81 47 GLU B C 1
ATOM 2844 O O . GLU B 1 47 ? 0.396 -30.75 -24.625 1 92.81 47 GLU B O 1
ATOM 2849 N N . PHE B 1 48 ? 1.643 -29 -25.203 1 94.88 48 PHE B N 1
ATOM 2850 C CA . PHE B 1 48 ? 0.701 -28.078 -24.594 1 94.88 48 PHE B CA 1
ATOM 2851 C C . PHE B 1 48 ? -0.616 -28.047 -25.359 1 94.88 48 PHE B C 1
ATOM 2853 O O . PHE B 1 48 ? -1.691 -28.031 -24.75 1 94.88 48 PHE B O 1
ATOM 2860 N N . GLU B 1 49 ? -0.572 -28.016 -26.641 1 95.38 49 GLU B N 1
ATOM 2861 C CA . GLU B 1 49 ? -1.781 -28.047 -27.453 1 95.38 49 GLU B CA 1
ATOM 2862 C C . GLU B 1 49 ? -2.594 -29.312 -27.203 1 95.38 49 GLU B C 1
ATOM 2864 O O . GLU B 1 49 ? -3.822 -29.266 -27.109 1 95.38 49 GLU B O 1
ATOM 2869 N N . ARG B 1 50 ? -1.903 -30.375 -27.062 1 96.38 50 ARG B N 1
ATOM 2870 C CA . ARG B 1 50 ? -2.576 -31.625 -26.75 1 96.38 50 ARG B CA 1
ATOM 2871 C C . ARG B 1 50 ? -3.256 -31.562 -25.391 1 96.38 50 ARG B C 1
ATOM 2873 O O . ARG B 1 50 ? -4.387 -32.031 -25.219 1 96.38 50 ARG B O 1
ATOM 2880 N N . TRP B 1 51 ? -2.5 -31.047 -24.469 1 97.5 51 TRP B N 1
ATOM 2881 C CA . TRP B 1 51 ? -3.055 -30.844 -23.141 1 97.5 51 TRP B CA 1
ATOM 2882 C C . TRP B 1 51 ? -4.309 -29.969 -23.188 1 97.5 51 TRP B C 1
ATOM 2884 O O . TRP B 1 51 ? -5.324 -30.297 -22.578 1 97.5 51 TRP B O 1
ATOM 2894 N N . ASN B 1 52 ? -4.242 -28.875 -23.906 1 97.94 52 ASN B N 1
ATOM 2895 C CA . ASN B 1 52 ? -5.355 -27.938 -24 1 97.94 52 ASN B CA 1
ATOM 2896 C C . ASN B 1 52 ? -6.59 -28.609 -24.609 1 97.94 52 ASN B C 1
ATOM 2898 O O . ASN B 1 52 ? -7.703 -28.438 -24.109 1 97.94 52 ASN B O 1
ATOM 2902 N N . GLU B 1 53 ? -6.406 -29.344 -25.641 1 97.94 53 GLU B N 1
ATOM 2903 C CA . GLU B 1 53 ? -7.504 -30.062 -26.281 1 97.94 53 GLU B CA 1
ATOM 2904 C C . GLU B 1 53 ? -8.109 -31.094 -25.344 1 97.94 53 GLU B C 1
ATOM 2906 O O . GLU B 1 53 ? -9.336 -31.25 -25.281 1 97.94 53 GLU B O 1
ATOM 2911 N N . CYS B 1 54 ? -7.258 -31.75 -24.641 1 98.56 54 CYS B N 1
ATOM 2912 C CA . CYS B 1 54 ? -7.719 -32.719 -23.656 1 98.56 54 CYS B CA 1
ATOM 2913 C C . CYS B 1 54 ? -8.594 -32.062 -22.609 1 98.56 54 CYS B C 1
ATOM 2915 O O . CYS B 1 54 ? -9.664 -32.562 -22.266 1 98.56 54 CYS B O 1
ATOM 2917 N N . MET B 1 55 ? -8.195 -30.953 -22.109 1 98.44 55 MET B N 1
ATOM 2918 C CA . MET B 1 55 ? -8.945 -30.219 -21.094 1 98.44 55 MET B CA 1
ATOM 2919 C C . MET B 1 55 ? -10.312 -29.812 -21.625 1 98.44 55 MET B C 1
ATOM 2921 O O . MET B 1 55 ? -11.336 -30.016 -20.969 1 98.44 55 MET B O 1
ATOM 2925 N N . LEU B 1 56 ? -10.297 -29.266 -22.828 1 97.94 56 LEU B N 1
ATOM 2926 C CA . LEU B 1 56 ? -11.555 -28.844 -23.438 1 97.94 56 LEU B CA 1
ATOM 2927 C C . LEU B 1 56 ? -12.5 -30.031 -23.609 1 97.94 56 LEU B C 1
ATOM 2929 O O . LEU B 1 56 ? -13.688 -29.938 -23.297 1 97.94 56 LEU B O 1
ATOM 2933 N N . ASN B 1 57 ? -11.969 -31.078 -24.047 1 97.81 57 ASN B N 1
ATOM 2934 C CA . ASN B 1 57 ? -12.781 -32.25 -24.266 1 97.81 57 ASN B CA 1
ATOM 2935 C C . ASN B 1 57 ? -13.406 -32.781 -22.969 1 97.81 57 ASN B C 1
ATOM 2937 O O . ASN B 1 57 ? -14.523 -33.281 -22.969 1 97.81 57 ASN B O 1
ATOM 2941 N N . ASN B 1 58 ? -12.68 -32.656 -21.891 1 98 58 ASN B N 1
ATOM 2942 C CA . ASN B 1 58 ? -13.133 -33.188 -20.609 1 98 58 ASN B CA 1
ATOM 2943 C C . ASN B 1 58 ? -14.078 -32.219 -19.906 1 98 58 ASN B C 1
ATOM 2945 O O . ASN B 1 58 ? -14.82 -32.625 -19 1 98 58 ASN B O 1
ATOM 2949 N N . LEU B 1 59 ? -14.102 -30.938 -20.312 1 97.94 59 LEU B N 1
ATOM 2950 C CA . LEU B 1 59 ? -14.859 -29.969 -19.531 1 97.94 59 LEU B CA 1
ATOM 2951 C C . LEU B 1 59 ? -16 -29.391 -20.359 1 97.94 59 LEU B C 1
ATOM 2953 O O . LEU B 1 59 ? -16.906 -28.75 -19.812 1 97.94 59 LEU B O 1
ATOM 2957 N N . THR B 1 60 ? -16.047 -29.562 -21.641 1 96.94 60 THR B N 1
ATOM 2958 C CA . THR B 1 60 ? -16.984 -28.922 -22.547 1 96.94 60 THR B CA 1
ATOM 2959 C C . THR B 1 60 ? -18.422 -29.266 -22.172 1 96.94 60 THR B C 1
ATOM 2961 O O . THR B 1 60 ? -19.312 -28.422 -22.297 1 96.94 60 THR B O 1
ATOM 2964 N N . GLU B 1 61 ? -18.656 -30.469 -21.734 1 96.25 61 GLU B N 1
ATOM 2965 C CA . GLU B 1 61 ? -20.016 -30.875 -21.375 1 96.25 61 GLU B CA 1
ATOM 2966 C C . GLU B 1 61 ? -20.562 -30.031 -20.219 1 96.25 61 GLU B C 1
ATOM 2968 O O . GLU B 1 61 ? -21.766 -29.922 -20.047 1 96.25 61 GLU B O 1
ATOM 2973 N N . PHE B 1 62 ? -19.641 -29.469 -19.5 1 96.81 62 PHE B N 1
ATOM 2974 C CA . PHE B 1 62 ? -20.047 -28.719 -18.312 1 96.81 62 PHE B CA 1
ATOM 2975 C C . PHE B 1 62 ? -19.969 -27.219 -18.594 1 96.81 62 PHE B C 1
ATOM 2977 O O . PHE B 1 62 ? -20.047 -26.406 -17.656 1 96.81 62 PHE B O 1
ATOM 2984 N N . ARG B 1 63 ? -19.844 -26.781 -19.797 1 95.88 63 ARG B N 1
ATOM 2985 C CA . ARG B 1 63 ? -19.531 -25.406 -20.172 1 95.88 63 ARG B CA 1
ATOM 2986 C C . ARG B 1 63 ? -20.562 -24.422 -19.609 1 95.88 63 ARG B C 1
ATOM 2988 O O . ARG B 1 63 ? -20.25 -23.266 -19.359 1 95.88 63 ARG B O 1
ATOM 2995 N N . ASN B 1 64 ? -21.75 -24.812 -19.375 1 96.56 64 ASN B N 1
ATOM 2996 C CA . ASN B 1 64 ? -22.797 -23.922 -18.891 1 96.56 64 ASN B CA 1
ATOM 2997 C C . ASN B 1 64 ? -23.172 -24.203 -17.438 1 96.56 64 ASN B C 1
ATOM 2999 O O . ASN B 1 64 ? -24.219 -23.766 -16.969 1 96.56 64 ASN B O 1
ATOM 3003 N N . ASP B 1 65 ? -22.312 -24.953 -16.719 1 97.06 65 ASP B N 1
ATOM 3004 C CA . ASP B 1 65 ? -22.609 -25.344 -15.336 1 97.06 65 ASP B CA 1
ATOM 3005 C C . ASP B 1 65 ? -21.391 -25.125 -14.445 1 97.06 65 ASP B C 1
ATOM 3007 O O . ASP B 1 65 ? -20.609 -26.062 -14.219 1 97.06 65 ASP B O 1
ATOM 3011 N N . PRO B 1 66 ? -21.359 -24 -13.789 1 96.06 66 PRO B N 1
ATOM 3012 C CA . PRO B 1 66 ? -20.203 -23.688 -12.938 1 96.06 66 PRO B CA 1
ATOM 3013 C C . PRO B 1 66 ? -20 -24.703 -11.828 1 96.06 66 PRO B C 1
ATOM 3015 O O . PRO B 1 66 ? -18.859 -25 -11.461 1 96.06 66 PRO B O 1
ATOM 3018 N N . MET B 1 67 ? -21.047 -25.219 -11.305 1 95.25 67 MET B N 1
ATOM 3019 C CA . MET B 1 67 ? -20.938 -26.203 -10.234 1 95.25 67 MET B CA 1
ATOM 3020 C C . MET B 1 67 ? -20.281 -27.484 -10.734 1 95.25 67 MET B C 1
ATOM 3022 O O . MET B 1 67 ? -19.422 -28.047 -10.055 1 95.25 67 MET B O 1
ATOM 3026 N N . MET B 1 68 ? -20.656 -27.891 -11.883 1 95.81 68 MET B N 1
ATOM 3027 C CA . MET B 1 68 ? -20.078 -29.125 -12.438 1 95.81 68 MET B CA 1
ATOM 3028 C C . MET B 1 68 ? -18.625 -28.922 -12.844 1 95.81 68 MET B C 1
ATOM 3030 O O . MET B 1 68 ? -17.812 -29.844 -12.742 1 95.81 68 MET B O 1
ATOM 3034 N N . VAL B 1 69 ? -18.297 -27.75 -13.312 1 95.62 69 VAL B N 1
ATOM 3035 C CA . VAL B 1 69 ? -16.891 -27.469 -13.602 1 95.62 69 VAL B CA 1
ATOM 3036 C C . VAL B 1 69 ? -16.062 -27.562 -12.328 1 95.62 69 VAL B C 1
ATOM 3038 O O . VAL B 1 69 ? -15 -28.188 -12.32 1 95.62 69 VAL B O 1
ATOM 3041 N N . TRP B 1 70 ? -16.562 -26.953 -11.258 1 94.06 70 TRP B N 1
ATOM 3042 C CA . TRP B 1 70 ? -15.859 -27.016 -9.977 1 94.06 70 TRP B CA 1
ATOM 3043 C C . TRP B 1 70 ? -15.641 -28.469 -9.547 1 94.06 70 TRP B C 1
ATOM 3045 O O . TRP B 1 70 ? -14.547 -28.828 -9.109 1 94.06 70 TRP B O 1
ATOM 3055 N N . LYS B 1 71 ? -16.562 -29.266 -9.766 1 93.69 71 LYS B N 1
ATOM 3056 C CA . LYS B 1 71 ? -16.516 -30.641 -9.305 1 93.69 71 LYS B CA 1
ATOM 3057 C C . LYS B 1 71 ? -15.57 -31.469 -10.164 1 93.69 71 LYS B C 1
ATOM 3059 O O . LYS B 1 71 ? -15.023 -32.469 -9.703 1 93.69 71 LYS B O 1
ATOM 3064 N N . ASN B 1 72 ? -15.359 -31.031 -11.414 1 95.38 72 ASN B N 1
ATOM 3065 C CA . ASN B 1 72 ? -14.711 -31.953 -12.344 1 95.38 72 ASN B CA 1
ATOM 3066 C C . ASN B 1 72 ? -13.359 -31.406 -12.797 1 95.38 72 ASN B C 1
ATOM 3068 O O . ASN B 1 72 ? -12.594 -32.125 -13.453 1 95.38 72 ASN B O 1
ATOM 3072 N N . VAL B 1 73 ? -13.055 -30.203 -12.469 1 96.38 73 VAL B N 1
ATOM 3073 C CA . VAL B 1 73 ? -11.844 -29.578 -13 1 96.38 73 VAL B CA 1
ATOM 3074 C C . VAL B 1 73 ? -10.617 -30.328 -12.492 1 96.38 73 VAL B C 1
ATOM 3076 O O . VAL B 1 73 ? -9.656 -30.547 -13.234 1 96.38 73 VAL B O 1
ATOM 3079 N N . GLY B 1 74 ? -10.578 -30.703 -11.242 1 96.19 74 GLY B N 1
ATOM 3080 C CA . GLY B 1 74 ? -9.461 -31.469 -10.719 1 96.19 74 GLY B CA 1
ATOM 3081 C C . GLY B 1 74 ? -9.227 -32.781 -11.477 1 96.19 74 GLY B C 1
ATOM 3082 O O . GLY B 1 74 ? -8.094 -33.094 -11.82 1 96.19 74 GLY B O 1
ATOM 3083 N N . LYS B 1 75 ? -10.273 -33.469 -11.734 1 96.62 75 LYS B N 1
ATOM 3084 C CA . LYS B 1 75 ? -10.188 -34.719 -12.484 1 96.62 75 LYS B CA 1
ATOM 3085 C C . LYS B 1 75 ? -9.703 -34.469 -13.914 1 96.62 75 LYS B C 1
ATOM 3087 O O . LYS B 1 75 ? -8.891 -35.219 -14.438 1 96.62 75 LYS B O 1
ATOM 3092 N N . ALA B 1 76 ? -10.25 -33.438 -14.516 1 97.81 76 ALA B N 1
ATOM 3093 C CA . ALA B 1 76 ? -9.836 -33.094 -15.875 1 97.81 76 ALA B CA 1
ATOM 3094 C C . ALA B 1 76 ? -8.336 -32.812 -15.938 1 97.81 76 ALA B C 1
ATOM 3096 O O . ALA B 1 76 ? -7.645 -33.344 -16.828 1 97.81 76 ALA B O 1
ATOM 3097 N N . VAL B 1 77 ? -7.84 -32.062 -14.992 1 98.12 77 VAL B N 1
ATOM 3098 C CA . VAL B 1 77 ? -6.418 -31.734 -14.961 1 98.12 77 VAL B CA 1
ATOM 3099 C C . VAL B 1 77 ? -5.594 -33 -14.766 1 98.12 77 VAL B C 1
ATOM 3101 O O . VAL B 1 77 ? -4.582 -33.219 -15.438 1 98.12 77 VAL B O 1
ATOM 3104 N N . ARG B 1 78 ? -6.023 -33.844 -13.906 1 97.06 78 ARG B N 1
ATOM 3105 C CA . ARG B 1 78 ? -5.316 -35.094 -13.656 1 97.06 78 ARG B CA 1
ATOM 3106 C C . ARG B 1 78 ? -5.262 -35.969 -14.914 1 97.06 78 ARG B C 1
ATOM 3108 O O . ARG B 1 78 ? -4.223 -36.562 -15.227 1 97.06 78 ARG B O 1
ATOM 3115 N N . THR B 1 79 ? -6.348 -36.031 -15.57 1 97.5 79 THR B N 1
ATOM 3116 C CA . THR B 1 79 ? -6.469 -36.844 -16.781 1 97.5 79 THR B CA 1
ATOM 3117 C C . THR B 1 79 ? -5.566 -36.312 -17.891 1 97.5 79 THR B C 1
ATOM 3119 O O . THR B 1 79 ? -4.98 -37.062 -18.641 1 97.5 79 THR B O 1
ATOM 3122 N N . CYS B 1 80 ? -5.477 -35 -17.953 1 98.19 80 CYS B N 1
ATOM 3123 C CA . CYS B 1 80 ? -4.816 -34.375 -19.094 1 98.19 80 CYS B CA 1
ATOM 3124 C C . CYS B 1 80 ? -3.332 -34.188 -18.812 1 98.19 80 CYS B C 1
ATOM 3126 O O . CYS B 1 80 ? -2.57 -33.844 -19.719 1 98.19 80 CYS B O 1
ATOM 3128 N N . GLU B 1 81 ? -2.924 -34.344 -17.609 1 97.06 81 GLU B N 1
ATOM 3129 C CA . GLU B 1 81 ? -1.504 -34.281 -17.281 1 97.06 81 GLU B CA 1
ATOM 3130 C C . GLU B 1 81 ? -0.792 -35.562 -17.688 1 97.06 81 GLU B C 1
ATOM 3132 O O . GLU B 1 81 ? -0.698 -36.531 -16.906 1 97.06 81 GLU B O 1
ATOM 3137 N N . THR B 1 82 ? -0.128 -35.562 -18.844 1 93.38 82 THR B N 1
ATOM 3138 C CA . THR B 1 82 ? 0.48 -36.781 -19.391 1 93.38 82 THR B CA 1
ATOM 3139 C C . THR B 1 82 ? 1.871 -37 -18.797 1 93.38 82 THR B C 1
ATOM 3141 O O . THR B 1 82 ? 2.48 -36.062 -18.266 1 93.38 82 THR B O 1
ATOM 3144 N N . GLU B 1 83 ? 2.291 -38.25 -18.938 1 91.94 83 GLU B N 1
ATOM 3145 C CA . GLU B 1 83 ? 3.648 -38.562 -18.516 1 91.94 83 GLU B CA 1
ATOM 3146 C C . GLU B 1 83 ? 4.684 -37.781 -19.297 1 91.94 83 GLU B C 1
ATOM 3148 O O . GLU B 1 83 ? 5.688 -37.344 -18.734 1 91.94 83 GLU B O 1
ATOM 3153 N N . LYS B 1 84 ? 4.453 -37.625 -20.5 1 90.81 84 LYS B N 1
ATOM 3154 C CA . LYS B 1 84 ? 5.371 -36.844 -21.328 1 90.81 84 LYS B CA 1
ATOM 3155 C C . LYS B 1 84 ? 5.496 -35.406 -20.844 1 90.81 84 LYS B C 1
ATOM 3157 O O . LYS B 1 84 ? 6.602 -34.875 -20.766 1 90.81 84 LYS B O 1
ATOM 3162 N N . MET B 1 85 ? 4.383 -34.812 -20.469 1 90.5 85 MET B N 1
ATOM 3163 C CA . MET B 1 85 ? 4.406 -33.438 -19.938 1 90.5 85 MET B CA 1
ATOM 3164 C C . MET B 1 85 ? 5.164 -33.375 -18.625 1 90.5 85 MET B C 1
ATOM 3166 O O . MET B 1 85 ? 5.918 -32.438 -18.375 1 90.5 85 MET B O 1
ATOM 3170 N N . ARG B 1 86 ? 4.953 -34.344 -17.812 1 91 86 ARG B N 1
ATOM 3171 C CA . ARG B 1 86 ? 5.641 -34.406 -16.516 1 91 86 ARG B CA 1
ATOM 3172 C C . ARG B 1 86 ? 7.152 -34.469 -16.703 1 91 86 ARG B C 1
ATOM 3174 O O . ARG B 1 86 ? 7.91 -33.812 -16 1 91 86 ARG B O 1
ATOM 3181 N N . GLN B 1 87 ? 7.543 -35.25 -17.688 1 90 87 GLN B N 1
ATOM 3182 C CA . GLN B 1 87 ? 8.969 -35.438 -17.969 1 90 87 GLN B CA 1
ATOM 3183 C C . GLN B 1 87 ? 9.57 -34.156 -18.562 1 90 87 GLN B C 1
ATOM 3185 O O . GLN B 1 87 ? 10.719 -33.812 -18.266 1 90 87 GLN B O 1
ATOM 3190 N N . LEU B 1 88 ? 8.82 -33.531 -19.344 1 89 88 LEU B N 1
ATOM 3191 C CA . LEU B 1 88 ? 9.312 -32.344 -20.031 1 89 88 LEU B CA 1
ATOM 3192 C C . LEU B 1 88 ? 9.461 -31.188 -19.062 1 89 88 LEU B C 1
ATOM 3194 O O . LEU B 1 88 ? 10.469 -30.469 -19.094 1 89 88 LEU B O 1
ATOM 3198 N N . LEU B 1 89 ? 8.5 -31.031 -18.188 1 92.62 89 LEU B N 1
ATOM 3199 C CA . LEU B 1 89 ? 8.477 -29.844 -17.344 1 92.62 89 LEU B CA 1
ATOM 3200 C C . LEU B 1 89 ? 9.312 -30.047 -16.094 1 92.62 89 LEU B C 1
ATOM 3202 O O . LEU B 1 89 ? 9.742 -29.078 -15.453 1 92.62 89 LEU B O 1
ATOM 3206 N N . LYS B 1 90 ? 9.539 -31.25 -15.672 1 93.75 90 LYS B N 1
ATOM 3207 C CA . LYS B 1 90 ? 10.336 -31.578 -14.5 1 93.75 90 LYS B CA 1
ATOM 3208 C C . LYS B 1 90 ? 9.938 -30.734 -13.297 1 93.75 90 LYS B C 1
ATOM 3210 O O . LYS B 1 90 ? 10.789 -30.078 -12.68 1 93.75 90 LYS B O 1
ATOM 3215 N N . MET B 1 91 ? 8.656 -30.781 -13 1 96.19 91 MET B N 1
ATOM 3216 C CA . MET B 1 91 ? 8.109 -30.016 -11.883 1 96.19 91 MET B CA 1
ATOM 3217 C C . MET B 1 91 ? 8.594 -30.578 -10.547 1 96.19 91 MET B C 1
ATOM 3219 O O . MET B 1 91 ? 8.484 -31.781 -10.305 1 96.19 91 MET B O 1
ATOM 3223 N N . ARG B 1 92 ? 9.078 -29.719 -9.727 1 97 92 ARG B N 1
ATOM 3224 C CA . ARG B 1 92 ? 9.562 -30.141 -8.414 1 97 92 ARG B CA 1
ATOM 3225 C C . ARG B 1 92 ? 8.602 -29.703 -7.309 1 97 92 ARG B C 1
ATOM 3227 O O . ARG B 1 92 ? 8.031 -28.609 -7.379 1 97 92 ARG B O 1
ATOM 3234 N N . SER B 1 93 ? 8.508 -30.547 -6.266 1 97.88 93 SER B N 1
ATOM 3235 C CA . SER B 1 93 ? 7.578 -30.281 -5.172 1 97.88 93 SER B CA 1
ATOM 3236 C C . SER B 1 93 ? 8.297 -29.703 -3.961 1 97.88 93 SER B C 1
ATOM 3238 O O . SER B 1 93 ? 9.406 -30.125 -3.621 1 97.88 93 SER B O 1
ATOM 3240 N N . PHE B 1 94 ? 7.707 -28.719 -3.344 1 98.25 94 PHE B N 1
ATOM 3241 C CA . PHE B 1 94 ? 8.148 -28.094 -2.105 1 98.25 94 PHE B CA 1
ATOM 3242 C C . PHE B 1 94 ? 6.992 -27.953 -1.125 1 98.25 94 PHE B C 1
ATOM 3244 O O . PHE B 1 94 ? 6.152 -27.062 -1.272 1 98.25 94 PHE B O 1
ATOM 3251 N N . SER B 1 95 ? 7.043 -28.75 -0.09 1 96.88 95 SER B N 1
ATOM 3252 C CA . SER B 1 95 ? 5.871 -28.812 0.781 1 96.88 95 SER B CA 1
ATOM 3253 C C . SER B 1 95 ? 6.086 -28.016 2.061 1 96.88 95 SER B C 1
ATOM 3255 O O . SER B 1 95 ? 7.188 -28 2.615 1 96.88 95 SER B O 1
ATOM 3257 N N . ASN B 1 96 ? 5.07 -27.359 2.43 1 95.62 96 ASN B N 1
ATOM 3258 C CA . ASN B 1 96 ? 4.969 -26.891 3.811 1 95.62 96 ASN B CA 1
ATOM 3259 C C . ASN B 1 96 ? 4.012 -27.766 4.625 1 95.62 96 ASN B C 1
ATOM 3261 O O . ASN B 1 96 ? 3.76 -28.922 4.27 1 95.62 96 ASN B O 1
ATOM 3265 N N . SER B 1 97 ? 3.514 -27.297 5.797 1 92.06 97 SER B N 1
ATOM 3266 C CA . SER B 1 97 ? 2.688 -28.141 6.66 1 92.06 97 SER B CA 1
ATOM 3267 C C . SER B 1 97 ? 1.287 -28.312 6.086 1 92.06 97 SER B C 1
ATOM 3269 O O . SER B 1 97 ? 0.589 -29.281 6.418 1 92.06 97 SER B O 1
ATOM 3271 N N . ASP B 1 98 ? 0.94 -27.453 5.18 1 87.38 98 ASP B N 1
ATOM 3272 C CA . ASP B 1 98 ? -0.45 -27.406 4.738 1 87.38 98 ASP B CA 1
ATOM 3273 C C . ASP B 1 98 ? -0.582 -27.859 3.287 1 87.38 98 ASP B C 1
ATOM 3275 O O . ASP B 1 98 ? -1.589 -28.469 2.908 1 87.38 98 ASP B O 1
ATOM 3279 N N . GLU B 1 99 ? 0.44 -27.516 2.479 1 91.56 99 GLU B N 1
ATOM 3280 C CA . GLU B 1 99 ? 0.298 -27.797 1.055 1 91.56 99 GLU B CA 1
ATOM 3281 C C . GLU B 1 99 ? 1.658 -28.016 0.397 1 91.56 99 GLU B C 1
ATOM 3283 O O . GLU B 1 99 ? 2.697 -27.812 1.027 1 91.56 99 GLU B O 1
ATOM 3288 N N . THR B 1 100 ? 1.527 -28.516 -0.833 1 95.88 100 THR B N 1
ATOM 3289 C CA . THR B 1 100 ? 2.693 -28.641 -1.699 1 95.88 100 THR B CA 1
ATOM 3290 C C . THR B 1 100 ? 2.693 -27.562 -2.773 1 95.88 100 THR B C 1
ATOM 3292 O O . THR B 1 100 ? 1.703 -27.391 -3.488 1 95.88 100 THR B O 1
ATOM 3295 N N . LYS B 1 101 ? 3.818 -26.859 -2.801 1 98 101 LYS B N 1
ATOM 3296 C CA . LYS B 1 101 ? 4.066 -25.922 -3.896 1 98 101 LYS B CA 1
ATOM 3297 C C . LYS B 1 101 ? 4.91 -26.578 -4.992 1 98 101 LYS B C 1
ATOM 3299 O O . LYS B 1 101 ? 5.824 -27.344 -4.703 1 98 101 LYS B O 1
ATOM 3304 N N . TRP B 1 102 ? 4.59 -26.219 -6.195 1 98.31 102 TRP B N 1
ATOM 3305 C CA . TRP B 1 102 ? 5.348 -26.75 -7.328 1 98.31 102 TRP B CA 1
ATOM 3306 C C . TRP B 1 102 ? 6.125 -25.641 -8.023 1 98.31 102 TRP B C 1
ATOM 3308 O O . TRP B 1 102 ? 5.711 -24.469 -8.008 1 98.31 102 TRP B O 1
ATOM 3318 N N . HIS B 1 103 ? 7.25 -26.031 -8.555 1 98.19 103 HIS B N 1
ATOM 3319 C CA . HIS B 1 103 ? 8.133 -25.078 -9.203 1 98.19 103 HIS B CA 1
ATOM 3320 C C . HIS B 1 103 ? 9.008 -25.766 -10.258 1 98.19 103 HIS B C 1
ATOM 3322 O O . HIS B 1 103 ? 9.492 -26.875 -10.039 1 98.19 103 HIS B O 1
ATOM 3328 N N . ILE B 1 104 ? 9.102 -25.188 -11.414 1 97.19 104 ILE B N 1
ATOM 3329 C CA . ILE B 1 104 ? 10.094 -25.578 -12.414 1 97.19 104 ILE B CA 1
ATOM 3330 C C . ILE B 1 104 ? 11.359 -24.734 -12.242 1 97.19 104 ILE B C 1
ATOM 3332 O O . ILE B 1 104 ? 11.305 -23.516 -12.289 1 97.19 104 ILE B O 1
ATOM 3336 N N . MET B 1 105 ? 12.445 -25.422 -12.062 1 96.69 105 MET B N 1
ATOM 3337 C CA . MET B 1 105 ? 13.703 -24.734 -11.812 1 96.69 105 MET B CA 1
ATOM 3338 C C . MET B 1 105 ? 14.195 -24.031 -13.07 1 96.69 105 MET B C 1
ATOM 3340 O O . MET B 1 105 ? 14.047 -24.547 -14.18 1 96.69 105 MET B O 1
ATOM 3344 N N . PRO B 1 106 ? 14.805 -22.844 -12.836 1 95.88 106 PRO B N 1
ATOM 3345 C CA . PRO B 1 106 ? 15.344 -22.141 -14.008 1 95.88 106 PRO B CA 1
ATOM 3346 C C . PRO B 1 106 ? 16.547 -22.859 -14.625 1 95.88 106 PRO B C 1
ATOM 3348 O O . PRO B 1 106 ? 17.297 -23.547 -13.914 1 95.88 106 PRO B O 1
ATOM 3351 N N . ILE B 1 107 ? 16.625 -22.625 -15.844 1 90.75 107 ILE B N 1
ATOM 3352 C CA . ILE B 1 107 ? 17.797 -23.141 -16.547 1 90.75 107 ILE B CA 1
ATOM 3353 C C . ILE B 1 107 ? 19.031 -22.297 -16.203 1 90.75 107 ILE B C 1
ATOM 3355 O O . ILE B 1 107 ? 18.938 -21.062 -16.094 1 90.75 107 ILE B O 1
ATOM 3359 N N . PHE B 1 108 ? 20.188 -22.875 -15.961 1 87.44 108 PHE B N 1
ATOM 3360 C CA . PHE B 1 108 ? 21.484 -22.266 -15.703 1 87.44 108 PHE B CA 1
ATOM 3361 C C . PHE B 1 108 ? 21.438 -21.438 -14.414 1 87.44 108 PHE B C 1
ATOM 3363 O O . PHE B 1 108 ? 22.109 -20.422 -14.305 1 87.44 108 PHE B O 1
ATOM 3370 N N . ASP B 1 109 ? 20.531 -21.672 -13.539 1 89.06 109 ASP B N 1
ATOM 3371 C CA . ASP B 1 109 ? 20.438 -21.047 -12.227 1 89.06 109 ASP B CA 1
ATOM 3372 C C . ASP B 1 109 ? 20.266 -19.531 -12.359 1 89.06 109 ASP B C 1
ATOM 3374 O O . ASP B 1 109 ? 20.891 -18.766 -11.625 1 89.06 109 ASP B O 1
ATOM 3378 N N . LEU B 1 110 ? 19.438 -19.188 -13.336 1 93.88 110 LEU B N 1
ATOM 3379 C CA . LEU B 1 110 ? 19.078 -17.781 -13.461 1 93.88 110 LEU B CA 1
ATOM 3380 C C . LEU B 1 110 ? 18.297 -17.297 -12.242 1 93.88 110 LEU B C 1
ATOM 3382 O O . LEU B 1 110 ? 17.531 -18.062 -11.656 1 93.88 110 LEU B O 1
ATOM 3386 N N . PRO B 1 111 ? 18.469 -16.094 -11.914 1 96.12 111 PRO B N 1
ATOM 3387 C CA . PRO B 1 111 ? 17.75 -15.562 -10.758 1 96.12 111 PRO B CA 1
ATOM 3388 C C . PRO B 1 111 ? 16.234 -15.625 -10.945 1 96.12 111 PRO B C 1
ATOM 3390 O O . PRO B 1 111 ? 15.727 -15.398 -12.047 1 96.12 111 PRO B O 1
ATOM 3393 N N . THR B 1 112 ? 15.547 -15.922 -9.828 1 97.38 112 THR B N 1
ATOM 3394 C CA . THR B 1 112 ? 14.094 -16.016 -9.906 1 97.38 112 THR B CA 1
ATOM 3395 C C . THR B 1 112 ? 13.438 -15.141 -8.844 1 97.38 112 THR B C 1
ATOM 3397 O O . THR B 1 112 ? 13.992 -14.945 -7.762 1 97.38 112 THR B O 1
ATOM 3400 N N . THR B 1 113 ? 12.305 -14.609 -9.164 1 98.19 113 THR B N 1
ATOM 3401 C CA . THR B 1 113 ? 11.43 -13.867 -8.273 1 98.19 113 THR B CA 1
ATOM 3402 C C . THR B 1 113 ? 10.203 -14.695 -7.895 1 98.19 113 THR B C 1
ATOM 3404 O O . THR B 1 113 ? 9.422 -15.078 -8.766 1 98.19 113 THR B O 1
ATOM 3407 N N . VAL B 1 114 ? 10.055 -14.945 -6.586 1 98.5 114 VAL B N 1
ATOM 3408 C CA . VAL B 1 114 ? 8.906 -15.68 -6.066 1 98.5 114 VAL B CA 1
ATOM 3409 C C . VAL B 1 114 ? 8.07 -14.766 -5.168 1 98.5 114 VAL B C 1
ATOM 3411 O O . VAL B 1 114 ? 8.594 -14.148 -4.242 1 98.5 114 VAL B O 1
ATOM 3414 N N . VAL B 1 115 ? 6.809 -14.641 -5.461 1 98.56 115 VAL B N 1
ATOM 3415 C CA . VAL B 1 115 ? 5.898 -13.797 -4.695 1 98.56 115 VAL B CA 1
ATOM 3416 C C . VAL B 1 115 ? 4.832 -14.656 -4.023 1 98.56 115 VAL B C 1
ATOM 3418 O O . VAL B 1 115 ? 4.188 -15.484 -4.68 1 98.56 115 VAL B O 1
ATOM 3421 N N . THR B 1 116 ? 4.66 -14.469 -2.734 1 97.75 116 THR B N 1
ATOM 3422 C CA . THR B 1 116 ? 3.676 -15.227 -1.967 1 97.75 116 THR B CA 1
ATOM 3423 C C . THR B 1 116 ? 2.592 -14.297 -1.422 1 97.75 116 THR B C 1
ATOM 3425 O O . THR B 1 116 ? 2.885 -13.359 -0.68 1 97.75 116 THR B O 1
ATOM 3428 N N . LEU B 1 117 ? 1.401 -14.586 -1.787 1 97.06 117 LEU B N 1
ATOM 3429 C CA . LEU B 1 117 ? 0.241 -13.93 -1.197 1 97.06 117 LEU B CA 1
ATOM 3430 C C . LEU B 1 117 ? -0.444 -14.836 -0.185 1 97.06 117 LEU B C 1
ATOM 3432 O O . LEU B 1 117 ? -1.016 -15.867 -0.556 1 97.06 117 LEU B O 1
ATOM 3436 N N . GLY B 1 118 ? -0.39 -14.438 1.048 1 95 118 GLY B N 1
ATOM 3437 C CA . GLY B 1 118 ? -0.826 -15.32 2.113 1 95 118 GLY B CA 1
ATOM 3438 C C . GLY B 1 118 ? 0.25 -16.297 2.555 1 95 118 GLY B C 1
ATOM 3439 O O . GLY B 1 118 ? 0.353 -17.406 2.016 1 95 118 GLY B O 1
ATOM 3440 N N . ILE B 1 119 ? 0.984 -15.891 3.535 1 94.75 119 ILE B N 1
ATOM 3441 C CA . ILE B 1 119 ? 2.096 -16.688 4.035 1 94.75 119 ILE B CA 1
ATOM 3442 C C . ILE B 1 119 ? 1.569 -17.766 4.992 1 94.75 119 ILE B C 1
ATOM 3444 O O . ILE B 1 119 ? 2.014 -18.922 4.949 1 94.75 119 ILE B O 1
ATOM 3448 N N . GLY B 1 120 ? 0.744 -17.406 5.859 1 92.5 120 GLY B N 1
ATOM 3449 C CA . GLY B 1 120 ? 0.042 -18.359 6.711 1 92.5 120 GLY B CA 1
ATOM 3450 C C . GLY B 1 120 ? 0.931 -18.969 7.777 1 92.5 120 GLY B C 1
ATOM 3451 O O . GLY B 1 120 ? 0.82 -20.156 8.07 1 92.5 120 GLY B O 1
ATOM 3452 N N . HIS B 1 121 ? 1.926 -18.25 8.234 1 93.44 121 HIS B N 1
ATOM 3453 C CA . HIS B 1 121 ? 2.805 -18.625 9.336 1 93.44 121 HIS B CA 1
ATOM 3454 C C . HIS B 1 121 ? 3.674 -19.828 8.961 1 93.44 121 HIS B C 1
ATOM 3456 O O . HIS B 1 121 ? 4.078 -20.594 9.828 1 93.44 121 HIS B O 1
ATOM 3462 N N . ASP B 1 122 ? 3.904 -20.031 7.742 1 94.94 122 ASP B N 1
ATOM 3463 C CA . ASP B 1 122 ? 4.656 -21.203 7.297 1 94.94 122 ASP B CA 1
ATOM 3464 C C . ASP B 1 122 ? 5.445 -20.891 6.023 1 94.94 122 ASP B C 1
ATOM 3466 O O . ASP B 1 122 ? 4.859 -20.672 4.961 1 94.94 122 ASP B O 1
ATOM 3470 N N . THR B 1 123 ? 6.754 -20.891 6.191 1 96.62 123 THR B N 1
ATOM 3471 C CA . THR B 1 123 ? 7.598 -20.594 5.043 1 96.62 123 THR B CA 1
ATOM 3472 C C . THR B 1 123 ? 8.445 -21.797 4.656 1 96.62 123 THR B C 1
ATOM 3474 O O . THR B 1 123 ? 9.484 -21.656 4.016 1 96.62 123 THR B O 1
ATOM 3477 N N . ARG B 1 124 ? 8.078 -23 5.059 1 96.75 124 ARG B N 1
ATOM 3478 C CA . ARG B 1 124 ? 8.875 -24.203 4.828 1 96.75 124 ARG B CA 1
ATOM 3479 C C . ARG B 1 124 ? 9.055 -24.469 3.336 1 96.75 124 ARG B C 1
ATOM 3481 O O . ARG B 1 124 ? 10.117 -24.922 2.904 1 96.75 124 ARG B O 1
ATOM 3488 N N . ALA B 1 125 ? 8.055 -24.234 2.547 1 97.75 125 ALA B N 1
ATOM 3489 C CA . ALA B 1 125 ? 8.18 -24.422 1.103 1 97.75 125 ALA B CA 1
ATOM 3490 C C . ALA B 1 125 ? 9.219 -23.469 0.52 1 97.75 125 ALA B C 1
ATOM 3492 O O . ALA B 1 125 ? 10.055 -23.875 -0.296 1 97.75 125 ALA B O 1
ATOM 3493 N N . GLU B 1 126 ? 9.141 -22.219 0.911 1 97.81 126 GLU B N 1
ATOM 3494 C CA . GLU B 1 126 ? 10.141 -21.234 0.483 1 97.81 126 GLU B CA 1
ATOM 3495 C C . GLU B 1 126 ? 11.539 -21.672 0.918 1 97.81 126 GLU B C 1
ATOM 3497 O O . GLU B 1 126 ? 12.492 -21.562 0.145 1 97.81 126 GLU B O 1
ATOM 3502 N N . GLU B 1 127 ? 11.633 -22.156 2.115 1 97.38 127 GLU B N 1
ATOM 3503 C CA . GLU B 1 127 ? 12.914 -22.594 2.65 1 97.38 127 GLU B CA 1
ATOM 3504 C C . GLU B 1 127 ? 13.484 -23.766 1.843 1 97.38 127 GLU B C 1
ATOM 3506 O O . GLU B 1 127 ? 14.672 -23.781 1.529 1 97.38 127 GLU B O 1
ATOM 3511 N N . LYS B 1 128 ? 12.68 -24.688 1.562 1 97.25 128 LYS B N 1
ATOM 3512 C CA . LYS B 1 128 ? 13.117 -25.828 0.773 1 97.25 128 LYS B CA 1
ATOM 3513 C C . LYS B 1 128 ? 13.586 -25.391 -0.613 1 97.25 128 LYS B C 1
ATOM 3515 O O . LYS B 1 128 ? 14.602 -25.891 -1.111 1 97.25 128 LYS B O 1
ATOM 3520 N N . LEU B 1 129 ? 12.828 -24.516 -1.214 1 97.06 129 LEU B N 1
ATOM 3521 C CA . LEU B 1 129 ? 13.219 -24 -2.525 1 97.06 129 LEU B CA 1
ATOM 3522 C C . LEU B 1 129 ? 14.57 -23.281 -2.453 1 97.06 129 LEU B C 1
ATOM 3524 O O . LEU B 1 129 ? 15.43 -23.484 -3.312 1 97.06 129 LEU B O 1
ATOM 3528 N N . ARG B 1 130 ? 14.766 -22.531 -1.463 1 95.75 130 ARG B N 1
ATOM 3529 C CA . ARG B 1 130 ? 16.016 -21.812 -1.258 1 95.75 130 ARG B CA 1
ATOM 3530 C C . ARG B 1 130 ? 17.172 -22.781 -1.063 1 95.75 130 ARG B C 1
ATOM 3532 O O . ARG B 1 130 ? 18.297 -22.516 -1.512 1 95.75 130 ARG B O 1
ATOM 3539 N N . ASN B 1 131 ? 16.953 -23.844 -0.408 1 95.25 131 ASN B N 1
ATOM 3540 C CA . ASN B 1 131 ? 17.984 -24.828 -0.115 1 95.25 131 ASN B CA 1
ATOM 3541 C C . ASN B 1 131 ? 18.453 -25.531 -1.38 1 95.25 131 ASN B C 1
ATOM 3543 O O . ASN B 1 131 ? 19.609 -25.984 -1.451 1 95.25 131 ASN B O 1
ATOM 3547 N N . VAL B 1 132 ? 17.625 -25.625 -2.301 1 95.31 132 VAL B N 1
ATOM 3548 C CA . VAL B 1 132 ? 17.984 -26.266 -3.559 1 95.31 132 VAL B CA 1
ATOM 3549 C C . VAL B 1 132 ? 18.875 -25.312 -4.375 1 95.31 132 VAL B C 1
ATOM 3551 O O . VAL B 1 132 ? 19.812 -25.75 -5.031 1 95.31 132 VAL B O 1
ATOM 3554 N N . SER B 1 133 ? 18.516 -24.047 -4.297 1 94 133 SER B N 1
ATOM 3555 C CA . SER B 1 133 ? 19.281 -23.016 -5.004 1 94 133 SER B CA 1
ATOM 3556 C C . SER B 1 133 ? 19.109 -21.656 -4.352 1 94 133 SER B C 1
ATOM 3558 O O . SER B 1 133 ? 18.016 -21.297 -3.92 1 94 133 SER B O 1
ATOM 3560 N N . ASP B 1 134 ? 20.125 -20.859 -4.414 1 91.75 134 ASP B N 1
ATOM 3561 C CA . ASP B 1 134 ? 20.109 -19.547 -3.752 1 91.75 134 ASP B CA 1
ATOM 3562 C C . ASP B 1 134 ? 19.75 -18.438 -4.734 1 91.75 134 ASP B C 1
ATOM 3564 O O . ASP B 1 134 ? 19.859 -17.25 -4.406 1 91.75 134 ASP B O 1
ATOM 3568 N N . VAL B 1 135 ? 19.25 -18.844 -5.871 1 93.12 135 VAL B N 1
ATOM 3569 C CA . VAL B 1 135 ? 19.016 -17.844 -6.914 1 93.12 135 VAL B CA 1
ATOM 3570 C C . VAL B 1 135 ? 17.656 -17.188 -6.719 1 93.12 135 VAL B C 1
ATOM 3572 O O . VAL B 1 135 ? 17.281 -16.266 -7.449 1 93.12 135 VAL B O 1
ATOM 3575 N N . HIS B 1 136 ? 16.953 -17.625 -5.734 1 95.25 136 HIS B N 1
ATOM 3576 C CA . HIS B 1 136 ? 15.562 -17.219 -5.562 1 95.25 136 HIS B CA 1
ATOM 3577 C C . HIS B 1 136 ? 15.461 -16.016 -4.621 1 95.25 136 HIS B C 1
ATOM 3579 O O . HIS B 1 136 ? 16.016 -16.047 -3.52 1 95.25 136 HIS B O 1
ATOM 3585 N N . GLU B 1 137 ? 14.758 -15.016 -5.074 1 96 137 GLU B N 1
ATOM 3586 C CA . GLU B 1 137 ? 14.328 -13.914 -4.223 1 96 137 GLU B CA 1
ATOM 3587 C C . GLU B 1 137 ? 12.859 -14.062 -3.836 1 96 137 GLU B C 1
ATOM 3589 O O . GLU B 1 137 ? 12.016 -14.398 -4.676 1 96 137 GLU B O 1
ATOM 3594 N N . PHE B 1 138 ? 12.609 -13.781 -2.541 1 97.94 138 PHE B N 1
ATOM 3595 C CA . PHE B 1 138 ? 11.258 -14.031 -2.043 1 97.94 138 PHE B CA 1
ATOM 3596 C C . PHE B 1 138 ? 10.602 -12.742 -1.582 1 97.94 138 PHE B C 1
ATOM 3598 O O . PHE B 1 138 ? 11.227 -11.922 -0.907 1 97.94 138 PHE B O 1
ATOM 3605 N N . PHE B 1 139 ? 9.391 -12.531 -1.961 1 97.94 139 PHE B N 1
ATOM 3606 C CA . PHE B 1 139 ? 8.508 -11.461 -1.502 1 97.94 139 PHE B CA 1
ATOM 3607 C C . PHE B 1 139 ? 7.211 -12.039 -0.944 1 97.94 139 PHE B C 1
ATOM 3609 O O . PHE B 1 139 ? 6.5 -12.766 -1.638 1 97.94 139 PHE B O 1
ATOM 3616 N N . GLY B 1 140 ? 6.906 -11.781 0.275 1 97.56 140 GLY B N 1
ATOM 3617 C CA . GLY B 1 140 ? 5.719 -12.336 0.901 1 97.56 140 GLY B CA 1
ATOM 3618 C C . GLY B 1 140 ? 4.816 -11.281 1.515 1 97.56 140 GLY B C 1
ATOM 3619 O O . GLY B 1 140 ? 5.277 -10.43 2.283 1 97.56 140 GLY B O 1
ATOM 3620 N N . ALA B 1 141 ? 3.578 -11.312 1.161 1 96.81 141 ALA B N 1
ATOM 3621 C CA . ALA B 1 141 ? 2.59 -10.391 1.722 1 96.81 141 ALA B CA 1
ATOM 3622 C C . ALA B 1 141 ? 1.571 -11.141 2.576 1 96.81 141 ALA B C 1
ATOM 3624 O O . ALA B 1 141 ? 1.018 -12.156 2.148 1 96.81 141 ALA B O 1
ATOM 3625 N N . ASP B 1 142 ? 1.356 -10.617 3.748 1 95.75 142 ASP B N 1
ATOM 3626 C CA . ASP B 1 142 ? 0.401 -11.156 4.711 1 95.75 142 ASP B CA 1
ATOM 3627 C C . ASP B 1 142 ? 0.073 -10.133 5.793 1 95.75 142 ASP B C 1
ATOM 3629 O O . ASP B 1 142 ? 0.975 -9.539 6.387 1 95.75 142 ASP B O 1
ATOM 3633 N N . PRO B 1 143 ? -1.171 -9.914 6.031 1 93.19 143 PRO B N 1
ATOM 3634 C CA . PRO B 1 143 ? -1.504 -8.852 6.98 1 93.19 143 PRO B CA 1
ATOM 3635 C C . PRO B 1 143 ? -1.193 -9.234 8.43 1 93.19 143 PRO B C 1
ATOM 3637 O O . PRO B 1 143 ? -1.18 -8.367 9.312 1 93.19 143 PRO B O 1
ATOM 3640 N N . MET B 1 144 ? -0.967 -10.484 8.734 1 90.69 144 MET B N 1
ATOM 3641 C CA . MET B 1 144 ? -0.623 -10.914 10.086 1 90.69 144 MET B CA 1
ATOM 3642 C C . MET B 1 144 ? 0.888 -10.906 10.297 1 90.69 144 MET B C 1
ATOM 3644 O O . MET B 1 144 ? 1.577 -11.852 9.906 1 90.69 144 MET B O 1
ATOM 3648 N N . HIS B 1 145 ? 1.377 -9.891 10.945 1 84.81 145 HIS B N 1
ATOM 3649 C CA . HIS B 1 145 ? 2.803 -9.578 10.938 1 84.81 145 HIS B CA 1
ATOM 3650 C C . HIS B 1 145 ? 3.535 -10.336 12.039 1 84.81 145 HIS B C 1
ATOM 3652 O O . HIS B 1 145 ? 4.715 -10.664 11.898 1 84.81 145 HIS B O 1
ATOM 3658 N N . GLU B 1 146 ? 2.99 -10.633 13.117 1 79.38 146 GLU B N 1
ATOM 3659 C CA . GLU B 1 146 ? 3.658 -11.086 14.336 1 79.38 146 GLU B CA 1
ATOM 3660 C C . GLU B 1 146 ? 4.578 -12.266 14.055 1 79.38 146 GLU B C 1
ATOM 3662 O O . GLU B 1 146 ? 5.734 -12.281 14.492 1 79.38 146 GLU B O 1
ATOM 3667 N N . ILE B 1 147 ? 4.188 -13.156 13.227 1 85.88 147 ILE B N 1
ATOM 3668 C CA . ILE B 1 147 ? 4.941 -14.383 12.961 1 85.88 147 ILE B CA 1
ATOM 3669 C C . ILE B 1 147 ? 5.562 -14.312 11.57 1 85.88 147 ILE B C 1
ATOM 3671 O O . ILE B 1 147 ? 6.738 -14.641 11.391 1 85.88 147 ILE B O 1
ATOM 3675 N N . ASN B 1 148 ? 4.891 -13.758 10.703 1 92.62 148 ASN B N 1
ATOM 3676 C CA . ASN B 1 148 ? 5.27 -13.836 9.289 1 92.62 148 ASN B CA 1
ATOM 3677 C C . ASN B 1 148 ? 6.496 -12.977 8.992 1 92.62 148 ASN B C 1
ATOM 3679 O O . ASN B 1 148 ? 7.32 -13.344 8.148 1 92.62 148 ASN B O 1
ATOM 3683 N N . GLU B 1 149 ? 6.609 -11.859 9.625 1 89.56 149 GLU B N 1
ATOM 3684 C CA . GLU B 1 149 ? 7.777 -11.016 9.406 1 89.56 149 GLU B CA 1
ATOM 3685 C C . GLU B 1 149 ? 9.062 -11.734 9.805 1 89.56 149 GLU B C 1
ATOM 3687 O O . GLU B 1 149 ? 10.047 -11.711 9.062 1 89.56 149 GLU B O 1
ATOM 3692 N N . GLU B 1 150 ? 9.047 -12.375 10.883 1 89.88 150 GLU B N 1
ATOM 3693 C CA . GLU B 1 150 ? 10.211 -13.117 11.352 1 89.88 150 GLU B CA 1
ATOM 3694 C C . GLU B 1 150 ? 10.555 -14.266 10.398 1 89.88 150 GLU B C 1
ATOM 3696 O O . GLU B 1 150 ? 11.727 -14.5 10.094 1 89.88 150 GLU B O 1
ATOM 3701 N N . LEU B 1 151 ? 9.578 -14.938 9.977 1 93 151 LEU B N 1
ATOM 3702 C CA . LEU B 1 151 ? 9.773 -16.062 9.078 1 93 151 LEU B CA 1
ATOM 3703 C C . LEU B 1 151 ? 10.438 -15.617 7.777 1 93 151 LEU B C 1
ATOM 3705 O O . LEU B 1 151 ? 11.344 -16.281 7.27 1 93 151 LEU B O 1
ATOM 3709 N N . TYR B 1 152 ? 10.008 -14.516 7.305 1 91.5 152 TYR B N 1
ATOM 3710 C CA . TYR B 1 152 ? 10.523 -14.055 6.02 1 91.5 152 TYR B CA 1
ATOM 3711 C C . TYR B 1 152 ? 11.914 -13.461 6.176 1 91.5 152 TYR B C 1
ATOM 3713 O O . TYR B 1 152 ? 12.688 -13.422 5.219 1 91.5 152 TYR B O 1
ATOM 3721 N N . THR B 1 153 ? 12.219 -13.039 7.348 1 80.31 153 THR B N 1
ATOM 3722 C CA . THR B 1 153 ? 13.578 -12.562 7.586 1 80.31 153 THR B CA 1
ATOM 3723 C C . THR B 1 153 ? 14.562 -13.727 7.629 1 80.31 153 THR B C 1
ATOM 3725 O O . THR B 1 153 ? 15.734 -13.578 7.273 1 80.31 153 THR B O 1
ATOM 3728 N N . LYS B 1 154 ? 14.023 -14.82 7.977 1 85.94 154 LYS B N 1
ATOM 3729 C CA . LYS B 1 154 ? 14.859 -16.016 8.039 1 85.94 154 LYS B CA 1
ATOM 3730 C C . LYS B 1 154 ? 15.234 -16.5 6.645 1 85.94 154 LYS B C 1
ATOM 3732 O O . LYS B 1 154 ? 16.328 -17.031 6.438 1 85.94 154 LYS B O 1
ATOM 3737 N N . ILE B 1 155 ? 14.258 -16.156 5.801 1 86.69 155 ILE B N 1
ATOM 3738 C CA . ILE B 1 155 ? 14.602 -16.438 4.41 1 86.69 155 ILE B CA 1
ATOM 3739 C C . ILE B 1 155 ? 15 -15.141 3.705 1 86.69 155 ILE B C 1
ATOM 3741 O O . ILE B 1 155 ? 14.562 -14.055 4.094 1 86.69 155 ILE B O 1
ATOM 3745 N N . PRO B 1 156 ? 16.188 -14.906 3.281 1 85 156 PRO B N 1
ATOM 3746 C CA . PRO B 1 156 ? 16.516 -13.609 2.693 1 85 156 PRO B CA 1
ATOM 3747 C C . PRO B 1 156 ? 15.398 -13.055 1.816 1 85 156 PRO B C 1
ATOM 3749 O O . PRO B 1 156 ? 15.641 -12.695 0.659 1 85 156 PRO B O 1
ATOM 3752 N N . GLY B 1 157 ? 14.18 -13 2.469 1 93.88 157 GLY B N 1
ATOM 3753 C CA . GLY B 1 157 ? 13.023 -12.453 1.776 1 93.88 157 GLY B CA 1
ATOM 3754 C C . GLY B 1 157 ? 12.57 -11.117 2.338 1 93.88 157 GLY B C 1
ATOM 3755 O O . GLY B 1 157 ? 13.18 -10.594 3.273 1 93.88 157 GLY B O 1
ATOM 3756 N N . LYS B 1 158 ? 11.664 -10.57 1.632 1 95.75 158 LYS B N 1
ATOM 3757 C CA . LYS B 1 158 ? 11.055 -9.312 2.041 1 95.75 158 LYS B CA 1
ATOM 3758 C C . LYS B 1 158 ? 9.578 -9.5 2.395 1 95.75 158 LYS B C 1
ATOM 3760 O O . LYS B 1 158 ? 8.836 -10.148 1.652 1 95.75 158 LYS B O 1
ATOM 3765 N N . TYR B 1 159 ? 9.242 -8.93 3.559 1 96.12 159 TYR B N 1
ATOM 3766 C CA . TYR B 1 159 ? 7.895 -9.102 4.082 1 96.12 159 TYR B CA 1
ATOM 3767 C C . TYR B 1 159 ? 7.074 -7.828 3.904 1 96.12 159 TYR B C 1
ATOM 3769 O O . TYR B 1 159 ? 7.59 -6.723 4.09 1 96.12 159 TYR B O 1
ATOM 3777 N N . PHE B 1 160 ? 5.836 -7.988 3.598 1 96.94 160 PHE B N 1
ATOM 3778 C CA . PHE B 1 160 ? 4.906 -6.883 3.416 1 96.94 160 PHE B CA 1
ATOM 3779 C C . PHE B 1 160 ? 3.639 -7.098 4.234 1 96.94 160 PHE B C 1
ATOM 3781 O O . PHE B 1 160 ? 2.9 -8.055 4.004 1 96.94 160 PHE B O 1
ATOM 3788 N N . PRO B 1 161 ? 3.281 -6.176 5.152 1 95.25 161 PRO B N 1
ATOM 3789 C CA . PRO B 1 161 ? 2.27 -6.43 6.184 1 95.25 161 PRO B CA 1
ATOM 3790 C C . PRO B 1 161 ? 0.867 -6.012 5.746 1 95.25 161 PRO B C 1
ATOM 3792 O O . PRO B 1 161 ? 0.155 -5.344 6.496 1 95.25 161 PRO B O 1
ATOM 3795 N N . PHE B 1 162 ? 0.436 -6.449 4.664 1 96.25 162 PHE B N 1
ATOM 3796 C CA . PHE B 1 162 ? -0.906 -6.203 4.148 1 96.25 162 PHE B CA 1
ATOM 3797 C C . PHE B 1 162 ? -1.345 -7.324 3.217 1 96.25 162 PHE B C 1
ATOM 3799 O O . PHE B 1 162 ? -0.542 -8.188 2.852 1 96.25 162 PHE B O 1
ATOM 3806 N N . ALA B 1 163 ? -2.619 -7.363 2.943 1 96.38 163 ALA B N 1
ATOM 3807 C CA . ALA B 1 163 ? -3.15 -8.266 1.925 1 96.38 163 ALA B CA 1
ATOM 3808 C C . ALA B 1 163 ? -3.02 -7.656 0.531 1 96.38 163 ALA B C 1
ATOM 3810 O O . ALA B 1 163 ? -2.918 -6.434 0.387 1 96.38 163 ALA B O 1
ATOM 3811 N N . VAL B 1 164 ? -2.918 -8.492 -0.424 1 97.19 164 VAL B N 1
ATOM 3812 C CA . VAL B 1 164 ? -2.842 -8.055 -1.813 1 97.19 164 VAL B CA 1
ATOM 3813 C C . VAL B 1 164 ? -4.016 -8.625 -2.604 1 97.19 164 VAL B C 1
ATOM 3815 O O . VAL B 1 164 ? -4.355 -9.797 -2.461 1 97.19 164 VAL B O 1
ATOM 3818 N N . GLY B 1 165 ? -4.723 -7.789 -3.346 1 95.81 165 GLY B N 1
ATOM 3819 C CA . GLY B 1 165 ? -5.863 -8.211 -4.145 1 95.81 165 GLY B CA 1
ATOM 3820 C C . GLY B 1 165 ? -6.078 -7.348 -5.375 1 95.81 165 GLY B C 1
ATOM 3821 O O . GLY B 1 165 ? -5.125 -6.781 -5.918 1 95.81 165 GLY B O 1
ATOM 3822 N N . ALA B 1 166 ? -7.336 -7.328 -5.832 1 95.94 166 ALA B N 1
ATOM 3823 C CA . ALA B 1 166 ? -7.68 -6.633 -7.074 1 95.94 166 ALA B CA 1
ATOM 3824 C C . ALA B 1 166 ? -7.965 -5.156 -6.816 1 95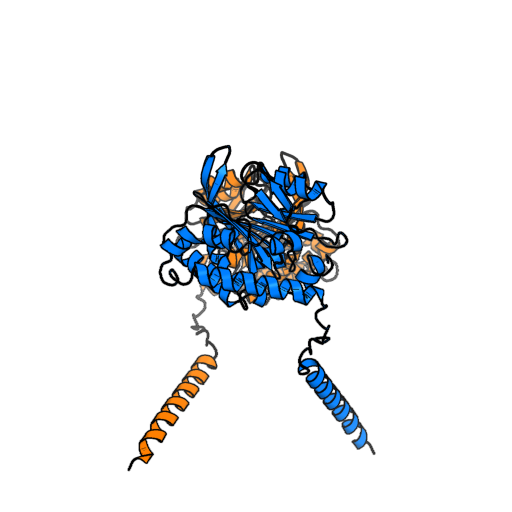.94 166 ALA B C 1
ATOM 3826 O O . ALA B 1 166 ? -8.039 -4.359 -7.754 1 95.94 166 ALA B O 1
ATOM 3827 N N . ALA B 1 167 ? -8.117 -4.809 -5.539 1 95.12 167 ALA B N 1
ATOM 3828 C CA . ALA B 1 167 ? -8.398 -3.42 -5.184 1 95.12 167 ALA B CA 1
ATOM 3829 C C . ALA B 1 167 ? -7.727 -3.043 -3.867 1 95.12 167 ALA B C 1
ATOM 3831 O O . ALA B 1 167 ? -7.422 -3.912 -3.047 1 95.12 167 ALA B O 1
ATOM 3832 N N . SER B 1 168 ? -7.516 -1.753 -3.727 1 97 168 SER B N 1
ATOM 3833 C C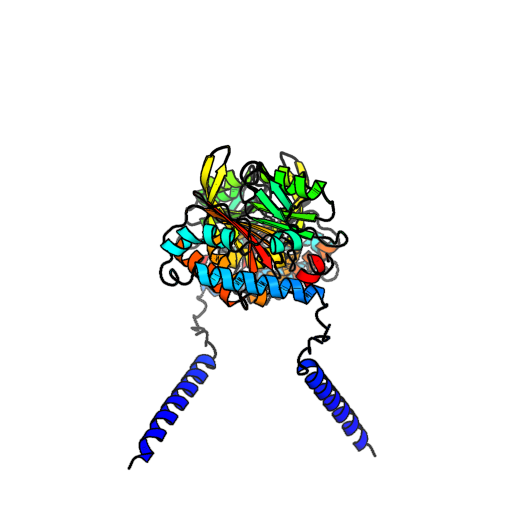A . SER B 1 168 ? -6.93 -1.259 -2.486 1 97 168 SER B CA 1
ATOM 3834 C C . SER B 1 168 ? -8 -0.741 -1.533 1 97 168 SER B C 1
ATOM 3836 O O . SER B 1 168 ? -9.078 -0.33 -1.968 1 97 168 SER B O 1
ATOM 3838 N N . GLY B 1 169 ? -7.645 -0.726 -0.282 1 96.62 169 GLY B N 1
ATOM 3839 C CA . GLY B 1 169 ? -8.547 -0.216 0.738 1 96.62 169 GLY B CA 1
ATOM 3840 C C . GLY B 1 169 ? -8.648 -1.121 1.95 1 96.62 169 GLY B C 1
ATOM 3841 O O . GLY B 1 169 ? -7.797 -1.985 2.16 1 96.62 169 GLY B O 1
ATOM 3842 N N . LEU B 1 170 ? -9.617 -0.832 2.803 1 94.5 170 LEU B N 1
ATOM 3843 C CA . LEU B 1 170 ? -9.914 -1.689 3.945 1 94.5 170 LEU B CA 1
ATOM 3844 C C . LEU B 1 170 ? -10.93 -2.762 3.574 1 94.5 170 LEU B C 1
ATOM 3846 O O . LEU B 1 170 ? -11.875 -2.494 2.832 1 94.5 170 LEU B O 1
ATOM 3850 N N . GLY B 1 171 ? -10.633 -3.947 4.031 1 92.44 171 GLY B N 1
ATOM 3851 C CA . GLY B 1 171 ? -11.547 -5.051 3.791 1 92.44 171 GLY B CA 1
ATOM 3852 C C . GLY B 1 171 ? -11.406 -6.176 4.801 1 92.44 171 GLY B C 1
ATOM 3853 O O . GLY B 1 171 ? -10.477 -6.18 5.605 1 92.44 171 GLY B O 1
ATOM 3854 N N . THR B 1 172 ? -12.32 -7.047 4.711 1 91.06 172 THR B N 1
ATOM 3855 C CA . THR B 1 172 ? -12.312 -8.188 5.617 1 91.06 172 THR B CA 1
ATOM 3856 C C . THR B 1 172 ? -11.5 -9.344 5.031 1 91.06 172 THR B C 1
ATOM 3858 O O . THR B 1 172 ? -11.594 -9.625 3.836 1 91.06 172 THR B O 1
ATOM 3861 N N . ALA B 1 173 ? -10.641 -9.922 5.805 1 88.88 173 ALA B N 1
ATOM 3862 C CA . ALA B 1 173 ? -9.906 -11.133 5.441 1 88.88 173 ALA B CA 1
ATOM 3863 C C . ALA B 1 173 ? -9.961 -12.164 6.562 1 88.88 173 ALA B C 1
ATOM 3865 O O . ALA B 1 173 ? -10.055 -11.812 7.738 1 88.88 173 ALA B O 1
ATOM 3866 N N . SER B 1 174 ? -10 -13.414 6.164 1 86.81 174 SER B N 1
ATOM 3867 C CA . SER B 1 174 ? -9.812 -14.484 7.141 1 86.81 174 SER B CA 1
ATOM 3868 C C . SER B 1 174 ? -8.328 -14.711 7.418 1 86.81 174 SER B C 1
ATOM 3870 O O . SER B 1 174 ? -7.574 -15.102 6.523 1 86.81 174 SER B O 1
ATOM 3872 N N . VAL B 1 175 ? -7.934 -14.43 8.609 1 86.25 175 VAL B N 1
ATOM 3873 C CA . VAL B 1 175 ? -6.508 -14.469 8.922 1 86.25 175 VAL B CA 1
ATOM 3874 C C . VAL B 1 175 ? -6.254 -15.461 10.055 1 86.25 175 VAL B C 1
ATOM 3876 O O . VAL B 1 175 ? -7.137 -15.711 10.883 1 86.25 175 VAL B O 1
ATOM 3879 N N . LEU B 1 176 ? -5.055 -16.031 10.016 1 84.94 176 LEU B N 1
ATOM 3880 C CA . LEU B 1 176 ? -4.637 -16.938 11.07 1 84.94 176 LEU B CA 1
ATOM 3881 C C . LEU B 1 176 ? -4.074 -16.172 12.266 1 84.94 176 LEU B C 1
ATOM 3883 O O . LEU B 1 176 ? -3.066 -15.477 12.141 1 84.94 176 LEU B O 1
ATOM 3887 N N . LYS B 1 177 ? -4.707 -16.188 13.352 1 81.5 177 LYS B N 1
ATOM 3888 C CA . LYS B 1 177 ? -4.25 -15.633 14.617 1 81.5 177 LYS B CA 1
ATOM 3889 C C . LYS B 1 177 ? -4.102 -16.734 15.672 1 81.5 177 LYS B C 1
ATOM 3891 O O . LYS B 1 177 ? -5.09 -17.312 16.109 1 81.5 177 LYS B O 1
ATOM 3896 N N . GLY B 1 178 ? -2.861 -16.891 16.016 1 80.44 178 GLY B N 1
ATOM 3897 C CA . GLY B 1 178 ? -2.611 -18.078 16.828 1 80.44 178 GLY B CA 1
ATOM 3898 C C . GLY B 1 178 ? -2.848 -19.375 16.078 1 80.44 178 GLY B C 1
ATOM 3899 O O . GLY B 1 178 ? -2.195 -19.625 15.062 1 80.44 178 GLY B O 1
ATOM 3900 N N . SER B 1 179 ? -3.832 -20.125 16.484 1 81.19 179 SER B N 1
ATOM 3901 C CA . SER B 1 179 ? -4.109 -21.406 15.828 1 81.19 179 SER B CA 1
ATOM 3902 C C . SER B 1 179 ? -5.496 -21.422 15.203 1 81.19 179 SER B C 1
ATOM 3904 O O . SER B 1 179 ? -5.98 -22.469 14.773 1 81.19 179 SER B O 1
ATOM 3906 N N . THR B 1 180 ? -6.055 -20.234 15.156 1 86.62 180 THR B N 1
ATOM 3907 C CA . THR B 1 180 ? -7.422 -20.172 14.648 1 86.62 180 THR B CA 1
ATOM 3908 C C . THR B 1 180 ? -7.555 -19.094 13.578 1 86.62 180 THR B C 1
ATOM 3910 O O . THR B 1 180 ? -6.875 -18.062 13.641 1 86.62 180 THR B O 1
ATOM 3913 N N . TYR B 1 181 ? -8.391 -19.391 12.695 1 85.88 181 TYR B N 1
ATOM 3914 C CA . TYR B 1 181 ? -8.719 -18.391 11.688 1 85.88 181 TYR B CA 1
ATOM 3915 C C . TYR B 1 181 ? -9.82 -17.453 12.188 1 85.88 181 TYR B C 1
ATOM 3917 O O . TYR B 1 181 ? -10.773 -17.906 12.828 1 85.88 181 TYR B O 1
ATOM 3925 N N . ARG B 1 182 ? -9.586 -16.188 11.945 1 87.56 182 ARG B N 1
ATOM 3926 C CA . ARG B 1 182 ? -10.57 -15.172 12.312 1 87.56 182 ARG B CA 1
ATOM 3927 C C . ARG B 1 182 ? -10.711 -14.133 11.203 1 87.56 182 ARG B C 1
ATOM 3929 O O . ARG B 1 182 ? -9.734 -13.781 10.539 1 87.56 182 ARG B O 1
ATOM 3936 N N . ASP B 1 183 ? -11.977 -13.656 11.148 1 89.56 183 ASP B N 1
ATOM 3937 C CA . ASP B 1 183 ? -12.203 -12.539 10.234 1 89.56 183 ASP B CA 1
ATOM 3938 C C . ASP B 1 183 ? -11.766 -11.219 10.859 1 89.56 183 ASP B C 1
ATOM 3940 O O . ASP B 1 183 ? -12.109 -10.922 12 1 89.56 183 ASP B O 1
ATOM 3944 N N . MET B 1 184 ? -10.945 -10.508 10.164 1 89.12 184 MET B N 1
ATOM 3945 C CA . MET B 1 184 ? -10.445 -9.219 10.633 1 89.12 184 MET B CA 1
ATOM 3946 C C . MET B 1 184 ? -10.438 -8.195 9.5 1 89.12 184 MET B C 1
ATOM 3948 O O . MET B 1 184 ? -10.359 -8.562 8.328 1 89.12 184 MET B O 1
ATOM 3952 N N . THR B 1 185 ? -10.594 -6.984 9.914 1 90.62 185 THR B N 1
ATOM 3953 C CA . THR B 1 185 ? -10.383 -5.906 8.961 1 90.62 185 THR B CA 1
ATOM 3954 C C . THR B 1 185 ? -8.891 -5.695 8.695 1 90.62 185 THR B C 1
ATOM 3956 O O . THR B 1 185 ? -8.109 -5.535 9.641 1 90.62 185 THR B O 1
ATOM 3959 N N . VAL B 1 186 ? -8.547 -5.758 7.406 1 93.56 186 VAL B N 1
ATOM 3960 C CA . VAL B 1 186 ? -7.141 -5.605 7.043 1 93.56 186 VAL B CA 1
ATOM 3961 C C . VAL B 1 186 ? -7.008 -4.605 5.895 1 93.56 186 VAL B C 1
ATOM 3963 O O . VAL B 1 186 ? -8.008 -4.199 5.301 1 93.56 186 VAL B O 1
ATOM 3966 N N . VAL B 1 187 ? -5.754 -4.207 5.688 1 95.5 187 VAL B N 1
ATOM 3967 C CA . VAL B 1 187 ? -5.453 -3.338 4.555 1 95.5 187 VAL B CA 1
ATOM 3968 C C . VAL B 1 187 ? -5.176 -4.184 3.314 1 95.5 187 VAL B C 1
ATOM 3970 O O . VAL B 1 187 ? -4.387 -5.133 3.365 1 95.5 187 VAL B O 1
ATOM 3973 N N . TYR B 1 188 ? -5.832 -3.809 2.229 1 96.69 188 TYR B N 1
ATOM 3974 C CA . TYR B 1 188 ? -5.547 -4.398 0.924 1 96.69 188 TYR B CA 1
ATOM 3975 C C . TYR B 1 188 ? -4.777 -3.424 0.041 1 96.69 188 TYR B C 1
ATOM 3977 O O . TYR B 1 188 ? -5.09 -2.23 0.002 1 96.69 188 TYR B O 1
ATOM 3985 N N . VAL B 1 189 ? -3.799 -3.934 -0.612 1 98 189 VAL B N 1
ATOM 3986 C CA . VAL B 1 189 ? -3.07 -3.227 -1.659 1 98 189 VAL B CA 1
ATOM 3987 C C . VAL B 1 189 ? -3.316 -3.9 -3.008 1 98 189 VAL B C 1
ATOM 3989 O O . VAL B 1 189 ? -3.273 -5.129 -3.111 1 98 189 VAL B O 1
ATOM 3992 N N . GLU B 1 190 ? -3.613 -3.088 -3.988 1 98.25 190 GLU B N 1
ATOM 3993 C CA . GLU B 1 190 ? -3.877 -3.627 -5.32 1 98.25 190 GLU B CA 1
ATOM 3994 C C . GLU B 1 190 ? -2.625 -4.258 -5.918 1 98.25 190 GLU B C 1
ATOM 3996 O O . GLU B 1 190 ? -1.528 -3.709 -5.801 1 98.25 190 GLU B O 1
ATOM 4001 N N . VAL B 1 191 ? -2.758 -5.355 -6.625 1 98.56 191 VAL B N 1
ATOM 4002 C CA . VAL B 1 191 ? -1.66 -6.238 -7.012 1 98.56 191 VAL B CA 1
ATOM 4003 C C . VAL B 1 191 ? -0.764 -5.535 -8.031 1 98.56 191 VAL B C 1
ATOM 4005 O O . VAL B 1 191 ? 0.458 -5.695 -8.008 1 98.56 191 VAL B O 1
ATOM 4008 N N . ILE B 1 192 ? -1.307 -4.785 -8.969 1 98.75 192 ILE B N 1
ATOM 4009 C CA . ILE B 1 192 ? -0.484 -4.098 -9.961 1 98.75 192 ILE B CA 1
ATOM 4010 C C . ILE B 1 192 ? 0.427 -3.088 -9.258 1 98.75 192 ILE B C 1
ATOM 4012 O O . ILE B 1 192 ? 1.624 -3.02 -9.547 1 98.75 192 ILE B O 1
ATOM 4016 N N . TYR B 1 193 ? -0.144 -2.336 -8.367 1 98.62 193 TYR B N 1
ATOM 4017 C CA . TYR B 1 193 ? 0.634 -1.375 -7.59 1 98.62 193 TYR B CA 1
ATOM 4018 C C . TYR B 1 193 ? 1.71 -2.08 -6.77 1 98.62 193 TYR B C 1
ATOM 4020 O O . TYR B 1 193 ? 2.857 -1.631 -6.727 1 98.62 193 TYR B O 1
ATOM 4028 N N . PHE B 1 194 ? 1.346 -3.166 -6.113 1 98.62 194 PHE B N 1
ATOM 4029 C CA . PHE B 1 194 ? 2.27 -3.934 -5.289 1 98.62 194 PHE B CA 1
ATOM 4030 C C . PHE B 1 194 ? 3.477 -4.387 -6.102 1 98.62 194 PHE B C 1
ATOM 4032 O O . PHE B 1 194 ? 4.621 -4.156 -5.707 1 98.62 194 PHE B O 1
ATOM 4039 N N . LEU B 1 195 ? 3.201 -4.938 -7.25 1 98.81 195 LEU B N 1
ATOM 4040 C CA . LEU B 1 195 ? 4.262 -5.527 -8.062 1 98.81 195 LEU B CA 1
ATOM 4041 C C . LEU B 1 195 ? 5.113 -4.441 -8.711 1 98.81 195 LEU B C 1
ATOM 4043 O O . LEU B 1 195 ? 6.344 -4.484 -8.641 1 98.81 195 LEU B O 1
ATOM 4047 N N . LYS B 1 196 ? 4.508 -3.436 -9.203 1 98.31 196 LYS B N 1
ATOM 4048 C CA . LYS B 1 196 ? 5.23 -2.467 -10.023 1 98.31 196 LYS B CA 1
ATOM 4049 C C . LYS B 1 196 ? 5.832 -1.358 -9.172 1 98.31 196 LYS B C 1
ATOM 4051 O O . LYS B 1 196 ? 6.922 -0.862 -9.469 1 98.31 196 LYS B O 1
ATOM 4056 N N . GLU B 1 197 ? 5.121 -0.967 -8.125 1 98.06 197 GLU B N 1
ATOM 4057 C CA . GLU B 1 197 ? 5.535 0.237 -7.414 1 98.06 197 GLU B CA 1
ATOM 4058 C C . GLU B 1 197 ? 6.23 -0.112 -6.098 1 98.06 197 GLU B C 1
ATOM 4060 O O . GLU B 1 197 ? 7.109 0.62 -5.641 1 98.06 197 GLU B O 1
ATOM 4065 N N . ILE B 1 198 ? 5.828 -1.192 -5.539 1 98.31 198 ILE B N 1
ATOM 4066 C CA . ILE B 1 198 ? 6.398 -1.497 -4.23 1 98.31 198 ILE B CA 1
ATOM 4067 C C . ILE B 1 198 ? 7.594 -2.432 -4.395 1 98.31 198 ILE B C 1
ATOM 4069 O O . ILE B 1 198 ? 8.727 -2.064 -4.062 1 98.31 198 ILE B O 1
ATOM 4073 N N . ILE B 1 199 ? 7.348 -3.578 -5.012 1 98.06 199 ILE B N 1
ATOM 4074 C CA . ILE B 1 199 ? 8.484 -4.484 -5.094 1 98.06 199 ILE B CA 1
ATOM 4075 C C . ILE B 1 199 ? 9.242 -4.246 -6.398 1 98.06 199 ILE B C 1
ATOM 4077 O O . ILE B 1 199 ? 10.367 -4.73 -6.574 1 98.06 199 ILE B O 1
ATOM 4081 N N . LYS B 1 200 ? 8.664 -3.545 -7.371 1 98 200 LYS B N 1
ATOM 4082 C CA . LYS B 1 200 ? 9.297 -3.107 -8.617 1 98 200 LYS B CA 1
ATOM 4083 C C . LYS B 1 200 ? 9.75 -4.301 -9.453 1 98 200 LYS B C 1
ATOM 4085 O O . LYS B 1 200 ? 10.891 -4.352 -9.906 1 98 200 LYS B O 1
ATOM 4090 N N . LYS B 1 201 ? 8.836 -5.203 -9.602 1 98.19 201 LYS B N 1
ATOM 4091 C CA . LYS B 1 201 ? 9.016 -6.387 -10.438 1 98.19 201 LYS B CA 1
ATOM 4092 C C . LYS B 1 201 ? 7.898 -6.508 -11.469 1 98.19 201 LYS B C 1
ATOM 4094 O O . LYS B 1 201 ? 6.723 -6.371 -11.133 1 98.19 201 LYS B O 1
ATOM 4099 N N . THR B 1 202 ? 8.289 -6.738 -12.656 1 98.38 202 THR B N 1
ATOM 4100 C CA . THR B 1 202 ? 7.281 -6.949 -13.695 1 98.38 202 THR B CA 1
ATOM 4101 C C . THR B 1 202 ? 7.395 -8.352 -14.281 1 98.38 202 THR B C 1
ATOM 4103 O O . THR B 1 202 ? 6.551 -8.773 -15.078 1 98.38 202 THR B O 1
ATOM 4106 N N . PHE B 1 203 ? 8.445 -9.008 -13.938 1 98.62 203 PHE B N 1
ATOM 4107 C CA . PHE B 1 203 ? 8.625 -10.406 -14.312 1 98.62 203 PHE B CA 1
ATOM 4108 C C . PHE B 1 203 ? 8.633 -11.305 -13.086 1 98.62 203 PHE B C 1
ATOM 4110 O O . PHE B 1 203 ? 9.602 -11.305 -12.32 1 98.62 203 PHE B O 1
ATOM 4117 N N . ILE B 1 204 ? 7.605 -12.047 -12.898 1 98.81 204 ILE B N 1
ATOM 4118 C CA . ILE B 1 204 ? 7.422 -12.93 -11.75 1 98.81 204 ILE B CA 1
ATOM 4119 C C . ILE B 1 204 ? 7.605 -14.383 -12.18 1 98.81 204 ILE B C 1
ATOM 4121 O O . ILE B 1 204 ? 6.844 -14.898 -13.008 1 98.81 204 ILE B O 1
ATOM 4125 N N . ASP B 1 205 ? 8.555 -14.977 -11.617 1 98.69 205 ASP B N 1
ATOM 4126 C CA . ASP B 1 205 ? 8.859 -16.344 -12.008 1 98.69 205 ASP B CA 1
ATOM 4127 C C . ASP B 1 205 ? 7.836 -17.328 -11.438 1 98.69 205 ASP B C 1
ATOM 4129 O O . ASP B 1 205 ? 7.449 -18.297 -12.094 1 98.69 205 ASP B O 1
ATOM 4133 N N . ASP B 1 206 ? 7.457 -17.094 -10.211 1 98.75 206 ASP B N 1
ATOM 4134 C CA . ASP B 1 206 ? 6.473 -17.953 -9.57 1 98.75 206 ASP B CA 1
ATOM 4135 C C . ASP B 1 206 ? 5.613 -17.172 -8.578 1 98.75 206 ASP B C 1
ATOM 4137 O O . ASP B 1 206 ? 6.141 -16.5 -7.688 1 98.75 206 ASP B O 1
ATOM 4141 N N . PHE B 1 207 ? 4.352 -17.234 -8.75 1 98.69 207 PHE B N 1
ATOM 4142 C CA . PHE B 1 207 ? 3.361 -16.5 -7.973 1 98.69 207 PHE B CA 1
ATOM 4143 C C . PHE B 1 207 ? 2.521 -17.453 -7.137 1 98.69 207 PHE B C 1
ATOM 4145 O O . PHE B 1 207 ? 1.729 -18.234 -7.676 1 98.69 207 PHE B O 1
ATOM 4152 N N . TRP B 1 208 ? 2.721 -17.453 -5.781 1 98.25 208 TRP B N 1
ATOM 4153 C CA . TRP B 1 208 ? 1.979 -18.312 -4.871 1 98.25 208 TRP B CA 1
ATOM 4154 C C . TRP B 1 208 ? 0.781 -17.578 -4.281 1 98.25 208 TRP B C 1
ATOM 4156 O O . TRP B 1 208 ? 0.944 -16.656 -3.486 1 98.25 208 TRP B O 1
ATOM 4166 N N . ILE B 1 209 ? -0.372 -18.062 -4.609 1 96.69 209 ILE B N 1
ATOM 4167 C CA . ILE B 1 209 ? -1.593 -17.328 -4.293 1 96.69 209 ILE B CA 1
ATOM 4168 C C . ILE B 1 209 ? -2.482 -18.188 -3.389 1 96.69 209 ILE B C 1
ATOM 4170 O O . ILE B 1 209 ? -2.955 -19.25 -3.793 1 96.69 209 ILE B O 1
ATOM 4174 N N . ASP B 1 210 ? -2.67 -17.75 -2.221 1 92.12 210 ASP B N 1
ATOM 4175 C CA . ASP B 1 210 ? -3.709 -18.297 -1.351 1 92.12 210 ASP B CA 1
ATOM 4176 C C . ASP B 1 210 ? -5.012 -17.516 -1.496 1 92.12 210 ASP B C 1
ATOM 4178 O O . ASP B 1 210 ? -5.141 -16.406 -0.952 1 92.12 210 ASP B O 1
ATOM 4182 N N . ALA B 1 211 ? -5.973 -18.062 -2.227 1 85.06 211 ALA B N 1
ATOM 4183 C CA . ALA B 1 211 ? -7.18 -17.328 -2.59 1 85.06 211 ALA B CA 1
ATOM 4184 C C . ALA B 1 211 ? -8.32 -17.641 -1.629 1 85.06 211 ALA B C 1
ATOM 4186 O O . ALA B 1 211 ? -8.977 -18.672 -1.749 1 85.06 211 ALA B O 1
ATOM 4187 N N . GLU B 1 212 ? -8.617 -16.719 -0.728 1 79.38 212 GLU B N 1
ATOM 4188 C CA . GLU B 1 212 ? -9.664 -16.922 0.27 1 79.38 212 GLU B CA 1
ATOM 4189 C C . GLU B 1 212 ? -10.797 -15.914 0.095 1 79.38 212 GLU B C 1
ATOM 4191 O O . GLU B 1 212 ? -11.742 -15.883 0.887 1 79.38 212 GLU B O 1
ATOM 4196 N N . GLY B 1 213 ? -10.727 -15.062 -0.938 1 79.69 213 GLY B N 1
ATOM 4197 C CA . GLY B 1 213 ? -11.734 -14.047 -1.172 1 79.69 213 GLY B CA 1
ATOM 4198 C C . GLY B 1 213 ? -11.305 -13 -2.189 1 79.69 213 GLY B C 1
ATOM 4199 O O . GLY B 1 213 ? -11.469 -13.203 -3.395 1 79.69 213 GLY B O 1
ATOM 4200 N N . ALA B 1 214 ? -10.57 -12.008 -1.734 1 77.12 214 ALA B N 1
ATOM 4201 C CA . ALA B 1 214 ? -10.18 -10.844 -2.527 1 77.12 214 ALA B CA 1
ATOM 4202 C C . ALA B 1 214 ? -9.391 -11.258 -3.766 1 77.12 214 ALA B C 1
ATOM 4204 O O . ALA B 1 214 ? -9.43 -10.578 -4.793 1 77.12 214 ALA B O 1
ATOM 4205 N N . GLU B 1 215 ? -8.805 -12.383 -3.738 1 85.5 215 GLU B N 1
ATOM 4206 C CA . GLU B 1 215 ? -7.902 -12.812 -4.805 1 85.5 215 GLU B CA 1
ATOM 4207 C C . GLU B 1 215 ? -8.68 -13.328 -6.012 1 85.5 215 GLU B C 1
ATOM 4209 O O . GLU B 1 215 ? -8.148 -13.383 -7.125 1 85.5 215 GLU B O 1
ATOM 4214 N N . TYR B 1 216 ? -9.953 -13.68 -5.855 1 88.25 216 TYR B N 1
ATOM 4215 C CA . TYR B 1 216 ? -10.75 -14.156 -6.98 1 88.25 216 TYR B CA 1
ATOM 4216 C C . TYR B 1 216 ? -10.914 -13.07 -8.031 1 88.25 216 TYR B C 1
ATOM 4218 O O . TYR B 1 216 ? -10.969 -13.359 -9.234 1 88.25 216 TYR B O 1
ATOM 4226 N N . ASP B 1 217 ? -10.938 -11.953 -7.555 1 92.25 217 ASP B N 1
ATOM 4227 C CA . ASP B 1 217 ? -11.164 -10.828 -8.461 1 92.25 217 ASP B CA 1
ATOM 4228 C C . ASP B 1 217 ? -9.922 -10.555 -9.305 1 92.25 217 ASP B C 1
ATOM 4230 O O . ASP B 1 217 ? -9.977 -9.789 -10.273 1 92.25 217 ASP B O 1
ATOM 4234 N N . MET B 1 218 ? -8.875 -11.227 -9.062 1 95.25 218 MET B N 1
ATOM 4235 C CA . MET B 1 218 ? -7.648 -11.055 -9.836 1 95.25 218 MET B CA 1
ATOM 4236 C C . MET B 1 218 ? -7.621 -12.023 -11.023 1 95.25 218 MET B C 1
ATOM 4238 O O . MET B 1 218 ? -6.766 -11.906 -11.898 1 95.25 218 MET B O 1
ATOM 4242 N N . PHE B 1 219 ? -8.539 -12.953 -11.141 1 95.88 219 PHE B N 1
ATOM 4243 C CA . PHE B 1 219 ? -8.5 -13.984 -12.172 1 95.88 219 PHE B CA 1
ATOM 4244 C C . PHE B 1 219 ? -8.406 -13.367 -13.555 1 95.88 219 PHE B C 1
ATOM 4246 O O . PHE B 1 219 ? -7.539 -13.734 -14.352 1 95.88 219 PHE B O 1
ATOM 4253 N N . PRO B 1 220 ? -9.195 -12.383 -13.852 1 97.19 220 PRO B N 1
ATOM 4254 C CA . PRO B 1 220 ? -9.148 -11.812 -15.195 1 97.19 220 PRO B CA 1
ATOM 4255 C C . PRO B 1 220 ? -7.809 -11.141 -15.508 1 97.19 220 PRO B C 1
ATOM 4257 O O . PRO B 1 220 ? -7.52 -10.852 -16.672 1 97.19 220 PRO B O 1
ATOM 4260 N N . TYR B 1 221 ? -7.02 -10.906 -14.5 1 98.06 221 TYR B N 1
ATOM 4261 C CA . TYR B 1 221 ? -5.73 -10.266 -14.742 1 98.06 221 TYR B CA 1
ATOM 4262 C C . TYR B 1 221 ? -4.805 -11.195 -15.523 1 98.06 221 TYR B C 1
ATOM 4264 O O . TYR B 1 221 ? -3.895 -10.727 -16.219 1 98.06 221 TYR B O 1
ATOM 4272 N N . PHE B 1 222 ? -5.047 -12.461 -15.469 1 97.94 222 PHE B N 1
ATOM 4273 C CA . PHE B 1 222 ? -4.207 -13.469 -16.109 1 97.94 222 PHE B CA 1
ATOM 4274 C C . PHE B 1 222 ? -4.57 -13.633 -17.578 1 97.94 222 PHE B C 1
ATOM 4276 O O . PHE B 1 222 ? -3.834 -14.258 -18.344 1 97.94 222 PHE B O 1
ATOM 4283 N N . TYR B 1 223 ? -5.711 -13.094 -17.969 1 98.12 223 TYR B N 1
ATOM 4284 C CA . TYR B 1 223 ? -6.199 -13.266 -19.328 1 98.12 223 TYR B CA 1
ATOM 4285 C C . TYR B 1 223 ? -5.297 -12.539 -20.328 1 98.12 223 TYR B C 1
ATOM 4287 O O . TYR B 1 223 ? -4.59 -11.602 -19.969 1 98.12 223 TYR B O 1
ATOM 4295 N N . ASN B 1 224 ? -5.277 -13.102 -21.547 1 97.62 224 ASN B N 1
ATOM 4296 C CA . ASN B 1 224 ? -4.691 -12.281 -22.609 1 97.62 224 ASN B CA 1
ATOM 4297 C C . ASN B 1 224 ? -5.344 -10.906 -22.688 1 97.62 224 ASN B C 1
ATOM 4299 O O . ASN B 1 224 ? -6.57 -10.797 -22.734 1 97.62 224 ASN B O 1
ATOM 4303 N N . GLY B 1 225 ? -4.539 -9.953 -22.578 1 97.69 225 GLY B N 1
ATOM 4304 C CA . GLY B 1 225 ? -5.062 -8.594 -22.609 1 97.69 225 GLY B CA 1
ATOM 4305 C C . GLY B 1 225 ? -5.566 -8.125 -21.266 1 97.69 225 GLY B C 1
ATOM 4306 O O . GLY B 1 225 ? -6.074 -7.008 -21.141 1 97.69 225 GLY B O 1
ATOM 4307 N N . GLY B 1 226 ? -5.445 -8.906 -20.234 1 98.19 226 GLY B N 1
ATOM 4308 C CA . GLY B 1 226 ? -5.855 -8.508 -18.891 1 98.19 226 GLY B CA 1
ATOM 4309 C C . GLY B 1 226 ? -4.934 -7.477 -18.266 1 98.19 226 GLY B C 1
ATOM 4310 O O . GLY B 1 226 ? -4.016 -6.977 -18.922 1 98.19 226 GLY B O 1
ATOM 4311 N N . LYS B 1 227 ? -5.117 -7.207 -17.047 1 98.31 227 LYS B N 1
ATOM 4312 C CA . LYS B 1 227 ? -4.426 -6.109 -16.391 1 98.31 227 LYS B CA 1
ATOM 4313 C C . LYS B 1 227 ? -2.926 -6.383 -16.297 1 98.31 227 LYS B C 1
ATOM 4315 O O . LYS B 1 227 ? -2.115 -5.457 -16.344 1 98.31 227 LYS B O 1
ATOM 4320 N N . PHE B 1 228 ? -2.539 -7.672 -16.125 1 98.62 228 PHE B N 1
ATOM 4321 C CA . PHE B 1 228 ? -1.111 -7.965 -16.125 1 98.62 228 PHE B CA 1
ATOM 4322 C C . PHE B 1 228 ? -0.479 -7.59 -17.453 1 98.62 228 PHE B C 1
ATOM 4324 O O . PHE B 1 228 ? 0.547 -6.91 -17.5 1 98.62 228 PHE B O 1
ATOM 4331 N N . ASP B 1 229 ? -1.112 -7.961 -18.516 1 98.25 229 ASP B N 1
ATOM 4332 C CA . ASP B 1 229 ? -0.626 -7.598 -19.844 1 98.25 229 ASP B CA 1
ATOM 4333 C C . ASP B 1 229 ? -0.603 -6.082 -20.016 1 98.25 229 ASP B C 1
ATOM 4335 O O . ASP B 1 229 ? 0.392 -5.52 -20.484 1 98.25 229 ASP B O 1
ATOM 4339 N N . GLU B 1 230 ? -1.658 -5.477 -19.656 1 98.38 230 GLU B N 1
ATOM 4340 C CA . GLU B 1 230 ? -1.792 -4.031 -19.812 1 98.38 230 GLU B CA 1
ATOM 4341 C C . GLU B 1 230 ? -0.678 -3.289 -19.094 1 98.38 230 GLU B C 1
ATOM 4343 O O . GLU B 1 230 ? -0.315 -2.174 -19.469 1 98.38 230 GLU B O 1
ATOM 4348 N N . ASN B 1 231 ? -0.107 -3.908 -18.109 1 98.5 231 ASN B N 1
ATOM 4349 C CA . ASN B 1 231 ? 0.897 -3.244 -17.281 1 98.5 231 ASN B CA 1
ATOM 4350 C C . ASN B 1 231 ? 2.279 -3.859 -17.484 1 98.5 231 ASN B C 1
ATOM 4352 O O . ASN B 1 231 ? 3.193 -3.613 -16.688 1 98.5 231 ASN B O 1
ATOM 4356 N N . GLY B 1 232 ? 2.461 -4.699 -18.453 1 98.31 232 GLY B N 1
ATOM 4357 C CA . GLY B 1 232 ? 3.752 -5.277 -18.797 1 98.31 232 GLY B CA 1
ATOM 4358 C C . GLY B 1 232 ? 4.234 -6.293 -17.781 1 98.31 232 GLY B C 1
ATOM 4359 O O . GLY B 1 232 ? 5.441 -6.473 -17.594 1 98.31 232 GLY B O 1
ATOM 4360 N N . ILE B 1 233 ? 3.324 -6.93 -17.031 1 98.75 233 ILE B N 1
ATOM 4361 C CA . ILE B 1 233 ? 3.68 -7.91 -16.016 1 98.75 233 ILE B CA 1
ATOM 4362 C C . ILE B 1 233 ? 3.559 -9.32 -16.594 1 98.75 233 ILE B C 1
ATOM 4364 O O . ILE B 1 233 ? 2.535 -9.664 -17.188 1 98.75 233 ILE B O 1
ATOM 4368 N N . THR B 1 234 ? 4.57 -10.086 -16.438 1 98.62 234 THR B N 1
ATOM 4369 C CA . THR B 1 234 ? 4.594 -11.477 -16.875 1 98.62 234 THR B CA 1
ATOM 4370 C C . THR B 1 234 ? 4.645 -12.422 -15.68 1 98.62 234 THR B C 1
ATOM 4372 O O . THR B 1 234 ? 5.473 -12.242 -14.781 1 98.62 234 THR B O 1
ATOM 4375 N N . ILE B 1 235 ? 3.789 -13.367 -15.648 1 98.75 235 ILE B N 1
ATOM 4376 C CA . ILE B 1 235 ? 3.805 -14.445 -14.656 1 98.75 235 ILE B CA 1
ATOM 4377 C C . ILE B 1 235 ? 4.152 -15.766 -15.336 1 98.75 235 ILE B C 1
ATOM 4379 O O . ILE B 1 235 ? 3.391 -16.266 -16.172 1 98.75 235 ILE B O 1
ATOM 4383 N N . CYS B 1 236 ? 5.23 -16.359 -14.977 1 98.62 236 CYS B N 1
ATOM 4384 C CA . CYS B 1 236 ? 5.688 -17.562 -15.656 1 98.62 236 CYS B CA 1
ATOM 4385 C C . CYS B 1 236 ? 5.031 -18.812 -15.07 1 98.62 236 CYS B C 1
ATOM 4387 O O . CYS B 1 236 ? 4.695 -19.734 -15.805 1 98.62 236 CYS B O 1
ATOM 4389 N N . GLN B 1 237 ? 4.965 -18.828 -13.812 1 98.62 237 GLN B N 1
ATOM 4390 C CA . GLN B 1 237 ? 4.332 -19.906 -13.07 1 98.62 237 GLN B CA 1
ATOM 4391 C C . GLN B 1 237 ? 3.502 -19.375 -11.906 1 98.62 237 GLN B C 1
ATOM 4393 O O . GLN B 1 237 ? 3.785 -18.281 -11.391 1 98.62 237 GLN B O 1
ATOM 4398 N N . PHE B 1 238 ? 2.441 -20.125 -11.547 1 98.56 238 PHE B N 1
ATOM 4399 C CA . PHE B 1 238 ? 1.792 -19.75 -10.289 1 98.56 238 PHE B CA 1
ATOM 4400 C C . PHE B 1 238 ? 1.128 -20.953 -9.648 1 98.56 238 PHE B C 1
ATOM 4402 O O . PHE B 1 238 ? 0.696 -21.875 -10.344 1 98.56 238 PHE B O 1
ATOM 4409 N N . ASN B 1 239 ? 1.172 -20.984 -8.328 1 98.25 239 ASN B N 1
ATOM 4410 C CA . ASN B 1 239 ? 0.397 -21.875 -7.48 1 98.25 239 ASN B CA 1
ATOM 4411 C C . ASN B 1 239 ? -0.848 -21.188 -6.93 1 98.25 239 ASN B C 1
ATOM 4413 O O . ASN B 1 239 ? -0.77 -20.078 -6.422 1 98.25 239 ASN B O 1
ATOM 4417 N N . ILE B 1 240 ? -1.965 -21.906 -7.008 1 96.5 240 ILE B N 1
ATOM 4418 C CA . ILE B 1 240 ? -3.162 -21.266 -6.469 1 96.5 240 ILE B CA 1
ATOM 4419 C C . ILE B 1 240 ? -3.938 -22.266 -5.617 1 96.5 240 ILE B C 1
ATOM 4421 O O . ILE B 1 240 ? -4.066 -23.438 -5.988 1 96.5 240 ILE B O 1
ATOM 4425 N N . GLU B 1 241 ? -4.332 -21.844 -4.488 1 94.62 241 GLU B N 1
ATOM 4426 C CA . GLU B 1 241 ? -5.246 -22.562 -3.615 1 94.62 241 GLU B CA 1
ATOM 4427 C C . GLU B 1 241 ? -6.586 -21.844 -3.496 1 94.62 241 GLU B C 1
ATOM 4429 O O . GLU B 1 241 ? -6.645 -20.703 -3.039 1 94.62 241 GLU B O 1
ATOM 4434 N N . ILE B 1 242 ? -7.578 -22.484 -3.885 1 90.38 242 ILE B N 1
ATOM 4435 C CA . ILE B 1 242 ? -8.922 -21.922 -3.852 1 90.38 242 ILE B CA 1
ATOM 4436 C C . ILE B 1 242 ? -9.719 -22.547 -2.711 1 90.38 242 ILE B C 1
ATOM 4438 O O . ILE B 1 242 ? -9.93 -23.766 -2.688 1 90.38 242 ILE B O 1
ATOM 4442 N N . HIS B 1 243 ? -10.195 -21.641 -1.801 1 83.19 243 HIS B N 1
ATOM 4443 C CA . HIS B 1 243 ? -10.883 -22.109 -0.607 1 83.19 243 HIS B CA 1
ATOM 4444 C C . HIS B 1 243 ? -12.398 -21.969 -0.745 1 83.19 243 HIS B C 1
ATOM 4446 O O . HIS B 1 243 ? -12.898 -20.875 -1.045 1 83.19 243 HIS B O 1
ATOM 4452 N N . ASN B 1 244 ? -13.18 -23.016 -0.387 1 76.19 244 ASN B N 1
ATOM 4453 C CA . ASN B 1 244 ? -14.609 -23.031 -0.124 1 76.19 244 ASN B CA 1
ATOM 4454 C C . ASN B 1 244 ? -15.352 -21.984 -0.961 1 76.19 244 ASN B C 1
ATOM 4456 O O . ASN B 1 244 ? -16.031 -21.109 -0.417 1 76.19 244 ASN B O 1
ATOM 4460 N N . PRO B 1 245 ? -15.359 -22.141 -2.201 1 80.44 245 PRO B N 1
ATOM 4461 C CA . PRO B 1 245 ? -15.953 -21.094 -3.039 1 80.44 245 PRO B CA 1
ATOM 4462 C C . PRO B 1 245 ? -17.484 -21.047 -2.926 1 80.44 245 PRO B C 1
ATOM 4464 O O . PRO B 1 245 ? -18.125 -22.078 -2.836 1 80.44 245 PRO B O 1
ATOM 4467 N N . SER B 1 246 ? -17.953 -19.844 -2.816 1 85 246 SER B N 1
ATOM 4468 C CA . SER B 1 246 ? -19.391 -19.609 -2.947 1 85 246 SER B CA 1
ATOM 4469 C C . SER B 1 246 ? -19.859 -19.891 -4.367 1 85 246 SER B C 1
ATOM 4471 O O . SER B 1 246 ? -19.062 -20.219 -5.242 1 85 246 SER B O 1
ATOM 4473 N N . SER B 1 247 ? -21.172 -19.812 -4.555 1 88.81 247 SER B N 1
ATOM 4474 C CA . SER B 1 247 ? -21.719 -19.969 -5.895 1 88.81 247 SER B CA 1
ATOM 4475 C C . SER B 1 247 ? -21.156 -18.922 -6.855 1 88.81 247 SER B C 1
ATOM 4477 O O . SER B 1 247 ? -20.828 -19.25 -8 1 88.81 247 SER B O 1
ATOM 4479 N N . ASP B 1 248 ? -21.031 -17.75 -6.328 1 89.25 248 ASP B N 1
ATOM 4480 C CA . ASP B 1 248 ? -20.484 -16.672 -7.145 1 89.25 248 ASP B CA 1
ATOM 4481 C C . ASP B 1 248 ? -19.016 -16.938 -7.461 1 89.25 248 ASP B C 1
ATOM 4483 O O . ASP B 1 248 ? -18.547 -16.656 -8.57 1 89.25 248 ASP B O 1
ATOM 4487 N N . ASP B 1 249 ? -18.359 -17.484 -6.539 1 89 249 ASP B N 1
ATOM 4488 C CA . ASP B 1 249 ? -16.953 -17.781 -6.738 1 89 249 ASP B CA 1
ATOM 4489 C C . ASP B 1 249 ? -16.781 -18.922 -7.75 1 89 249 ASP B C 1
ATOM 4491 O O . ASP B 1 249 ? -15.852 -18.906 -8.555 1 89 249 ASP B O 1
ATOM 4495 N N . LYS B 1 250 ? -17.656 -19.828 -7.719 1 92 250 LYS B N 1
ATOM 4496 C CA . LYS B 1 250 ? -17.594 -20.938 -8.672 1 92 250 LYS B CA 1
ATOM 4497 C C . LYS B 1 250 ? -17.797 -20.453 -10.102 1 92 250 LYS B C 1
ATOM 4499 O O . LYS B 1 250 ? -17.203 -20.984 -11.039 1 92 250 LYS B O 1
ATOM 4504 N N . LEU B 1 251 ? -18.625 -19.484 -10.211 1 94.38 251 LEU B N 1
ATOM 4505 C CA . LEU B 1 251 ? -18.781 -18.875 -11.523 1 94.38 251 LEU B CA 1
ATOM 4506 C C . LEU B 1 251 ? -17.484 -18.219 -11.984 1 94.38 251 LEU B C 1
ATOM 4508 O O . LEU B 1 251 ? -17.109 -18.344 -13.148 1 94.38 251 LEU B O 1
ATOM 4512 N N . LYS B 1 252 ? -16.812 -17.516 -11.109 1 93.5 252 LYS B N 1
ATOM 4513 C CA . LYS B 1 252 ? -15.523 -16.891 -11.438 1 93.5 252 LYS B CA 1
ATOM 4514 C C . LYS B 1 252 ? -14.492 -17.953 -11.828 1 93.5 252 LYS B C 1
ATOM 4516 O O . LYS B 1 252 ? -13.711 -17.734 -12.766 1 93.5 252 LYS B O 1
ATOM 4521 N N . ILE B 1 253 ? -14.531 -19.016 -11.125 1 93.38 253 ILE B N 1
ATOM 4522 C CA . ILE B 1 253 ? -13.602 -20.109 -11.398 1 93.38 253 ILE B CA 1
ATOM 4523 C C . ILE B 1 253 ? -13.914 -20.719 -12.766 1 93.38 253 ILE B C 1
ATOM 4525 O O . ILE B 1 253 ? -13 -20.969 -13.562 1 93.38 253 ILE B O 1
ATOM 4529 N N . HIS B 1 254 ? -15.164 -20.922 -12.961 1 96.19 254 HIS B N 1
ATOM 4530 C CA . HIS B 1 254 ? -15.625 -21.406 -14.266 1 96.19 254 HIS B CA 1
ATOM 4531 C C . HIS B 1 254 ? -15.109 -20.516 -15.391 1 96.19 254 HIS B C 1
ATOM 4533 O O . HIS B 1 254 ? -14.492 -21 -16.344 1 96.19 254 HIS B O 1
ATOM 4539 N N . ASP B 1 255 ? -15.352 -19.297 -15.25 1 96.75 255 ASP B N 1
ATOM 4540 C CA . ASP B 1 255 ? -14.938 -18.359 -16.281 1 96.75 255 ASP B CA 1
ATOM 4541 C C . ASP B 1 255 ? -13.422 -18.344 -16.438 1 96.75 255 ASP B C 1
ATOM 4543 O O . ASP B 1 255 ? -12.906 -18.25 -17.562 1 96.75 255 ASP B O 1
ATOM 4547 N N . PHE B 1 256 ? -12.766 -18.453 -15.359 1 96.69 256 PHE B N 1
ATOM 4548 C CA . PHE B 1 256 ? -11.312 -18.453 -15.367 1 96.69 256 PHE B CA 1
ATOM 4549 C C . PHE B 1 256 ? -10.773 -19.641 -16.141 1 96.69 256 PHE B C 1
ATOM 4551 O O . PHE B 1 256 ? -9.922 -19.5 -17.016 1 96.69 256 PHE B O 1
ATOM 4558 N N . ILE B 1 257 ? -11.266 -20.781 -15.852 1 97.19 257 ILE B N 1
ATOM 4559 C CA . ILE B 1 257 ? -10.797 -22.016 -16.469 1 97.19 257 ILE B CA 1
ATOM 4560 C C . ILE B 1 257 ? -11.047 -21.969 -17.984 1 97.19 257 ILE B C 1
ATOM 4562 O O . ILE B 1 257 ? -10.133 -22.203 -18.766 1 97.19 257 ILE B O 1
ATOM 4566 N N . PHE B 1 258 ? -12.156 -21.594 -18.375 1 97.88 258 PHE B N 1
ATOM 4567 C CA . PHE B 1 258 ? -12.477 -21.609 -19.797 1 97.88 258 PHE B CA 1
ATOM 4568 C C . PHE B 1 258 ? -11.742 -20.484 -20.516 1 97.88 258 PHE B C 1
ATOM 4570 O O . PHE B 1 258 ? -11.367 -20.641 -21.688 1 97.88 258 PHE B O 1
ATOM 4577 N N . ARG B 1 259 ? -11.539 -19.391 -19.859 1 97.69 259 ARG B N 1
ATOM 4578 C CA . ARG B 1 259 ? -10.789 -18.312 -20.484 1 97.69 259 ARG B CA 1
ATOM 4579 C C . ARG B 1 259 ? -9.328 -18.688 -20.672 1 97.69 259 ARG B C 1
ATOM 4581 O O . ARG B 1 259 ? -8.727 -18.406 -21.703 1 97.69 259 ARG B O 1
ATOM 4588 N N . ILE B 1 260 ? -8.797 -19.344 -19.688 1 96 260 ILE B N 1
ATOM 4589 C CA . ILE B 1 260 ? -7.406 -19.781 -19.781 1 96 260 ILE B CA 1
ATOM 4590 C C . ILE B 1 260 ? -7.258 -20.781 -20.922 1 96 260 ILE B C 1
ATOM 4592 O O . ILE B 1 260 ? -6.262 -20.75 -21.656 1 96 260 ILE B O 1
ATOM 4596 N N . LEU B 1 261 ? -8.219 -21.625 -21.078 1 97.56 261 LEU B N 1
ATOM 4597 C CA . LEU B 1 261 ? -8.188 -22.609 -22.156 1 97.56 261 LEU B CA 1
ATOM 4598 C C . LEU B 1 261 ? -8.344 -21.922 -23.516 1 97.56 261 LEU B C 1
ATOM 4600 O O . LEU B 1 261 ? -7.699 -22.312 -24.484 1 97.56 261 LEU B O 1
ATOM 4604 N N . LYS B 1 262 ? -9.195 -20.984 -23.547 1 97.38 262 LYS B N 1
ATOM 4605 C CA . LYS B 1 262 ? -9.391 -20.219 -24.781 1 97.38 262 LYS B CA 1
ATOM 4606 C C . LYS B 1 262 ? -8.133 -19.438 -25.156 1 97.38 262 LYS B C 1
ATOM 4608 O O . LYS B 1 262 ? -7.734 -19.422 -26.312 1 97.38 262 LYS B O 1
ATOM 4613 N N . ASP B 1 263 ? -7.523 -18.812 -24.156 1 97.69 263 ASP B N 1
ATOM 4614 C CA . ASP B 1 263 ? -6.359 -17.953 -24.359 1 97.69 263 ASP B CA 1
ATOM 4615 C C . ASP B 1 263 ? -5.133 -18.781 -24.75 1 97.69 263 ASP B C 1
ATOM 4617 O O . ASP B 1 263 ? -4.215 -18.266 -25.391 1 97.69 263 ASP B O 1
ATOM 4621 N N . ARG B 1 264 ? -5.047 -20.047 -24.281 1 97.19 264 ARG B N 1
ATOM 4622 C CA . ARG B 1 264 ? -3.959 -20.969 -24.562 1 97.19 264 ARG B CA 1
ATOM 4623 C C . ARG B 1 264 ? -2.629 -20.438 -24.047 1 97.19 264 ARG B C 1
ATOM 4625 O O . ARG B 1 264 ? -1.617 -20.484 -24.75 1 97.19 264 ARG B O 1
ATOM 4632 N N . ARG B 1 265 ? -2.641 -19.859 -22.906 1 96.69 265 ARG B N 1
ATOM 4633 C CA . ARG B 1 265 ? -1.414 -19.328 -22.328 1 96.69 265 ARG B CA 1
ATOM 4634 C C . ARG B 1 265 ? -0.919 -20.203 -21.188 1 96.69 265 ARG B C 1
ATOM 4636 O O . ARG B 1 265 ? 0.268 -20.531 -21.109 1 96.69 265 ARG B O 1
ATOM 4643 N N . TYR B 1 266 ? -1.878 -20.562 -20.375 1 97.94 266 TYR B N 1
ATOM 4644 C CA . TYR B 1 266 ? -1.49 -21.297 -19.172 1 97.94 266 TYR B CA 1
ATOM 4645 C C . TYR B 1 266 ? -1.97 -22.734 -19.234 1 97.94 266 TYR B C 1
ATOM 4647 O O . TYR B 1 266 ? -3.098 -23 -19.641 1 97.94 266 TYR B O 1
ATOM 4655 N N . GLY B 1 267 ? -1.068 -23.625 -18.875 1 97.5 267 GLY B N 1
ATOM 4656 C CA . GLY B 1 267 ? -1.451 -24.984 -18.531 1 97.5 267 GLY B CA 1
ATOM 4657 C C . GLY B 1 267 ? -1.61 -25.203 -17.047 1 97.5 267 GLY B C 1
ATOM 4658 O O . GLY B 1 267 ? -0.909 -24.578 -16.234 1 97.5 267 GLY B O 1
ATOM 4659 N N . LEU B 1 268 ? -2.521 -26.031 -16.656 1 97.81 268 LEU B N 1
ATOM 4660 C CA . LEU B 1 268 ? -2.777 -26.359 -15.258 1 97.81 268 LEU B CA 1
ATOM 4661 C C . LEU B 1 268 ? -2.326 -27.766 -14.93 1 97.81 268 LEU B C 1
ATOM 4663 O O . LEU B 1 268 ? -2.568 -28.703 -15.703 1 97.81 268 LEU B O 1
ATOM 4667 N N . PHE B 1 269 ? -1.7 -27.875 -13.758 1 97.94 269 PHE B N 1
ATOM 4668 C CA . PHE B 1 269 ? -1.093 -29.156 -13.391 1 97.94 269 PHE B CA 1
ATOM 4669 C C . PHE B 1 269 ? -1.248 -29.406 -11.898 1 97.94 269 PHE B C 1
ATOM 4671 O O . PHE B 1 269 ? -1.617 -28.516 -11.141 1 97.94 269 PHE B O 1
ATOM 4678 N N . LYS B 1 270 ? -1.04 -30.672 -11.461 1 97.5 270 LYS B N 1
ATOM 4679 C CA . LYS B 1 270 ? -0.896 -31.125 -10.086 1 97.5 270 LYS B CA 1
ATOM 4680 C C . LY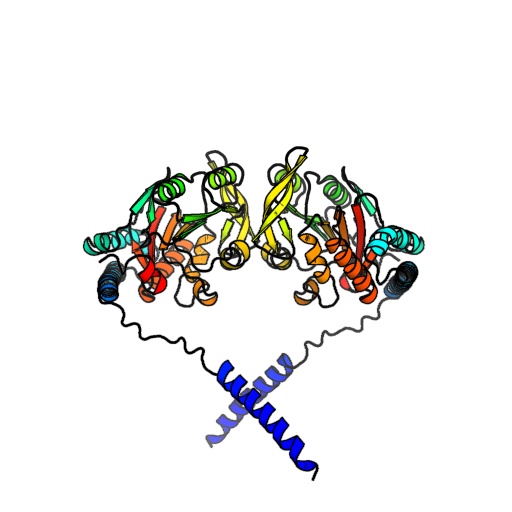S B 1 270 ? -2.117 -30.75 -9.25 1 97.5 270 LYS B C 1
ATOM 4682 O O . LYS B 1 270 ? -1.985 -30.172 -8.18 1 97.5 270 LYS B O 1
ATOM 4687 N N . PRO B 1 271 ? -3.258 -31.203 -9.719 1 96.44 271 PRO B N 1
ATOM 4688 C CA . PRO B 1 271 ? -4.473 -30.875 -8.977 1 96.44 271 PRO B CA 1
ATOM 4689 C C . PRO B 1 271 ? -4.586 -31.641 -7.656 1 96.44 271 PRO B C 1
ATOM 4691 O O . PRO B 1 271 ? -4.23 -32.812 -7.594 1 96.44 271 PRO B O 1
ATOM 4694 N N . ILE B 1 272 ? -4.906 -30.938 -6.664 1 92.69 272 ILE B N 1
ATOM 4695 C CA . ILE B 1 272 ? -5.395 -31.531 -5.426 1 92.69 272 ILE B CA 1
ATOM 4696 C C . ILE B 1 272 ? -6.738 -30.906 -5.051 1 92.69 272 ILE B C 1
ATOM 4698 O O . ILE B 1 272 ? -6.84 -29.703 -4.84 1 92.69 272 ILE B O 1
ATOM 4702 N N . GLN B 1 273 ? -7.746 -31.812 -5.094 1 86.38 273 GLN B N 1
ATOM 4703 C CA . GLN B 1 273 ? -9.07 -31.266 -4.812 1 86.38 273 GLN B CA 1
ATOM 4704 C C . GLN B 1 273 ? -9.734 -32 -3.66 1 86.38 273 GLN B C 1
ATOM 4706 O O . GLN B 1 273 ? -9.883 -33.25 -3.707 1 86.38 273 GLN B O 1
ATOM 4711 N N . ALA B 1 274 ? -9.93 -31.359 -2.713 1 81 274 ALA B N 1
ATOM 4712 C CA . ALA B 1 274 ? -10.789 -31.75 -1.601 1 81 274 ALA B CA 1
ATOM 4713 C C . ALA B 1 274 ? -11.727 -30.609 -1.206 1 81 274 ALA B C 1
ATOM 4715 O O . ALA B 1 274 ? -12.469 -30.094 -2.043 1 81 274 ALA B O 1
ATOM 4716 N N . ARG B 1 275 ? -11.609 -30.109 -0.047 1 78.12 275 ARG B N 1
ATOM 4717 C CA . ARG B 1 275 ? -12.359 -28.906 0.317 1 78.12 275 ARG B CA 1
ATOM 4718 C C . ARG B 1 275 ? -11.805 -27.672 -0.386 1 78.12 275 ARG B C 1
ATOM 4720 O O . ARG B 1 275 ? -12.523 -26.688 -0.595 1 78.12 275 ARG B O 1
ATOM 4727 N N . HIS B 1 276 ? -10.531 -27.844 -0.796 1 87.56 276 HIS B N 1
ATOM 4728 C CA . HIS B 1 276 ? -9.82 -26.812 -1.55 1 87.56 276 HIS B CA 1
ATOM 4729 C C . HIS B 1 276 ? -9.344 -27.359 -2.896 1 87.56 276 HIS B C 1
ATOM 4731 O O . HIS B 1 276 ? -9.25 -28.562 -3.09 1 87.56 276 HIS B O 1
ATOM 4737 N N . LEU B 1 277 ? -9.234 -26.469 -3.799 1 92.38 277 LEU B N 1
ATOM 4738 C CA . LEU B 1 277 ? -8.602 -26.812 -5.066 1 92.38 277 LEU B CA 1
ATOM 4739 C C . LEU B 1 277 ? -7.219 -26.172 -5.172 1 92.38 277 LEU B C 1
ATOM 4741 O O . LEU B 1 277 ? -7.074 -24.953 -5.031 1 92.38 277 LEU B O 1
ATOM 4745 N N . ARG B 1 278 ? -6.238 -27 -5.332 1 96 278 ARG B N 1
ATOM 4746 C CA . ARG B 1 278 ? -4.867 -26.547 -5.555 1 96 278 ARG B CA 1
ATOM 4747 C C . ARG B 1 278 ? -4.418 -26.859 -6.98 1 96 278 ARG B C 1
ATOM 4749 O O . ARG B 1 278 ? -4.641 -27.969 -7.48 1 96 278 ARG B O 1
ATOM 4756 N N . LEU B 1 279 ? -3.867 -25.859 -7.586 1 96.81 279 LEU B N 1
ATOM 4757 C CA . LEU B 1 279 ? -3.387 -26 -8.961 1 96.81 279 LEU B CA 1
ATOM 4758 C C . LEU B 1 279 ? -2.021 -25.344 -9.125 1 96.81 279 LEU B C 1
ATOM 4760 O O . LEU B 1 279 ? -1.708 -24.359 -8.445 1 96.81 279 LEU B O 1
ATOM 4764 N N . PHE B 1 280 ? -1.247 -25.922 -10 1 98.31 280 PHE B N 1
ATOM 4765 C CA . PHE B 1 280 ? -0.006 -25.328 -10.492 1 98.31 280 PHE B CA 1
ATOM 4766 C C . PHE B 1 280 ? -0.135 -24.953 -11.961 1 98.31 280 PHE B C 1
ATOM 4768 O O . PHE B 1 280 ? -0.594 -25.75 -12.781 1 98.31 280 PHE B O 1
ATOM 4775 N N . ALA B 1 281 ? 0.251 -23.688 -12.266 1 98.44 281 ALA B N 1
ATOM 4776 C CA . ALA B 1 281 ? 0.095 -23.203 -13.641 1 98.44 281 ALA B CA 1
ATOM 4777 C C . ALA B 1 281 ? 1.442 -22.828 -14.242 1 98.44 281 ALA B C 1
ATOM 4779 O O . ALA B 1 281 ? 2.318 -22.312 -13.539 1 98.44 281 ALA B O 1
ATOM 4780 N N . VAL B 1 282 ? 1.543 -23.062 -15.57 1 97.88 282 VAL B N 1
ATOM 4781 C CA . VAL B 1 282 ? 2.754 -22.719 -16.312 1 97.88 282 VAL B CA 1
ATOM 4782 C C . VAL B 1 282 ? 2.391 -21.922 -17.562 1 97.88 282 VAL B C 1
ATOM 4784 O O . VAL B 1 282 ? 1.432 -22.25 -18.266 1 97.88 282 VAL B O 1
ATOM 4787 N N . ASN B 1 283 ? 3.168 -20.891 -17.797 1 97.69 283 ASN B N 1
ATOM 4788 C CA . ASN B 1 283 ? 2.959 -20.031 -18.938 1 97.69 283 ASN B CA 1
ATOM 4789 C C . ASN B 1 283 ? 3.674 -20.562 -20.188 1 97.69 283 ASN B C 1
ATOM 4791 O O . ASN B 1 283 ? 4.902 -20.547 -20.25 1 97.69 283 ASN B O 1
ATOM 4795 N N . PHE B 1 284 ? 2.941 -20.891 -21.203 1 95.31 284 PHE B N 1
ATOM 4796 C CA . PHE B 1 284 ? 3.506 -21.469 -22.422 1 95.31 284 PHE B CA 1
ATOM 4797 C C . PHE B 1 284 ? 3.537 -20.438 -23.531 1 95.31 284 PHE B C 1
ATOM 4799 O O . PHE B 1 284 ? 4.031 -20.719 -24.641 1 95.31 284 PHE B O 1
ATOM 4806 N N . ASP B 1 285 ? 2.949 -19.266 -23.219 1 93.75 285 ASP B N 1
ATOM 4807 C CA . ASP B 1 285 ? 2.799 -18.266 -24.266 1 93.75 285 ASP B CA 1
ATOM 4808 C C . ASP B 1 285 ? 3.697 -17.062 -24.016 1 93.75 285 ASP B C 1
ATOM 4810 O O . ASP B 1 285 ? 3.266 -15.922 -24.156 1 93.75 285 ASP B O 1
ATOM 4814 N N . ASN B 1 286 ? 4.805 -17.203 -23.516 1 94.44 286 ASN B N 1
ATOM 4815 C CA . ASN B 1 286 ? 5.809 -16.172 -23.297 1 94.44 286 ASN B CA 1
ATOM 4816 C C . ASN B 1 286 ? 7.219 -16.703 -23.562 1 94.44 286 ASN B C 1
ATOM 4818 O O . ASN B 1 286 ? 7.672 -17.641 -22.906 1 94.44 286 ASN B O 1
ATOM 4822 N N . ASP B 1 287 ? 7.938 -16.094 -24.438 1 91.75 287 ASP B N 1
ATOM 4823 C CA . ASP B 1 287 ? 9.242 -16.578 -24.891 1 91.75 287 ASP B CA 1
ATOM 4824 C C . ASP B 1 287 ? 10.266 -16.516 -23.75 1 91.75 287 ASP B C 1
ATOM 4826 O O . ASP B 1 287 ? 11.117 -17.406 -23.641 1 91.75 287 ASP B O 1
ATOM 4830 N N . GLU B 1 288 ? 10.188 -15.492 -23.031 1 94.06 288 GLU B N 1
ATOM 4831 C CA . GLU B 1 288 ? 11.133 -15.375 -21.922 1 94.06 288 GLU B CA 1
ATOM 4832 C C . GLU B 1 288 ? 10.914 -16.469 -20.891 1 94.06 288 GLU B C 1
ATOM 4834 O O . GLU B 1 288 ? 11.875 -17.031 -20.359 1 94.06 288 GLU B O 1
ATOM 4839 N N . CYS B 1 289 ? 9.711 -16.781 -20.562 1 95.69 289 CYS B N 1
ATOM 4840 C CA . CYS B 1 289 ? 9.398 -17.875 -19.641 1 95.69 289 CYS B CA 1
ATOM 4841 C C . CYS B 1 289 ? 9.898 -19.203 -20.203 1 95.69 289 CYS B C 1
ATOM 4843 O O . CYS B 1 289 ? 10.531 -19.984 -19.484 1 95.69 289 CYS B O 1
ATOM 4845 N N . ALA B 1 290 ? 9.633 -19.406 -21.422 1 92.12 290 ALA B N 1
ATOM 4846 C CA . ALA B 1 290 ? 10.031 -20.656 -22.062 1 92.12 290 ALA B CA 1
ATOM 4847 C C . ALA B 1 290 ? 11.547 -20.828 -22.031 1 92.12 290 ALA B C 1
ATOM 4849 O O . ALA B 1 290 ? 12.055 -21.906 -21.703 1 92.12 290 ALA B O 1
ATOM 4850 N N . THR B 1 291 ? 12.242 -19.812 -22.375 1 90.81 291 THR B N 1
ATOM 4851 C CA . THR B 1 291 ? 13.695 -19.844 -22.406 1 90.81 291 THR B CA 1
ATOM 4852 C C . THR B 1 291 ? 14.266 -20.062 -21.016 1 90.81 291 THR B C 1
ATOM 4854 O O . THR B 1 291 ? 15.25 -20.797 -20.844 1 90.81 291 THR B O 1
ATOM 4857 N N . LYS B 1 292 ? 13.641 -19.547 -20.078 1 94.19 292 LYS B N 1
ATOM 4858 C CA . LYS B 1 292 ? 14.156 -19.594 -18.703 1 94.19 292 LYS B CA 1
ATOM 4859 C C . LYS B 1 292 ? 13.867 -20.922 -18.047 1 94.19 292 LYS B C 1
ATOM 4861 O O . LYS B 1 292 ? 14.648 -21.406 -17.219 1 94.19 292 LYS B O 1
ATOM 4866 N N . PHE B 1 293 ? 12.805 -21.625 -18.516 1 93.69 293 PHE B N 1
ATOM 4867 C CA . PHE B 1 293 ? 12.375 -22.734 -17.688 1 93.69 293 PHE B CA 1
ATOM 4868 C C . PHE B 1 293 ? 12.297 -24.016 -18.5 1 93.69 293 PHE B C 1
ATOM 4870 O O . PHE B 1 293 ? 12.391 -25.125 -17.953 1 93.69 293 PHE B O 1
ATOM 4877 N N . PHE B 1 294 ? 12.117 -24.109 -19.688 1 81.75 294 PHE B N 1
ATOM 4878 C CA . PHE B 1 294 ? 11.906 -25.438 -20.234 1 81.75 294 PHE B CA 1
ATOM 4879 C C . PHE B 1 294 ? 12.477 -25.562 -21.641 1 81.75 294 PHE B C 1
ATOM 4881 O O . PHE B 1 294 ? 12.711 -26.672 -22.125 1 81.75 294 PHE B O 1
ATOM 4888 N N . GLU B 1 295 ? 12.852 -24.688 -22.438 1 73.38 295 GLU B N 1
ATOM 4889 C CA . GLU B 1 295 ? 13.305 -24.922 -23.797 1 73.38 295 GLU B CA 1
ATOM 4890 C C . GLU B 1 295 ? 14.688 -25.578 -23.812 1 73.38 295 GLU B C 1
ATOM 4892 O O . GLU B 1 295 ? 15 -26.359 -24.703 1 73.38 295 GLU B O 1
ATOM 4897 N N . GLN B 1 296 ? 15.477 -25.25 -22.984 1 62.56 296 GLN B N 1
ATOM 4898 C CA . GLN B 1 296 ? 16.812 -25.828 -23.109 1 62.56 296 GLN B CA 1
ATOM 4899 C C . GLN B 1 296 ? 16.953 -27.078 -22.266 1 62.56 296 GLN B C 1
ATOM 4901 O O . GLN B 1 296 ? 18.062 -27.594 -22.078 1 62.56 296 GLN B O 1
ATOM 4906 N N . LYS B 1 297 ? 15.898 -27.594 -21.891 1 56.81 297 LYS B N 1
ATOM 4907 C CA . LYS B 1 297 ? 16.016 -28.75 -21 1 56.81 297 LYS B CA 1
ATOM 4908 C C . LYS B 1 297 ? 15.977 -30.062 -21.797 1 56.81 297 LYS B C 1
ATOM 4910 O O . LYS B 1 297 ? 16.031 -31.141 -21.219 1 56.81 297 LYS B O 1
ATOM 4915 N N . LEU B 1 298 ? 15.867 -29.938 -23.156 1 51.53 298 LEU B N 1
ATOM 4916 C CA . LEU B 1 298 ? 15.953 -31.141 -23.984 1 51.53 298 LEU B CA 1
ATOM 4917 C C . LEU B 1 298 ? 17.375 -31.328 -24.5 1 51.53 298 LEU B C 1
ATOM 4919 O O . LEU B 1 298 ? 18.078 -30.359 -24.766 1 51.53 298 LEU B O 1
#

Foldseek 3Di:
DPPPPVVVVVVVVVVVVVVVCCVVVVPPPPCPVVPPCPPLLVVLLVLLVQLLVQLCVQCVVCLPPLVVCQVCVLVSQVVSCDPVNCVQQVWDWFDKPPGIDIAFQWDPLAAAEEEAFPCQLICRSVVVVCVVDVSYEYEYEEQDCPRVVVVQVVPNYHYHNFGEAQDWDWDWDFGDDPNDTDIDITTYDYPLCCQCPPVNHQEHAEYEEEDDDRHLVCLQCPAVVHPSVVSNHDYFKYKYKAAQDDPVSSVSVSVSVVRCSVRSFKRWHDWDDDNITIIMIGGSPDPVSCNTGGSVPD/DPPPPVVVVVVVVVVVVVVVCCVVVVPPPPCPVVPPCPPLLVVLLVLLVQLLVQLCVQCVVCLPPLVVCLVCVLVSQVVSCDPVNCVQQVWDWFDKPPDIDIAFQWDPLAAAEEEAFCCQLICRSVVVVCVVDVSYEYEYEEQDCPRVVVVQVVPNYHYHNFGEAQDWDWDWDFGDDPNDTDIDITTYDYPLCCQCPPVNHQEHAEYEEEPPDRHLVCLQCPAVVHPSVVSNHDYFKYKYKAAQDDPVSSVSVSVSVVRCSVRSFKRWHDWDDDNITIIMIGGSPDPVSCNTGGSVPD

Solvent-accessible surface area (backbone atoms only — not comparable to full-atom values): 31847 Å² total; per-residue (Å²): 132,80,71,63,61,63,55,54,54,52,49,50,51,50,49,50,49,49,49,46,45,47,62,68,62,36,66,81,66,69,73,66,65,79,64,70,71,52,73,48,50,48,54,58,50,51,54,46,51,52,32,48,51,44,38,47,70,66,42,54,89,32,70,91,32,35,68,55,35,66,71,40,46,43,57,33,34,54,70,37,57,44,69,66,55,50,65,64,51,53,68,40,81,26,53,41,97,84,51,74,44,69,47,58,64,48,52,91,65,47,75,37,37,35,40,32,38,58,51,83,76,56,58,49,24,58,49,51,51,41,71,76,39,80,42,58,39,42,38,38,26,28,56,60,44,89,54,37,45,57,54,27,58,73,40,88,33,44,65,38,54,26,36,66,21,60,51,46,16,76,42,78,42,80,38,75,57,92,92,39,74,40,80,39,82,40,51,28,38,24,46,68,54,43,33,54,46,37,69,60,45,43,68,35,46,31,39,37,38,57,30,78,56,61,40,61,68,38,52,62,30,74,38,84,79,16,59,31,50,74,67,64,37,46,65,32,25,32,34,40,37,42,51,71,64,50,75,71,46,30,43,52,49,37,52,43,54,54,47,35,58,70,61,60,32,53,48,66,36,79,50,43,70,70,79,35,42,32,39,34,35,39,34,74,68,39,69,67,43,33,60,38,45,44,37,74,76,112,132,80,71,62,61,64,56,54,55,52,49,50,50,50,48,49,49,49,50,47,46,48,62,68,63,35,66,80,66,68,73,65,66,78,65,71,72,50,74,49,50,48,54,56,49,50,55,46,51,52,32,50,53,43,38,46,69,66,43,54,89,34,71,90,32,34,67,54,35,66,72,40,46,43,57,33,33,52,70,37,56,43,70,68,56,50,65,63,52,52,68,39,82,26,53,41,98,86,49,74,44,69,46,58,63,50,52,90,68,46,76,37,37,37,38,33,38,58,50,83,76,56,59,47,25,61,50,50,51,41,70,76,40,81,41,59,40,43,38,38,26,27,56,59,44,88,55,37,45,58,54,26,59,71,40,88,32,46,65,40,56,25,38,68,20,61,51,45,16,78,42,78,41,80,37,75,55,90,92,38,76,41,81,41,82,40,50,29,39,25,46,68,54,44,33,53,46,36,71,59,44,44,66,35,47,31,38,36,39,58,30,79,56,61,42,59,68,38,51,61,31,75,39,85,78,16,60,30,51,74,67,64,37,45,66,30,25,34,34,41,36,42,50,72,65,50,75,69,46,30,42,53,48,37,52,42,53,55,47,35,58,70,60,59,32,54,48,67,36,78,50,44,71,70,79,36,42,32,39,34,33,38,34,76,69,40,69,68,42,33,61,38,44,44,37,75,74,112

Organism: NCBI:txid2654633